Protein AF-A0AAV8URM4-F1 (afdb_monomer_lite)

Secondary structure (DSSP, 8-state):
-PBP-PBPTTSSBP-SBTT-SSPPPB-STT-TTB-SS--TTSBPTTT-SBTTTS-EEE-TTS-EEEHHHHHHHHHHTSPPTTS----GGGB-TTT-PBP--GGGHHHHHHHHHHHHHHHHHHHHHHHHTTGGGSHHHHSTTSTTTT-HHHHHHHHEEEEE-TTT--EEEEEEGGGS-SS-PPPPTTTS--TTTTTTT-PPP--GGGSS---EE-SSEEEEEEEEGGGTBS-GGGSEEEEEEEEE-BTTB-EEEEEEEEEE-TT--EEEEEE---EEEPSSS-EEEEEEEPP-TT--EEEEEEEEEESS--SSS-S-EEEEEEEEEE--TT---GGGTB-GGGGT--S----HHHHHHHHHHHHHHHHHHTS--------PPP-----------------

InterPro domains:
  IPR001841 Zinc finger, RING-type [PS50089] (44-95)
  IPR001841 Zinc finger, RING-type [SM00184] (44-95)
  IPR007397 F-box associated (FBA) domain [PF04300] (235-325)
  IPR007397 F-box associated (FBA) domain [SM01198] (167-327)
  IPR008979 Galactose-binding-like domain superfamily [SSF49785] (222-326)
  IPR013083 Zinc finger, RING/FYVE/PHD-type [G3DSA:3.30.40.10] (34-137)

Organism: NCBI:txid101924

pLDDT: mean 76.04, std 20.49, range [21.89, 95.56]

Radius of gyration: 29.23 Å; chains: 1; bounding box: 64×57×86 Å

Structure (mmCIF, N/CA/C/O backbone):
data_AF-A0AAV8URM4-F1
#
_entry.id   AF-A0AAV8URM4-F1
#
loop_
_atom_site.group_PDB
_atom_site.id
_atom_site.type_symbol
_atom_site.label_atom_id
_atom_site.label_alt_id
_atom_site.label_comp_id
_atom_site.label_asym_id
_atom_site.label_entity_id
_atom_site.label_seq_id
_atom_site.pdbx_PDB_ins_code
_atom_site.Cartn_x
_atom_site.Cartn_y
_atom_site.Cartn_z
_atom_site.occupancy
_atom_site.B_iso_or_equiv
_atom_site.auth_seq_id
_atom_site.auth_comp_id
_atom_site.auth_asym_id
_atom_site.auth_atom_id
_atom_site.pdbx_PDB_model_num
ATOM 1 N N . MET A 1 1 ? -25.051 -14.368 21.918 1.00 68.50 1 MET A N 1
ATOM 2 C CA . MET A 1 1 ? -24.141 -15.143 22.814 1.00 68.50 1 MET A CA 1
ATOM 3 C C . MET A 1 1 ? -24.711 -15.204 24.238 1.00 68.50 1 MET A C 1
ATOM 5 O O . MET A 1 1 ? -25.582 -14.401 24.540 1.00 68.50 1 MET A O 1
ATOM 9 N N . GLU A 1 2 ? -24.266 -16.118 25.113 1.00 85.44 2 GLU A N 1
ATOM 10 C CA . GLU A 1 2 ? -24.672 -16.116 26.538 1.00 85.44 2 GLU A CA 1
ATOM 11 C C . GLU A 1 2 ? -23.882 -15.067 27.349 1.00 85.44 2 GLU A C 1
ATOM 13 O O . GLU A 1 2 ? -22.707 -14.818 27.060 1.00 85.44 2 GLU A O 1
ATOM 18 N N . LYS A 1 3 ? -24.521 -14.447 28.355 1.00 89.12 3 LYS A N 1
ATOM 19 C CA . LYS A 1 3 ? -23.882 -13.483 29.271 1.00 89.12 3 LYS A CA 1
ATOM 20 C C . LYS A 1 3 ? -22.912 -14.173 30.228 1.00 89.12 3 LYS A C 1
ATOM 22 O O . LYS A 1 3 ? -23.073 -15.345 30.567 1.00 89.12 3 LYS A O 1
ATOM 27 N N . CYS A 1 4 ? -21.922 -13.422 30.693 1.00 89.12 4 CYS A N 1
ATOM 28 C CA . CYS A 1 4 ? -21.014 -13.869 31.735 1.00 89.12 4 CYS A CA 1
ATOM 29 C C . CYS A 1 4 ? -21.781 -14.154 33.040 1.00 89.12 4 CYS A C 1
ATOM 31 O O . CYS A 1 4 ? -22.559 -13.333 33.515 1.00 89.12 4 CYS A O 1
ATOM 33 N N . GLY A 1 5 ? -21.571 -15.338 33.624 1.00 87.50 5 GLY A N 1
ATOM 34 C CA . GLY A 1 5 ? -22.211 -15.757 34.880 1.00 87.50 5 GLY A CA 1
ATOM 35 C C . GLY A 1 5 ? -21.415 -15.409 36.144 1.00 87.50 5 GLY A C 1
ATOM 36 O O . GLY A 1 5 ? -21.732 -15.910 37.221 1.00 87.50 5 GLY A O 1
ATOM 37 N N . VAL A 1 6 ? -20.343 -14.622 36.019 1.00 91.94 6 VAL A N 1
ATOM 38 C CA . VAL A 1 6 ? -19.402 -14.313 37.107 1.00 91.94 6 VAL A CA 1
ATOM 39 C C . VAL A 1 6 ? -19.753 -12.972 37.756 1.00 91.94 6 VAL A C 1
ATOM 41 O O . VAL A 1 6 ? -20.154 -12.024 37.082 1.00 91.94 6 VAL A O 1
ATOM 44 N N . LYS A 1 7 ? -19.570 -12.877 39.078 1.00 91.56 7 LYS A N 1
ATOM 45 C CA . LYS A 1 7 ? -19.619 -11.604 39.809 1.00 91.56 7 LYS A CA 1
ATOM 46 C C . LYS A 1 7 ? -18.245 -10.945 39.809 1.00 91.56 7 LYS A C 1
ATOM 48 O O . LYS A 1 7 ? -17.253 -11.591 40.130 1.00 91.56 7 LYS A O 1
ATOM 53 N N . LEU A 1 8 ? -18.208 -9.659 39.481 1.00 89.50 8 LEU A N 1
ATOM 54 C CA . LEU A 1 8 ? -17.007 -8.830 39.542 1.00 89.50 8 LEU A CA 1
ATOM 55 C C . LEU A 1 8 ? -16.573 -8.601 41.000 1.00 89.50 8 LEU A C 1
ATOM 57 O O . LEU A 1 8 ? -17.387 -8.708 41.919 1.00 89.50 8 LEU A O 1
ATOM 61 N N . ASP A 1 9 ? -15.328 -8.166 41.212 1.00 88.88 9 ASP A N 1
ATOM 62 C CA . ASP A 1 9 ? -14.782 -7.845 42.547 1.00 88.88 9 ASP A CA 1
ATOM 63 C C . ASP A 1 9 ? -15.594 -6.779 43.303 1.00 88.88 9 ASP A C 1
ATOM 65 O O . ASP A 1 9 ? -15.590 -6.723 44.532 1.00 88.88 9 ASP A O 1
ATOM 69 N N . CYS A 1 10 ? -16.329 -5.931 42.579 1.00 89.75 10 CYS A N 1
ATOM 70 C CA . CYS A 1 10 ? -17.236 -4.945 43.162 1.00 89.75 10 CYS A CA 1
ATOM 71 C C . CYS A 1 10 ? -18.591 -5.517 43.618 1.00 89.75 10 CYS A C 1
ATOM 73 O O . CYS A 1 10 ? -19.420 -4.760 44.119 1.00 89.75 10 CYS A O 1
ATOM 75 N N . GLY A 1 11 ? -18.837 -6.817 43.426 1.00 89.19 11 GLY A N 1
ATOM 76 C CA . GLY A 1 11 ? -20.061 -7.529 43.809 1.00 89.19 11 GLY A CA 1
ATOM 77 C C . GLY A 1 11 ? -21.190 -7.514 42.769 1.00 89.19 11 GLY A C 1
ATOM 78 O O . GLY A 1 11 ? -22.188 -8.218 42.951 1.00 89.19 11 GLY A O 1
ATOM 79 N N . HIS A 1 12 ? -21.043 -6.753 41.681 1.00 90.56 12 HIS A N 1
ATOM 80 C CA . HIS A 1 12 ? -22.021 -6.680 40.592 1.00 90.56 12 HIS A CA 1
ATOM 81 C C . HIS A 1 12 ? -21.837 -7.810 39.576 1.00 90.56 12 HIS A C 1
ATOM 83 O O . HIS A 1 12 ? -20.739 -8.345 39.416 1.00 90.56 12 HIS A O 1
ATOM 89 N N . ASP A 1 13 ? -22.918 -8.158 38.881 1.00 91.38 13 ASP A N 1
ATOM 90 C CA . ASP A 1 13 ? -22.880 -9.164 37.823 1.00 91.38 13 ASP A CA 1
ATOM 91 C C . ASP A 1 13 ? -22.106 -8.635 36.610 1.00 91.38 13 ASP A C 1
ATOM 93 O O . ASP A 1 13 ? -22.251 -7.476 36.209 1.00 91.38 13 ASP A O 1
ATOM 97 N N . CYS A 1 14 ? -21.243 -9.477 36.046 1.00 92.12 14 CYS A N 1
ATOM 98 C CA . CYS A 1 14 ? -20.485 -9.125 34.860 1.00 92.12 14 CYS A CA 1
ATOM 99 C C . CYS A 1 14 ? -21.406 -9.102 33.636 1.00 92.12 14 CYS A C 1
ATOM 101 O O . CYS A 1 14 ? -22.088 -10.081 33.345 1.00 92.12 14 CYS A O 1
ATOM 103 N N . ASN A 1 15 ? -21.379 -8.007 32.875 1.00 92.06 15 ASN A N 1
ATOM 104 C CA . ASN A 1 15 ? -22.135 -7.902 31.625 1.00 92.06 15 ASN A CA 1
ATOM 105 C C . ASN A 1 15 ? -21.321 -8.352 30.397 1.00 92.06 15 ASN A C 1
ATOM 107 O O . ASN A 1 15 ? -21.615 -7.953 29.276 1.00 92.06 15 ASN A O 1
ATOM 111 N N . GLY A 1 16 ? -20.260 -9.132 30.606 1.00 93.00 16 GLY A N 1
ATOM 112 C CA . GLY A 1 16 ? -19.436 -9.687 29.540 1.00 93.00 16 GLY A CA 1
ATOM 113 C C . GLY A 1 16 ? -20.080 -10.893 28.858 1.00 93.00 16 GLY A C 1
ATOM 114 O O . GLY A 1 16 ? -21.267 -11.181 29.048 1.00 93.00 16 GLY A O 1
ATOM 115 N N . TYR A 1 17 ? -19.292 -11.642 28.091 1.00 93.25 17 TYR A N 1
ATOM 116 C CA . TYR A 1 17 ? -19.738 -12.882 27.442 1.00 93.25 17 TYR A CA 1
ATOM 117 C C . TYR A 1 17 ? -19.256 -14.126 28.198 1.00 93.25 17 TYR A C 1
ATOM 119 O O . TYR A 1 17 ? -18.234 -14.117 28.885 1.00 93.25 17 TYR A O 1
ATOM 127 N N . ALA A 1 18 ? -20.000 -15.226 28.073 1.00 92.00 18 ALA A N 1
ATOM 128 C CA . ALA A 1 18 ? -19.630 -16.495 28.687 1.00 92.00 18 ALA A CA 1
ATOM 129 C C . ALA A 1 18 ? -18.282 -17.014 28.145 1.00 92.00 18 ALA A C 1
ATOM 131 O O . ALA A 1 18 ? -18.098 -17.151 26.934 1.00 92.00 18 ALA A O 1
ATOM 132 N N . GLY A 1 19 ? -17.353 -17.335 29.053 1.00 85.88 19 GLY A N 1
ATOM 133 C CA . GLY A 1 19 ? -16.024 -17.858 28.714 1.00 85.88 19 GLY A CA 1
ATOM 134 C C . GLY A 1 19 ? -14.957 -16.796 28.429 1.00 85.88 19 GLY A C 1
ATOM 135 O O . GLY A 1 19 ? -13.886 -17.145 27.939 1.00 85.88 19 GLY A O 1
ATOM 136 N N . GLU A 1 20 ? -15.223 -15.522 28.721 1.00 89.94 20 GLU A N 1
ATOM 137 C CA . GLU A 1 20 ? -14.221 -14.464 28.593 1.00 89.94 20 GLU A CA 1
ATOM 138 C C . GLU A 1 20 ? -13.053 -14.623 29.581 1.00 89.94 20 GLU A C 1
ATOM 140 O O . GLU A 1 20 ? -13.228 -15.051 30.721 1.00 89.94 20 GLU A O 1
ATOM 145 N N . THR A 1 21 ? -11.847 -14.260 29.142 1.00 86.75 21 THR A N 1
ATOM 146 C CA . THR A 1 21 ? -10.626 -14.293 29.965 1.00 86.75 21 THR A CA 1
ATOM 147 C C . THR A 1 21 ? -10.447 -13.021 30.791 1.00 86.75 21 THR A C 1
ATOM 149 O O . THR A 1 21 ? -9.912 -13.060 31.897 1.00 86.75 21 THR A O 1
ATOM 152 N N . THR A 1 22 ? -10.885 -11.887 30.243 1.00 87.81 22 THR A N 1
ATOM 153 C CA . THR A 1 22 ? -10.805 -10.562 30.858 1.00 87.81 22 THR A CA 1
ATOM 154 C C . THR A 1 22 ? -12.208 -9.988 30.924 1.00 87.81 22 THR A C 1
ATOM 156 O O . THR A 1 22 ? -12.816 -9.737 29.887 1.00 87.81 22 THR A O 1
ATOM 159 N N . HIS A 1 23 ? -12.715 -9.800 32.139 1.00 90.31 23 HIS A N 1
ATOM 160 C CA . HIS A 1 23 ? -14.054 -9.272 32.360 1.00 90.31 23 HIS A CA 1
ATOM 161 C C . HIS A 1 23 ? -14.149 -7.785 32.012 1.00 90.31 23 HIS A C 1
ATOM 163 O O . HIS A 1 23 ? -13.243 -7.005 32.316 1.00 90.31 23 HIS A O 1
ATOM 169 N N . VAL A 1 24 ? -15.280 -7.393 31.423 1.00 90.31 24 VAL A N 1
ATOM 170 C CA . VAL A 1 24 ? -15.633 -5.986 31.186 1.00 90.31 24 VAL A CA 1
ATOM 171 C C . VAL A 1 24 ? -15.733 -5.207 32.500 1.00 90.31 24 VAL A C 1
ATOM 173 O O . VAL A 1 24 ? -16.192 -5.731 33.522 1.00 90.31 24 VAL A O 1
ATOM 176 N N . SER A 1 25 ? -15.335 -3.933 32.469 1.00 90.81 25 SER A N 1
ATOM 177 C CA . SER A 1 25 ? -15.540 -3.015 33.590 1.00 90.81 25 SER A CA 1
ATOM 178 C C . SER A 1 25 ? -17.014 -2.943 34.001 1.00 90.81 25 SER A C 1
ATOM 180 O O . SER A 1 25 ? -17.926 -3.095 33.187 1.00 90.81 25 SER A O 1
ATOM 182 N N . CYS A 1 26 ? -17.267 -2.662 35.280 1.00 90.88 26 CYS A N 1
ATOM 183 C CA . CYS A 1 26 ? -18.634 -2.608 35.791 1.00 90.88 26 CYS A CA 1
ATOM 184 C C . CYS A 1 26 ? -19.448 -1.520 35.068 1.00 90.88 26 CYS A C 1
ATOM 186 O O . CYS A 1 26 ? -18.966 -0.411 34.834 1.00 90.88 26 CYS A O 1
ATOM 188 N N . LEU A 1 27 ? -20.698 -1.831 34.736 1.00 88.38 27 LEU A N 1
ATOM 189 C CA . LEU A 1 27 ? -21.609 -0.912 34.053 1.00 88.38 27 LEU A CA 1
ATOM 190 C C . LEU A 1 27 ? -22.530 -0.147 35.018 1.00 88.38 27 LEU A C 1
ATOM 192 O O . LEU A 1 27 ? -23.176 0.825 34.621 1.00 88.38 27 LEU A O 1
ATOM 196 N N . VAL A 1 28 ? -22.571 -0.547 36.293 1.00 86.75 28 VAL A N 1
ATOM 197 C CA . VAL A 1 28 ? -23.448 0.053 37.306 1.00 86.75 28 VAL A CA 1
ATOM 198 C C . VAL A 1 28 ? -22.988 1.469 37.656 1.00 86.75 28 VAL A C 1
ATOM 200 O O . VAL A 1 28 ? -21.821 1.716 37.980 1.00 86.75 28 VAL A O 1
ATOM 203 N N . GLU A 1 29 ? -23.924 2.419 37.612 1.00 82.88 29 GLU A N 1
ATOM 204 C CA . GLU A 1 29 ? -23.659 3.815 37.950 1.00 82.88 29 GLU A CA 1
ATOM 205 C C . GLU A 1 29 ? -23.183 3.972 39.403 1.00 82.88 29 GLU A C 1
ATOM 207 O O . GLU A 1 29 ? -23.731 3.371 40.323 1.00 82.88 29 GLU A O 1
ATOM 212 N N . GLY A 1 30 ? -22.149 4.792 39.622 1.00 80.25 30 GLY A N 1
ATOM 213 C CA . GLY A 1 30 ? -21.587 5.036 40.956 1.00 80.25 30 GLY A CA 1
ATOM 214 C C . GLY A 1 30 ? -20.647 3.944 41.483 1.00 80.25 30 GLY A C 1
ATOM 215 O O . GLY A 1 30 ? -20.102 4.096 42.575 1.00 80.25 30 GLY A O 1
ATOM 216 N N . CYS A 1 31 ? -20.406 2.866 40.728 1.00 85.44 31 CYS A N 1
ATOM 217 C CA . CYS A 1 31 ? -19.450 1.836 41.122 1.00 85.44 31 CYS A CA 1
ATOM 218 C C . CYS A 1 31 ? -17.991 2.312 40.961 1.00 85.44 31 CYS A C 1
ATOM 220 O O . CYS A 1 31 ? -17.637 2.949 39.971 1.00 85.44 31 CYS A O 1
ATOM 222 N N . VAL A 1 32 ? -17.116 1.963 41.911 1.00 78.69 32 VAL A N 1
ATOM 223 C CA . VAL A 1 32 ? -15.685 2.332 41.870 1.00 78.69 32 VAL A CA 1
ATOM 224 C C . VAL A 1 32 ? -14.952 1.634 40.721 1.00 78.69 32 VAL A C 1
ATOM 226 O O . VAL A 1 32 ? -14.041 2.208 40.133 1.00 78.69 32 VAL A O 1
ATOM 229 N N . SER A 1 33 ? -15.370 0.417 40.364 1.00 78.88 33 SER A N 1
ATOM 230 C CA . SER A 1 33 ? -14.817 -0.342 39.236 1.00 78.88 33 SER A CA 1
ATOM 231 C C . SER A 1 33 ? -15.562 -0.080 37.921 1.00 78.88 33 SER A C 1
ATOM 233 O O . SER A 1 33 ? -15.571 -0.945 37.041 1.00 78.88 33 SER A O 1
ATOM 235 N N . ARG A 1 34 ? -16.277 1.049 37.812 1.00 79.44 34 ARG A N 1
ATOM 236 C CA . ARG A 1 34 ? -17.040 1.397 36.611 1.00 79.44 34 ARG A CA 1
ATOM 237 C C . ARG A 1 34 ? -16.103 1.771 35.463 1.00 79.44 34 ARG A C 1
ATOM 239 O O . ARG A 1 34 ? -15.054 2.379 35.693 1.00 79.44 34 ARG A O 1
ATOM 246 N N . SER A 1 35 ? -16.512 1.472 34.229 1.00 77.06 35 SER A N 1
ATOM 247 C CA . SER A 1 35 ? -15.857 2.055 33.053 1.00 77.06 35 SER A CA 1
ATOM 248 C C . SER A 1 35 ? -15.842 3.582 33.145 1.00 77.06 35 SER A C 1
ATOM 250 O O . SER A 1 35 ? -16.832 4.226 33.497 1.00 77.06 35 SER A O 1
ATOM 252 N N . ARG A 1 36 ? -14.695 4.177 32.809 1.00 75.44 36 ARG A N 1
ATOM 253 C CA . ARG A 1 36 ? -14.543 5.640 32.755 1.00 75.44 36 ARG A CA 1
ATOM 254 C C . ARG A 1 36 ? -15.235 6.263 31.546 1.00 75.44 36 ARG A C 1
ATOM 256 O O . ARG A 1 36 ? -15.368 7.481 31.510 1.00 75.44 36 ARG A O 1
ATOM 263 N N . PHE A 1 37 ? -15.616 5.445 30.568 1.00 73.88 37 PHE A N 1
ATOM 264 C CA . PHE A 1 37 ? -16.154 5.904 29.295 1.00 73.88 37 PHE A CA 1
ATOM 265 C C . PHE A 1 37 ? -17.677 5.782 29.241 1.00 73.88 37 PHE A C 1
ATOM 267 O O . PHE A 1 37 ? -18.319 6.716 28.773 1.00 73.88 37 PHE A O 1
ATOM 274 N N . GLN A 1 38 ? -18.252 4.674 29.730 1.00 77.75 38 GLN A N 1
ATOM 275 C CA . GLN A 1 38 ? -19.680 4.354 29.566 1.00 77.75 38 GLN A CA 1
ATOM 276 C C . GLN A 1 38 ? -20.303 3.707 30.831 1.00 77.75 38 GLN A C 1
ATOM 278 O O . GLN A 1 38 ? -19.608 3.195 31.711 1.00 77.75 38 GLN A O 1
ATOM 283 N N . SER A 1 39 ? -21.629 3.784 30.952 1.00 76.62 39 SER A N 1
ATOM 284 C CA . SER A 1 39 ? -22.529 3.087 31.892 1.00 76.62 39 SER A CA 1
ATOM 285 C C . SER A 1 39 ? -23.386 2.053 31.169 1.00 76.62 39 SER A C 1
ATOM 287 O O . SER A 1 39 ? -23.530 2.102 29.957 1.00 76.62 39 SER A O 1
ATOM 289 N N . GLY A 1 40 ? -24.041 1.174 31.930 1.00 69.50 40 GLY A N 1
ATOM 290 C CA . GLY A 1 40 ? -25.019 0.216 31.397 1.00 69.50 40 GLY A CA 1
ATOM 291 C C . GLY A 1 40 ? -26.237 0.862 30.746 1.00 69.50 40 GLY A C 1
ATOM 292 O O . GLY A 1 40 ? -26.749 0.321 29.779 1.00 69.50 40 GLY A O 1
ATOM 293 N N . LYS A 1 41 ? -26.632 2.049 31.220 1.00 77.88 41 LYS A N 1
ATOM 294 C CA . LYS A 1 41 ? -27.716 2.847 30.632 1.00 77.88 41 LYS A CA 1
ATOM 295 C C . LYS A 1 41 ? -27.305 3.654 29.401 1.00 77.88 41 LYS A C 1
ATOM 297 O O . LYS A 1 41 ? -28.162 4.318 28.833 1.00 77.88 41 LYS A O 1
ATOM 302 N N . ASP A 1 42 ? -26.018 3.683 29.053 1.00 84.56 42 ASP A N 1
ATOM 303 C CA . ASP A 1 42 ? -25.621 4.309 27.796 1.00 84.56 42 ASP A CA 1
ATOM 304 C C . ASP A 1 42 ? -25.974 3.368 26.648 1.00 84.56 42 ASP A C 1
ATOM 306 O O . ASP A 1 42 ? -25.872 2.145 26.778 1.00 84.56 42 ASP A O 1
ATOM 310 N N . ASP A 1 43 ? -26.355 3.953 25.520 1.00 88.75 43 ASP A N 1
ATOM 311 C CA . ASP A 1 43 ? -26.761 3.190 24.350 1.00 88.75 43 ASP A CA 1
ATOM 312 C C . ASP A 1 43 ? -25.533 2.689 23.579 1.00 88.75 43 ASP A C 1
ATOM 314 O O . ASP A 1 43 ? -24.522 3.386 23.399 1.00 88.75 43 ASP A O 1
ATOM 318 N N . CYS A 1 44 ? -25.625 1.471 23.057 1.00 86.88 44 CYS A N 1
ATOM 319 C CA . CYS A 1 44 ? -24.688 0.976 22.065 1.00 86.88 44 CYS A CA 1
ATOM 320 C C . CYS A 1 44 ? -24.834 1.801 20.783 1.00 86.88 44 CYS A C 1
ATOM 322 O O . CYS A 1 44 ? -25.881 1.792 20.143 1.00 86.88 44 CYS A O 1
ATOM 324 N N . ALA A 1 45 ? -23.768 2.462 20.327 1.00 85.81 45 ALA A N 1
ATOM 325 C CA . ALA A 1 45 ? -23.841 3.327 19.142 1.00 85.81 45 ALA A CA 1
ATOM 326 C C . ALA A 1 45 ? -24.019 2.574 17.798 1.00 85.81 45 ALA A C 1
ATOM 328 O O . ALA A 1 45 ? -23.921 3.194 16.741 1.00 85.81 45 ALA A O 1
ATOM 329 N N . ILE A 1 46 ? -24.246 1.252 17.825 1.00 87.81 46 ILE A N 1
ATOM 330 C CA . ILE A 1 46 ? -24.574 0.431 16.646 1.00 87.81 46 ILE A CA 1
ATOM 331 C C . ILE A 1 46 ? -26.078 0.127 16.595 1.00 87.81 46 ILE A C 1
ATOM 333 O O . ILE A 1 46 ? -26.710 0.464 15.597 1.00 87.81 46 ILE A O 1
ATOM 337 N N . CYS A 1 47 ? -26.648 -0.499 17.633 1.00 90.50 47 CYS A N 1
ATOM 338 C CA . CYS A 1 47 ? -28.073 -0.865 17.662 1.00 90.50 47 CYS A CA 1
ATO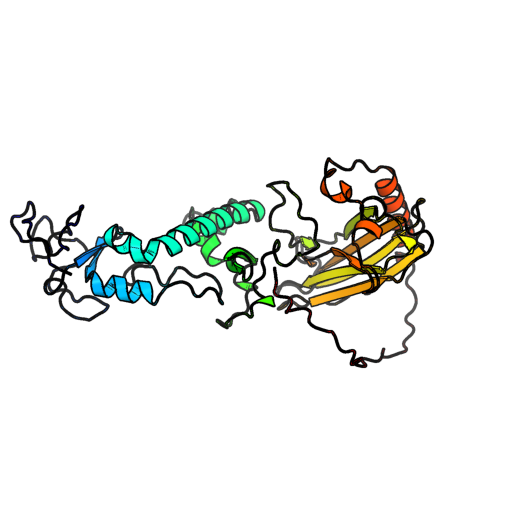M 339 C C . CYS A 1 47 ? -28.978 0.164 18.352 1.00 90.50 47 CYS A C 1
ATOM 341 O O . CYS A 1 47 ? -30.178 0.146 18.108 1.00 90.50 47 CYS A O 1
ATOM 343 N N . LEU A 1 48 ? -28.405 1.091 19.128 1.00 88.19 48 LEU A N 1
ATOM 344 C CA . LEU A 1 48 ? -29.097 2.096 19.948 1.00 88.19 48 LEU A CA 1
ATOM 345 C C . LEU A 1 48 ? -29.844 1.540 21.173 1.00 88.19 48 LEU A C 1
ATOM 347 O O . LEU A 1 48 ? -30.564 2.294 21.820 1.00 88.19 48 LEU A O 1
ATOM 351 N N . ASP A 1 49 ? -29.640 0.268 21.516 1.00 91.50 49 ASP A N 1
ATOM 352 C CA . ASP A 1 49 ? -30.160 -0.335 22.747 1.00 91.50 49 ASP A CA 1
ATOM 353 C C . ASP A 1 49 ? -29.171 -0.163 23.912 1.00 91.50 49 ASP A C 1
ATOM 355 O O . ASP A 1 49 ? -27.962 0.016 23.701 1.00 91.50 49 ASP A O 1
ATOM 359 N N . ALA A 1 50 ? -29.666 -0.259 25.148 1.00 92.19 50 ALA A N 1
ATOM 360 C CA . ALA A 1 50 ? -28.853 -0.091 26.349 1.00 92.19 50 ALA A CA 1
ATOM 361 C C . ALA A 1 50 ? -27.763 -1.172 26.462 1.00 92.19 50 ALA A C 1
ATOM 363 O O . ALA A 1 50 ? -27.968 -2.358 26.176 1.00 92.19 50 ALA A O 1
ATOM 364 N N . LEU A 1 51 ? -26.567 -0.772 26.901 1.00 89.75 51 LEU A N 1
ATOM 365 C CA . LEU A 1 51 ? -25.421 -1.677 27.002 1.00 89.75 51 LEU A CA 1
ATOM 366 C C . LEU A 1 51 ? -25.659 -2.842 27.973 1.00 89.75 51 LEU A C 1
ATOM 368 O O . LEU A 1 51 ? -25.133 -3.927 27.751 1.00 89.75 51 LEU A O 1
ATOM 372 N N . ASP A 1 52 ? -26.459 -2.664 29.023 1.00 90.06 52 ASP A N 1
ATOM 373 C CA . ASP A 1 52 ? -26.751 -3.724 29.994 1.00 90.06 52 ASP A CA 1
ATOM 374 C C . ASP A 1 52 ? -27.754 -4.795 29.517 1.00 90.06 52 ASP A C 1
ATOM 376 O O . ASP A 1 52 ? -27.903 -5.824 30.183 1.00 90.06 52 ASP A O 1
ATOM 380 N N . GLU A 1 53 ? -28.380 -4.638 28.347 1.00 90.12 53 GLU A N 1
ATOM 381 C CA . GLU A 1 53 ? -29.341 -5.613 27.814 1.00 90.12 53 GLU A CA 1
ATOM 382 C C . GLU A 1 53 ? -28.666 -6.850 27.202 1.00 90.12 53 GLU A C 1
ATOM 384 O O . GLU A 1 53 ? -29.097 -7.976 27.467 1.00 90.12 53 GLU A O 1
ATOM 389 N N . GLU A 1 54 ? -27.532 -6.690 26.517 1.00 92.06 54 GLU A N 1
ATOM 390 C CA . GLU A 1 54 ? -26.808 -7.771 25.827 1.00 92.06 54 GLU A CA 1
ATOM 391 C C . GLU A 1 54 ? -25.351 -7.935 26.315 1.00 92.06 54 GLU A C 1
ATOM 393 O O . GLU A 1 54 ? -24.793 -7.021 26.929 1.00 92.06 54 GLU A O 1
ATOM 398 N N . PRO A 1 55 ? -24.700 -9.094 26.059 1.00 94.19 55 PRO A N 1
ATOM 399 C CA . PRO A 1 55 ? -23.284 -9.288 26.365 1.00 94.19 55 PRO A CA 1
ATOM 400 C C . PRO A 1 55 ? -22.389 -8.236 25.698 1.00 94.19 55 PRO A C 1
ATOM 402 O O . PRO A 1 55 ? -22.423 -8.033 24.480 1.00 94.19 55 PRO A O 1
ATOM 405 N N . CYS A 1 56 ? -21.531 -7.615 26.497 1.00 93.94 56 CYS A N 1
ATOM 406 C CA . CYS A 1 56 ? -20.629 -6.552 26.086 1.00 93.94 56 CYS A CA 1
ATOM 407 C C . CYS A 1 56 ? -19.168 -6.995 26.054 1.00 93.94 56 CYS A C 1
ATOM 409 O O . CYS A 1 56 ? -18.763 -7.947 26.715 1.00 93.94 56 CYS A O 1
ATOM 411 N N . ILE A 1 57 ? -18.356 -6.244 25.317 1.00 94.31 57 ILE A N 1
ATOM 412 C CA . ILE A 1 57 ? -16.897 -6.296 25.398 1.00 94.31 57 ILE A CA 1
ATOM 413 C C . ILE A 1 57 ? -16.325 -4.891 25.544 1.00 94.31 57 ILE A C 1
ATOM 415 O O . ILE A 1 57 ? -16.875 -3.924 25.015 1.00 94.31 57 ILE A O 1
ATOM 419 N N . GLU A 1 58 ? -15.194 -4.790 26.236 1.00 93.25 58 GLU A N 1
ATOM 420 C CA . GLU A 1 58 ? -14.425 -3.556 26.372 1.00 93.25 58 GLU A CA 1
ATOM 421 C C . GLU A 1 58 ? -13.195 -3.615 25.467 1.00 93.25 58 GLU A C 1
ATOM 423 O O . GLU A 1 58 ? -12.346 -4.498 25.587 1.00 93.25 58 GLU A O 1
ATOM 428 N N . LEU A 1 59 ? -13.096 -2.682 24.523 1.00 93.12 59 LEU A N 1
ATOM 429 C CA . LEU A 1 59 ? -11.951 -2.605 23.617 1.00 93.12 59 LEU A CA 1
ATOM 430 C C . LEU A 1 59 ? -10.697 -2.104 24.341 1.00 93.12 59 LEU A C 1
ATOM 432 O O . LEU A 1 59 ? -10.777 -1.420 25.356 1.00 93.12 59 LEU A O 1
ATOM 436 N N . SER A 1 60 ? -9.517 -2.282 23.735 1.00 91.69 60 SER A N 1
ATOM 437 C CA . SER A 1 60 ? -8.255 -1.719 24.260 1.00 91.69 60 SER A CA 1
ATOM 438 C C . SER A 1 60 ? -8.217 -0.179 24.347 1.00 91.69 60 SER A C 1
ATOM 440 O O . SER A 1 60 ? -7.253 0.400 24.856 1.00 91.69 60 SER A O 1
ATOM 442 N N . CYS A 1 61 ? -9.217 0.520 23.795 1.00 89.88 61 CYS A N 1
ATOM 443 C CA . CYS A 1 61 ? -9.426 1.959 23.983 1.00 89.88 61 CYS A CA 1
ATOM 444 C C . CYS A 1 61 ? -10.327 2.314 25.177 1.00 89.88 61 CYS A C 1
ATOM 446 O O . CYS A 1 61 ? -10.471 3.501 25.447 1.00 89.88 61 CYS A O 1
ATOM 448 N N . GLY A 1 62 ? -10.918 1.325 25.854 1.00 90.06 62 GLY A N 1
ATOM 449 C CA . GLY A 1 62 ? -11.833 1.478 26.990 1.00 90.06 62 GLY A CA 1
ATOM 450 C C . GLY A 1 62 ? -13.308 1.683 26.622 1.00 90.06 62 GLY A C 1
ATOM 451 O O . GLY A 1 62 ? -14.155 1.725 27.510 1.00 90.06 62 GLY A O 1
ATOM 452 N N . HIS A 1 63 ? -13.638 1.801 25.331 1.00 90.12 63 HIS A N 1
ATOM 453 C CA . HIS A 1 63 ? -15.032 1.883 24.885 1.00 90.12 63 HIS A CA 1
ATOM 454 C C . HIS A 1 63 ? -15.683 0.498 24.867 1.00 90.12 63 HIS A C 1
ATOM 456 O O . HIS A 1 63 ? -15.066 -0.486 24.443 1.00 90.12 63 HIS A O 1
ATOM 462 N N . ILE A 1 64 ? -16.941 0.459 25.289 1.00 92.69 64 ILE A N 1
ATOM 463 C CA . ILE A 1 64 ? -17.769 -0.725 25.471 1.00 92.69 64 ILE A CA 1
ATOM 464 C C . ILE A 1 64 ? -18.814 -0.802 24.358 1.00 92.69 64 ILE A C 1
ATOM 466 O O . ILE A 1 64 ? -19.426 0.202 23.982 1.00 92.69 64 ILE A O 1
ATOM 470 N N . TRP A 1 65 ? -19.001 -2.015 23.845 1.00 93.25 65 TRP A N 1
ATOM 471 C CA . TRP A 1 65 ? -19.931 -2.341 22.767 1.00 93.25 65 TRP A CA 1
ATOM 472 C C . TRP A 1 65 ? -20.599 -3.681 23.043 1.00 93.25 65 TRP A C 1
ATOM 474 O O . TRP A 1 65 ? -19.957 -4.569 23.611 1.00 93.25 65 TRP A O 1
ATOM 484 N N . HIS A 1 66 ? -21.828 -3.878 22.559 1.00 94.56 66 HIS A N 1
ATOM 485 C CA . HIS A 1 66 ? -22.375 -5.232 22.455 1.00 94.56 66 HIS A CA 1
ATOM 486 C C . HIS A 1 66 ? -21.510 -6.069 21.512 1.00 94.56 66 HIS A C 1
ATOM 488 O O . HIS A 1 66 ? -21.111 -5.615 20.431 1.00 94.56 66 HIS A O 1
ATOM 494 N N . LEU A 1 67 ? -21.222 -7.303 21.920 1.00 94.75 67 LEU A N 1
ATOM 495 C CA . LEU A 1 67 ? -20.311 -8.188 21.200 1.00 94.75 67 LEU A CA 1
ATOM 496 C C . LEU A 1 67 ? -20.821 -8.514 19.791 1.00 94.75 67 LEU A C 1
ATOM 498 O O . LEU A 1 67 ? -20.078 -8.370 18.818 1.00 94.75 67 LEU A O 1
ATOM 502 N N . ASP A 1 68 ? -22.088 -8.913 19.679 1.00 94.19 68 ASP A N 1
ATOM 503 C CA . ASP A 1 68 ? -22.688 -9.341 18.412 1.00 94.19 68 ASP A CA 1
ATOM 504 C C . ASP A 1 68 ? -22.850 -8.154 17.438 1.00 94.19 68 ASP A C 1
ATOM 506 O O . ASP A 1 68 ? -22.568 -8.289 16.240 1.00 94.19 68 ASP A O 1
ATOM 510 N N . CYS A 1 69 ? -23.171 -6.959 17.951 1.00 93.38 69 CYS A N 1
ATOM 511 C CA . CYS A 1 69 ? -23.195 -5.720 17.168 1.00 93.38 69 CYS A CA 1
ATOM 512 C C . CYS A 1 69 ? -21.824 -5.396 16.567 1.00 93.38 69 CYS A C 1
ATOM 514 O O . CYS A 1 69 ? -21.698 -5.189 15.355 1.00 93.38 69 CYS A O 1
ATOM 516 N N . LEU A 1 70 ? -20.776 -5.372 17.400 1.00 94.19 70 LEU A N 1
ATOM 517 C CA . LEU A 1 70 ? -19.439 -5.023 16.932 1.00 94.19 70 LEU A CA 1
ATOM 518 C C . LEU A 1 70 ? -18.885 -6.084 15.972 1.00 94.19 70 LEU A C 1
ATOM 520 O O . LEU A 1 70 ? -18.299 -5.726 14.950 1.00 94.19 70 LEU A O 1
ATOM 524 N N . LYS A 1 71 ? -19.110 -7.378 16.237 1.00 94.69 71 LYS A N 1
ATOM 525 C CA . LYS A 1 71 ? -18.723 -8.458 15.313 1.00 94.69 71 LYS A CA 1
ATOM 526 C C . LYS A 1 71 ? -19.370 -8.300 13.942 1.00 94.69 71 LYS A C 1
ATOM 528 O O . LYS A 1 71 ? -18.660 -8.340 12.938 1.00 94.69 71 LYS A O 1
ATOM 533 N N . SER A 1 72 ? -20.684 -8.090 13.900 1.00 92.81 72 SER A N 1
ATOM 534 C CA . SER A 1 72 ? -21.434 -7.937 12.648 1.00 92.81 72 SER A CA 1
ATOM 535 C C . SER A 1 72 ? -20.934 -6.736 11.845 1.00 92.81 72 SER A C 1
ATOM 537 O O . SER A 1 72 ? -20.672 -6.844 10.646 1.00 92.81 72 SER A O 1
ATOM 539 N N . GLN A 1 73 ? -20.696 -5.607 12.518 1.00 91.88 73 GLN A N 1
ATOM 540 C CA . GLN A 1 73 ? -20.162 -4.412 11.872 1.00 91.88 73 GLN A CA 1
ATOM 541 C C . GLN A 1 73 ? -18.752 -4.636 11.309 1.00 91.88 73 GLN A C 1
ATOM 543 O O . GLN A 1 73 ? -18.464 -4.249 10.178 1.00 91.88 73 GLN A O 1
ATOM 548 N N . LEU A 1 74 ? -17.871 -5.305 12.059 1.00 92.94 74 LEU A N 1
ATOM 549 C CA . LEU A 1 74 ? -16.503 -5.598 11.619 1.00 92.94 74 LEU A CA 1
ATOM 550 C C . LEU A 1 74 ? -16.441 -6.617 10.473 1.00 92.94 74 LEU A C 1
ATOM 552 O O . LEU A 1 74 ? -15.507 -6.570 9.673 1.00 92.94 74 LEU A O 1
ATOM 556 N N . GLN A 1 75 ? -17.413 -7.527 10.365 1.00 91.56 75 GLN A N 1
ATOM 557 C CA . GLN A 1 75 ? -17.528 -8.440 9.221 1.00 91.56 75 GLN A CA 1
ATOM 558 C C . GLN A 1 75 ? -17.888 -7.694 7.931 1.00 91.56 75 GLN A C 1
ATOM 560 O O . GLN A 1 75 ? -17.373 -8.028 6.866 1.00 91.56 75 GLN A O 1
ATOM 565 N N . LEU A 1 76 ? -18.730 -6.661 8.022 1.00 89.25 76 LEU A N 1
ATOM 566 C CA . LEU A 1 76 ? -19.098 -5.820 6.879 1.00 89.25 76 LEU A CA 1
ATOM 567 C C . LEU A 1 76 ? -18.001 -4.814 6.516 1.00 89.25 76 LEU A C 1
ATOM 569 O O . LEU A 1 76 ? -17.796 -4.511 5.344 1.00 89.25 76 LEU A O 1
ATOM 573 N N . ALA A 1 77 ? -17.273 -4.313 7.514 1.00 88.31 77 ALA A N 1
ATOM 574 C CA . ALA A 1 77 ? -16.265 -3.268 7.355 1.00 88.31 77 ALA A CA 1
ATOM 575 C C . ALA A 1 77 ? -14.873 -3.782 6.931 1.00 88.31 77 ALA A C 1
ATOM 577 O O . ALA A 1 77 ? -13.882 -3.049 7.020 1.00 88.31 77 ALA A O 1
ATOM 578 N N . GLN A 1 78 ? -14.783 -5.039 6.486 1.00 87.56 78 GLN A N 1
ATOM 579 C CA . GLN A 1 78 ? -13.544 -5.639 5.995 1.00 87.56 78 GLN A CA 1
ATOM 580 C C . GLN A 1 78 ? -12.997 -4.847 4.791 1.00 87.56 78 GLN A C 1
ATOM 582 O O . GLN A 1 78 ? -13.775 -4.410 3.938 1.00 87.56 78 GLN A O 1
ATOM 587 N N . PRO A 1 79 ? -11.667 -4.668 4.671 1.00 89.25 79 PRO A N 1
ATOM 588 C CA . PRO A 1 79 ? -11.084 -3.946 3.545 1.00 89.25 79 PRO A CA 1
ATOM 589 C C . PRO A 1 79 ? -11.489 -4.568 2.202 1.00 89.25 79 PRO A C 1
ATOM 591 O O . PRO A 1 79 ? -11.269 -5.756 1.967 1.00 89.25 79 PRO A O 1
ATOM 594 N N . ASN A 1 80 ? -12.041 -3.760 1.292 1.00 89.31 80 ASN A N 1
ATOM 595 C CA . ASN A 1 80 ? -12.373 -4.232 -0.050 1.00 89.31 80 ASN A CA 1
ATOM 596 C C . ASN A 1 80 ? -11.073 -4.453 -0.849 1.00 89.31 80 ASN A C 1
ATOM 598 O O . ASN A 1 80 ? -10.360 -3.479 -1.117 1.00 89.31 80 ASN A O 1
ATOM 602 N N . PRO A 1 81 ? -10.770 -5.687 -1.298 1.00 89.38 81 PRO A N 1
ATOM 603 C CA . PRO A 1 81 ? -9.522 -5.971 -1.996 1.00 89.38 81 PRO A CA 1
ATOM 604 C C . PRO A 1 81 ? -9.395 -5.200 -3.312 1.00 89.38 81 PRO A C 1
ATOM 606 O O . PRO A 1 81 ? -8.281 -4.897 -3.734 1.00 89.38 81 PRO A O 1
ATOM 609 N N . ARG A 1 82 ? -10.517 -4.845 -3.952 1.00 89.31 82 ARG A N 1
ATOM 610 C CA . ARG A 1 82 ? -10.562 -4.126 -5.235 1.00 89.31 82 ARG A CA 1
ATOM 611 C C . ARG A 1 82 ? -10.260 -2.636 -5.128 1.00 89.31 82 ARG A C 1
ATOM 613 O O . ARG A 1 82 ? -10.181 -1.969 -6.155 1.00 89.31 82 ARG A O 1
ATOM 620 N N . ARG A 1 83 ? -10.092 -2.113 -3.916 1.00 88.62 83 ARG A N 1
ATOM 621 C CA . ARG A 1 83 ? -9.836 -0.695 -3.658 1.00 88.62 83 ARG A CA 1
ATOM 622 C C . ARG A 1 83 ? -8.508 -0.513 -2.937 1.00 88.62 83 ARG A C 1
ATOM 624 O O . ARG A 1 83 ? -7.808 -1.474 -2.613 1.00 88.62 83 ARG A O 1
ATOM 631 N N . ARG A 1 84 ? -8.160 0.749 -2.689 1.00 89.62 84 ARG A N 1
ATOM 632 C CA . ARG A 1 84 ? -7.081 1.095 -1.764 1.00 89.62 84 ARG A CA 1
ATOM 633 C C . ARG A 1 84 ? -7.371 0.461 -0.405 1.00 89.62 84 ARG A C 1
ATOM 635 O O . ARG A 1 84 ? -8.471 0.610 0.125 1.00 89.62 84 ARG A O 1
ATOM 642 N N . LEU A 1 85 ? -6.370 -0.197 0.166 1.00 91.31 85 LEU A N 1
ATOM 643 C CA . LEU A 1 85 ? -6.449 -0.766 1.501 1.00 91.31 85 LEU A CA 1
ATOM 644 C C . LEU A 1 85 ? -6.621 0.348 2.531 1.00 91.31 85 LEU A C 1
ATOM 646 O O . LEU A 1 85 ? -5.730 1.169 2.744 1.00 91.31 85 LEU A O 1
ATOM 650 N N . LEU A 1 86 ? -7.787 0.351 3.166 1.00 88.56 86 LEU A N 1
ATOM 651 C CA . LEU A 1 86 ? -8.130 1.216 4.282 1.00 88.56 86 LEU A CA 1
ATOM 652 C C . LEU A 1 86 ? -8.575 0.337 5.444 1.00 88.56 86 LEU A C 1
ATOM 654 O O . LEU A 1 86 ? -9.379 -0.573 5.274 1.00 88.56 86 LEU A O 1
ATOM 658 N N . PHE A 1 87 ? -8.049 0.634 6.629 1.00 91.06 87 PHE A N 1
ATOM 659 C CA . PHE A 1 87 ? -8.349 -0.106 7.858 1.00 91.06 87 PHE A CA 1
ATOM 660 C C . PHE A 1 87 ? -9.268 0.673 8.803 1.00 91.06 87 PHE A C 1
ATOM 662 O O . PHE A 1 87 ? -9.569 0.202 9.895 1.00 91.06 87 PHE A O 1
ATOM 669 N N . THR A 1 88 ? -9.719 1.861 8.390 1.00 88.50 88 THR A N 1
ATOM 670 C CA . THR A 1 88 ? -10.575 2.754 9.185 1.00 88.50 88 THR A CA 1
ATOM 671 C C . THR A 1 88 ? -11.925 2.128 9.524 1.00 88.50 88 THR A C 1
ATOM 673 O O . THR A 1 88 ? -12.465 2.418 10.584 1.00 88.50 88 THR A O 1
ATOM 676 N N . GLY A 1 89 ? -12.441 1.226 8.682 1.00 87.50 89 GLY A N 1
ATOM 677 C CA . GLY A 1 89 ? -13.661 0.463 8.970 1.00 87.50 89 GLY A CA 1
ATOM 678 C C . GLY A 1 89 ? -13.535 -0.483 10.171 1.00 87.50 89 GLY A C 1
ATOM 679 O O . GLY A 1 89 ? -14.536 -0.836 10.782 1.00 87.50 89 GLY A O 1
ATOM 680 N N . CYS A 1 90 ? -12.309 -0.854 10.552 1.00 92.00 90 CYS A N 1
ATOM 681 C CA . CYS A 1 90 ? -12.020 -1.705 11.710 1.00 92.00 90 CYS A CA 1
ATOM 682 C C . CYS A 1 90 ? -11.579 -0.902 12.950 1.00 92.00 90 CYS A C 1
ATOM 684 O O . CYS A 1 90 ? -10.995 -1.460 13.882 1.00 92.00 90 CYS A O 1
ATOM 686 N N . SER A 1 91 ? -11.818 0.411 12.959 1.00 91.69 91 SER A N 1
ATOM 687 C CA . SER A 1 91 ? -11.557 1.286 14.101 1.00 91.69 91 SER A CA 1
ATOM 688 C C . SER A 1 91 ? -12.814 1.529 14.932 1.00 91.69 91 SER A C 1
ATOM 690 O O . SER A 1 91 ? -13.928 1.562 14.417 1.00 91.69 91 SER A O 1
ATOM 692 N N . CYS A 1 92 ? -12.623 1.770 16.228 1.00 89.81 92 CYS A N 1
ATOM 693 C CA . CYS A 1 92 ? -13.677 2.173 17.146 1.00 89.81 92 CYS A CA 1
ATOM 694 C C . CYS A 1 92 ? -14.335 3.467 16.651 1.00 89.81 92 CYS A C 1
ATOM 696 O O . CYS A 1 92 ? -13.652 4.478 16.480 1.00 89.81 92 CYS A O 1
ATOM 698 N N . ALA A 1 93 ? -15.657 3.459 16.475 1.00 87.06 93 ALA A N 1
ATOM 699 C CA . ALA A 1 93 ? -16.390 4.612 15.954 1.00 87.06 93 ALA A CA 1
ATOM 700 C C . ALA A 1 93 ? -16.365 5.830 16.898 1.00 87.06 93 ALA A C 1
ATOM 702 O O . ALA A 1 93 ? -16.518 6.957 16.439 1.00 87.06 93 ALA A O 1
ATOM 703 N N . GLN A 1 94 ? -16.124 5.625 18.199 1.00 84.69 94 GLN A N 1
ATOM 704 C CA . GLN A 1 94 ? -16.069 6.717 19.178 1.00 84.69 94 GLN A CA 1
ATOM 705 C C . GLN A 1 94 ? -14.720 7.454 19.193 1.00 84.69 94 GLN A C 1
ATOM 707 O O . GLN A 1 94 ? -14.685 8.658 19.428 1.00 84.69 94 GLN A O 1
ATOM 712 N N . CYS A 1 95 ? -13.597 6.766 18.939 1.00 86.12 95 CYS A N 1
ATOM 713 C CA . CYS A 1 95 ? -12.262 7.371 19.089 1.00 86.12 95 CYS A CA 1
ATOM 714 C C . CYS A 1 95 ? -11.272 7.118 17.945 1.00 86.12 95 CYS A C 1
ATOM 716 O O . CYS A 1 95 ? -10.158 7.638 17.975 1.00 86.12 95 CYS A O 1
ATOM 718 N N . GLY A 1 96 ? -11.623 6.295 16.959 1.00 86.81 96 GLY A N 1
ATOM 719 C CA . GLY A 1 96 ? -10.779 5.978 15.806 1.00 86.81 96 GLY A CA 1
ATOM 720 C C . GLY A 1 96 ? -9.624 5.003 16.076 1.00 86.81 96 GLY A C 1
ATOM 721 O O . GLY A 1 96 ? -8.934 4.616 15.128 1.00 86.81 96 GLY A O 1
ATOM 722 N N . LYS A 1 97 ? -9.404 4.558 17.325 1.00 90.81 97 LYS A N 1
ATOM 723 C CA . LYS A 1 97 ? -8.395 3.526 17.636 1.00 90.81 97 LYS A CA 1
ATOM 724 C C . LYS A 1 97 ? -8.817 2.189 17.022 1.00 90.81 97 LYS A C 1
ATOM 726 O O . LYS A 1 97 ? -9.987 1.831 17.100 1.00 90.81 97 LYS A O 1
ATOM 731 N N . PHE A 1 98 ? -7.873 1.454 16.439 1.00 92.38 98 PHE A N 1
ATOM 732 C CA . PHE A 1 98 ? -8.124 0.122 15.880 1.00 92.38 98 PHE A CA 1
ATOM 733 C C . PHE A 1 98 ? -8.737 -0.813 16.936 1.00 92.38 98 PHE A C 1
ATOM 735 O O . PHE A 1 98 ? -8.287 -0.815 18.084 1.00 92.38 98 PHE A O 1
ATOM 742 N N . CYS A 1 99 ? -9.775 -1.562 16.561 1.00 93.50 99 CYS A N 1
ATOM 743 C CA . CYS A 1 99 ? -10.463 -2.476 17.469 1.00 93.50 99 CYS A CA 1
ATOM 744 C C . CYS A 1 99 ? -9.568 -3.673 17.805 1.00 93.50 99 CYS A C 1
ATOM 746 O O . CYS A 1 99 ? -9.074 -4.361 16.915 1.00 93.50 99 CYS A O 1
ATOM 748 N N . GLU A 1 100 ? -9.381 -3.939 19.095 1.00 92.31 100 GLU A N 1
ATOM 749 C CA . GLU A 1 100 ? -8.568 -5.049 19.593 1.00 92.31 100 GLU A CA 1
ATOM 750 C C . GLU A 1 100 ? -9.262 -5.664 20.803 1.00 92.31 100 GLU A C 1
ATOM 752 O O . GLU A 1 100 ? -9.498 -4.974 21.798 1.00 92.31 100 GLU A O 1
ATOM 757 N N . HIS A 1 101 ? -9.597 -6.949 20.688 1.00 93.94 101 HIS A N 1
ATOM 758 C CA . HIS A 1 101 ? -10.156 -7.770 21.755 1.00 93.94 101 HIS A CA 1
ATOM 759 C C . HIS A 1 101 ? -10.082 -9.254 21.350 1.00 93.94 101 HIS A C 1
ATOM 761 O O . HIS A 1 101 ? -10.269 -9.576 20.176 1.00 93.94 101 HIS A O 1
ATOM 767 N N . GLU A 1 102 ? -9.851 -10.165 22.301 1.00 92.94 102 GLU A N 1
ATOM 768 C CA . GLU A 1 102 ? -9.692 -11.607 22.030 1.00 92.94 102 GLU A CA 1
ATOM 769 C C . GLU A 1 102 ? -10.913 -12.207 21.314 1.00 92.94 102 GLU A C 1
ATOM 771 O O . GLU A 1 102 ? -10.776 -12.918 20.319 1.00 92.94 102 GLU A O 1
ATOM 776 N N . ALA A 1 103 ? -12.117 -11.836 21.759 1.00 92.81 103 ALA A N 1
ATOM 777 C CA . ALA A 1 103 ? -13.376 -12.295 21.172 1.00 92.81 103 ALA A CA 1
ATOM 778 C C . ALA A 1 103 ? -13.580 -11.892 19.701 1.00 92.81 103 ALA A C 1
ATOM 780 O O . ALA A 1 103 ? -14.469 -12.446 19.063 1.00 92.81 103 ALA A O 1
ATOM 781 N N . LEU A 1 104 ? -12.805 -10.934 19.176 1.00 93.75 104 LEU A N 1
ATOM 782 C CA . LEU A 1 104 ? -12.893 -10.449 17.793 1.00 93.75 104 LEU A CA 1
ATOM 783 C C . LEU A 1 104 ? -11.860 -11.108 16.866 1.00 93.75 104 LEU A C 1
ATOM 785 O O . LEU A 1 104 ? -11.809 -10.783 15.679 1.00 93.75 104 LEU A O 1
ATOM 789 N N . ASN A 1 105 ? -11.011 -12.001 17.386 1.00 91.94 105 ASN A N 1
ATOM 790 C CA . ASN A 1 105 ? -9.935 -12.628 16.617 1.00 91.94 105 ASN A CA 1
ATOM 791 C C . ASN A 1 105 ? -10.452 -13.408 15.401 1.00 91.94 105 ASN A C 1
ATOM 793 O O . ASN A 1 105 ? -9.807 -13.408 14.357 1.00 91.94 105 ASN A O 1
ATOM 797 N N . ASP A 1 106 ? -11.619 -14.038 15.503 1.00 90.75 106 ASP A N 1
ATOM 798 C CA . ASP A 1 106 ? -12.282 -14.742 14.401 1.00 90.75 106 ASP A CA 1
ATOM 799 C C . ASP A 1 106 ? -12.557 -13.831 13.193 1.00 90.75 106 ASP A C 1
ATOM 801 O O . ASP A 1 106 ? -12.361 -14.248 12.051 1.00 90.75 106 ASP A O 1
ATOM 805 N N . VAL A 1 107 ? -12.941 -12.577 13.441 1.00 93.00 107 VAL A N 1
ATOM 806 C CA . VAL A 1 107 ? -13.271 -11.589 12.401 1.00 93.00 107 VAL A CA 1
ATOM 807 C C . VAL A 1 107 ? -12.055 -10.757 11.983 1.00 93.00 107 VAL A C 1
ATOM 809 O O . VAL A 1 107 ? -11.894 -10.417 10.810 1.00 93.00 107 VAL A O 1
ATOM 812 N N . LEU A 1 108 ? -11.177 -10.415 12.928 1.00 93.94 108 LEU A N 1
ATOM 813 C CA . LEU A 1 108 ? -10.083 -9.472 12.699 1.00 93.94 108 LEU A CA 1
ATOM 814 C C . LEU A 1 108 ? -8.750 -10.126 12.338 1.00 93.94 108 LEU A C 1
ATOM 816 O O . LEU A 1 108 ? -7.887 -9.419 11.826 1.00 93.94 108 LEU A O 1
ATOM 820 N N . ARG A 1 109 ? -8.544 -11.437 12.539 1.00 93.00 109 ARG A N 1
ATOM 821 C CA . ARG A 1 109 ? -7.232 -12.093 12.330 1.00 93.00 109 ARG A CA 1
ATOM 822 C C . ARG A 1 109 ? -6.587 -11.733 10.992 1.00 93.00 109 ARG A C 1
ATOM 824 O O . ARG A 1 109 ? -5.415 -11.359 10.956 1.00 93.00 109 ARG A O 1
ATOM 831 N N . ASN A 1 110 ? -7.348 -11.824 9.902 1.00 91.81 110 ASN A N 1
ATOM 832 C CA . ASN A 1 110 ? -6.830 -11.556 8.560 1.00 91.81 110 ASN A CA 1
ATOM 833 C C . ASN A 1 110 ? -6.528 -10.062 8.360 1.00 91.81 110 ASN A C 1
ATOM 835 O O . ASN A 1 110 ? -5.482 -9.715 7.812 1.00 91.81 110 ASN A O 1
ATOM 839 N N . VAL A 1 111 ? -7.399 -9.177 8.856 1.00 93.31 111 VAL A N 1
ATOM 840 C CA . VAL A 1 111 ? -7.213 -7.719 8.780 1.00 93.31 111 VAL A CA 1
ATOM 841 C C . VAL A 1 111 ? -6.006 -7.278 9.592 1.00 93.31 111 VAL A C 1
ATOM 843 O O . VAL A 1 111 ? -5.193 -6.505 9.099 1.00 93.31 111 VAL A O 1
ATOM 846 N N . THR A 1 112 ? -5.855 -7.788 10.814 1.00 93.62 112 THR A N 1
ATOM 847 C CA . THR A 1 112 ? -4.729 -7.486 11.701 1.00 93.62 112 THR A CA 1
ATOM 848 C C . THR A 1 112 ? -3.412 -7.936 11.076 1.00 93.62 112 THR A C 1
ATOM 850 O O . THR A 1 112 ? -2.455 -7.162 11.055 1.00 93.62 112 THR A O 1
ATOM 853 N N . ALA A 1 113 ? -3.366 -9.139 10.490 1.00 94.06 113 ALA A N 1
ATOM 854 C CA . ALA A 1 113 ? -2.185 -9.624 9.779 1.00 94.06 113 ALA A CA 1
ATOM 855 C C . ALA A 1 113 ? -1.849 -8.757 8.551 1.00 94.06 113 ALA A C 1
ATOM 857 O O . ALA A 1 113 ? -0.691 -8.388 8.346 1.00 94.06 113 ALA A O 1
ATOM 858 N N . LEU A 1 114 ? -2.857 -8.384 7.756 1.00 94.88 114 LEU A N 1
ATOM 859 C CA . LEU A 1 114 ? -2.675 -7.523 6.587 1.00 94.88 114 LEU A CA 1
ATOM 860 C C . LEU A 1 114 ? -2.219 -6.109 6.979 1.00 94.88 114 LEU A C 1
ATOM 862 O O . LEU A 1 114 ? -1.298 -5.568 6.369 1.00 94.88 114 LEU A O 1
ATOM 866 N N . ARG A 1 115 ? -2.817 -5.529 8.023 1.00 94.62 115 ARG A N 1
ATOM 867 C CA . ARG A 1 115 ? -2.443 -4.222 8.573 1.00 94.62 115 ARG A CA 1
ATOM 868 C C . ARG A 1 115 ? -0.999 -4.222 9.062 1.00 94.62 115 ARG A C 1
ATOM 870 O O . ARG A 1 115 ? -0.261 -3.307 8.718 1.00 94.62 115 ARG A O 1
ATOM 877 N N . ALA A 1 116 ? -0.574 -5.260 9.783 1.00 95.06 116 ALA A N 1
ATOM 878 C CA . ALA A 1 116 ? 0.804 -5.388 10.251 1.00 95.06 116 ALA A CA 1
ATOM 879 C C . ALA A 1 116 ? 1.814 -5.451 9.090 1.00 95.06 116 ALA A C 1
ATOM 881 O O . ALA A 1 116 ? 2.855 -4.796 9.147 1.00 95.06 116 ALA A O 1
ATOM 882 N N . LYS A 1 117 ? 1.490 -6.177 8.006 1.00 94.88 117 LYS A N 1
ATOM 883 C CA . LYS A 1 117 ? 2.306 -6.182 6.779 1.00 94.88 117 LYS A CA 1
ATOM 884 C C . LYS A 1 117 ? 2.411 -4.778 6.174 1.00 94.88 117 LYS A C 1
ATOM 886 O O . LYS A 1 117 ? 3.513 -4.322 5.886 1.00 94.88 117 LYS A O 1
ATOM 891 N N . VAL A 1 118 ? 1.284 -4.082 6.010 1.00 95.56 118 VAL A N 1
ATOM 892 C CA . VAL A 1 118 ? 1.260 -2.720 5.448 1.00 95.56 118 VAL A CA 1
ATOM 893 C C . VAL A 1 118 ? 2.032 -1.736 6.331 1.00 95.56 118 VAL A C 1
ATOM 895 O O . VAL A 1 118 ? 2.814 -0.947 5.812 1.00 95.56 118 VAL A O 1
ATOM 898 N N . ASP A 1 119 ? 1.883 -1.807 7.654 1.00 95.50 119 ASP A N 1
ATOM 899 C CA . ASP A 1 119 ? 2.607 -0.947 8.596 1.00 95.50 119 ASP A CA 1
ATOM 900 C C . ASP A 1 119 ? 4.130 -1.130 8.495 1.00 95.50 119 ASP A C 1
ATOM 902 O O . ASP A 1 119 ? 4.872 -0.146 8.504 1.00 95.50 119 ASP A O 1
ATOM 906 N N . ALA A 1 120 ? 4.605 -2.370 8.338 1.00 94.94 120 ALA A N 1
ATOM 907 C CA . ALA A 1 120 ? 6.022 -2.647 8.106 1.00 94.94 120 ALA A CA 1
ATOM 908 C C . ALA A 1 120 ? 6.512 -2.020 6.789 1.00 94.94 120 ALA A C 1
ATOM 910 O O . ALA A 1 120 ? 7.517 -1.308 6.781 1.00 94.94 120 ALA A O 1
ATOM 911 N N . MET A 1 121 ? 5.754 -2.194 5.699 1.00 92.88 121 MET A N 1
ATOM 912 C CA . MET A 1 121 ? 6.079 -1.603 4.394 1.00 92.88 121 MET A CA 1
ATOM 913 C C . MET A 1 121 ? 6.069 -0.069 4.426 1.00 92.88 121 MET A C 1
ATOM 915 O O . MET A 1 121 ? 6.888 0.565 3.766 1.00 92.88 121 MET A O 1
ATOM 919 N N . ILE A 1 122 ? 5.168 0.544 5.203 1.00 93.75 122 ILE A N 1
ATOM 920 C CA . ILE A 1 122 ? 5.135 1.997 5.409 1.00 93.75 122 ILE A CA 1
ATOM 921 C C . ILE A 1 122 ? 6.437 2.475 6.044 1.00 93.75 122 ILE A C 1
ATOM 923 O O . ILE A 1 122 ? 7.009 3.459 5.583 1.00 93.75 122 ILE A O 1
ATOM 927 N N . LEU A 1 123 ? 6.909 1.805 7.097 1.00 92.75 123 LEU A N 1
ATOM 928 C CA . LEU A 1 123 ? 8.138 2.196 7.787 1.00 92.75 123 LEU A CA 1
ATOM 929 C C . LEU A 1 123 ? 9.377 2.014 6.905 1.00 92.75 123 LEU A C 1
ATOM 931 O O . LEU A 1 123 ? 10.293 2.833 6.966 1.00 92.75 123 LEU A O 1
ATOM 935 N N . GLU A 1 124 ? 9.409 0.967 6.081 1.00 88.50 124 GLU A N 1
ATOM 936 C CA . GLU A 1 124 ? 10.458 0.768 5.079 1.00 88.50 124 GLU A CA 1
ATOM 937 C C . GLU A 1 124 ? 10.450 1.897 4.044 1.00 88.50 124 GLU A C 1
ATOM 939 O O . GLU A 1 124 ? 11.472 2.554 3.840 1.00 88.50 124 GLU A O 1
ATOM 944 N N . GLN A 1 125 ? 9.284 2.193 3.465 1.00 83.69 125 GLN A N 1
ATOM 945 C CA . GLN A 1 125 ? 9.148 3.238 2.455 1.00 83.69 125 GLN A CA 1
ATOM 946 C C . GLN A 1 125 ? 9.435 4.636 3.017 1.00 83.69 125 GLN A C 1
ATOM 948 O O . GLN A 1 125 ? 10.084 5.451 2.363 1.00 83.69 125 GLN A O 1
ATOM 953 N N . ALA A 1 126 ? 9.029 4.901 4.258 1.00 87.56 126 ALA A N 1
ATOM 954 C CA . ALA A 1 126 ? 9.289 6.162 4.939 1.00 87.56 126 ALA A CA 1
ATOM 955 C C . ALA A 1 126 ? 10.789 6.441 5.110 1.00 87.56 126 ALA A C 1
ATOM 957 O O . ALA A 1 126 ? 11.195 7.597 5.009 1.00 87.56 126 ALA A O 1
ATOM 958 N N . LYS A 1 127 ? 11.615 5.406 5.327 1.00 86.50 127 LYS A N 1
ATOM 959 C CA . LYS A 1 127 ? 13.082 5.545 5.378 1.00 86.50 127 LYS A CA 1
ATOM 960 C C . LYS A 1 127 ? 13.663 5.878 4.007 1.00 86.50 127 LYS A C 1
ATOM 962 O O . LYS A 1 127 ? 14.563 6.707 3.916 1.00 86.50 127 LYS A O 1
ATOM 967 N N . VAL A 1 128 ? 13.149 5.245 2.951 1.00 79.62 128 VAL A N 1
ATOM 968 C CA . VAL A 1 128 ? 13.575 5.506 1.564 1.00 79.62 128 VAL A CA 1
ATOM 969 C C . VAL A 1 128 ? 13.242 6.942 1.153 1.00 79.62 128 VAL A C 1
ATOM 971 O O . VAL A 1 128 ? 14.068 7.619 0.546 1.00 79.62 128 VAL A O 1
ATOM 974 N N . ASP A 1 129 ? 12.056 7.424 1.524 1.00 78.62 129 ASP A N 1
ATOM 975 C CA . ASP A 1 129 ? 11.604 8.792 1.251 1.00 78.62 129 ASP A CA 1
ATOM 976 C C . ASP A 1 129 ? 12.160 9.838 2.240 1.00 78.62 129 ASP A C 1
ATOM 978 O O . ASP A 1 129 ? 11.842 11.023 2.114 1.00 78.62 129 ASP A O 1
ATOM 982 N N . GLU A 1 130 ? 12.975 9.416 3.214 1.00 84.75 130 GLU A N 1
ATOM 983 C CA . GLU A 1 130 ? 13.524 10.240 4.302 1.00 84.75 130 GLU A CA 1
ATOM 984 C C . GLU A 1 130 ? 12.454 11.029 5.086 1.00 84.75 130 GLU A C 1
ATOM 986 O O . GLU A 1 130 ? 12.676 12.154 5.548 1.00 84.75 130 GLU A O 1
ATOM 991 N N . LEU A 1 131 ? 11.258 10.451 5.242 1.00 82.38 131 LEU A N 1
ATOM 992 C CA . LEU A 1 131 ? 10.148 11.080 5.962 1.00 82.38 131 LEU A CA 1
ATOM 993 C C . LEU A 1 131 ? 10.411 11.225 7.459 1.00 82.38 131 LEU A C 1
ATOM 995 O O . LEU A 1 131 ? 9.868 12.130 8.091 1.00 82.38 131 LEU A O 1
ATOM 999 N N . ASP A 1 132 ? 11.255 10.365 8.018 1.00 81.31 132 ASP A N 1
ATOM 1000 C CA . ASP A 1 132 ? 11.748 10.456 9.391 1.00 81.31 132 ASP A CA 1
ATOM 1001 C C . ASP A 1 132 ? 12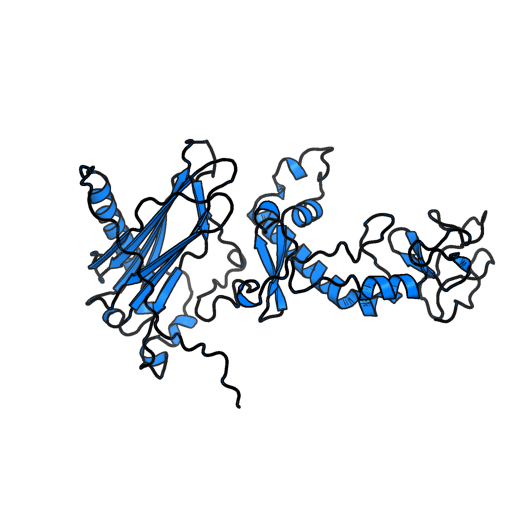.509 11.767 9.649 1.00 81.31 132 ASP A C 1
ATOM 1003 O O . ASP A 1 132 ? 12.510 12.272 10.771 1.00 81.31 132 ASP A O 1
ATOM 1007 N N . LYS A 1 133 ? 13.087 12.362 8.597 1.00 81.50 133 LYS A N 1
ATOM 1008 C CA . LYS A 1 133 ? 13.791 13.654 8.638 1.00 81.50 133 LYS A CA 1
ATOM 1009 C C . LYS A 1 133 ? 12.904 14.834 8.230 1.00 81.50 133 LYS A C 1
ATOM 1011 O O . LYS A 1 133 ? 13.341 15.983 8.300 1.00 81.50 133 LYS A O 1
ATOM 1016 N N . SER A 1 134 ? 11.672 14.581 7.788 1.00 81.12 134 SER A N 1
ATOM 1017 C CA . SER A 1 134 ? 10.748 15.626 7.344 1.00 81.12 134 SER A CA 1
ATOM 1018 C C . SER A 1 134 ? 10.343 16.544 8.499 1.00 81.12 134 SER A C 1
ATOM 1020 O O . SER A 1 134 ? 10.117 16.098 9.629 1.00 81.12 134 SER A O 1
ATOM 1022 N N . SER A 1 135 ? 10.164 17.837 8.208 1.00 80.56 135 SER A N 1
ATOM 1023 C CA . SER A 1 135 ? 9.653 18.812 9.178 1.00 80.56 135 SER A CA 1
ATOM 1024 C C . SER A 1 135 ? 8.275 18.422 9.721 1.00 80.56 135 SER A C 1
ATOM 1026 O O . SER A 1 135 ? 7.972 18.719 10.872 1.00 80.56 135 SER A O 1
ATOM 1028 N N . THR A 1 136 ? 7.455 17.694 8.959 1.00 84.25 136 THR A N 1
ATOM 1029 C CA . THR A 1 136 ? 6.119 17.258 9.396 1.00 84.25 136 THR A CA 1
ATOM 1030 C C . THR A 1 136 ? 6.152 16.301 10.594 1.00 84.25 136 THR A C 1
ATOM 1032 O O . THR A 1 136 ? 5.235 16.330 11.412 1.00 84.25 136 THR A O 1
ATOM 1035 N N . VAL A 1 137 ? 7.205 15.484 10.721 1.00 83.38 137 VAL A N 1
ATOM 1036 C CA . VAL A 1 137 ? 7.351 14.488 11.801 1.00 83.38 137 VAL A CA 1
ATOM 1037 C C . VAL A 1 137 ? 8.311 14.968 12.898 1.00 83.38 137 VAL A C 1
ATOM 1039 O O . VAL A 1 137 ? 8.187 14.552 14.049 1.00 83.38 137 VAL A O 1
ATOM 1042 N N . THR A 1 138 ? 9.232 15.881 12.574 1.00 83.06 138 THR A N 1
ATOM 1043 C CA . THR A 1 138 ? 10.251 16.400 13.508 1.00 83.06 138 THR A CA 1
ATOM 1044 C C . THR A 1 138 ? 9.854 17.698 14.215 1.00 83.06 138 THR A C 1
ATOM 1046 O O . THR A 1 138 ? 10.411 18.007 15.266 1.00 83.06 138 THR A O 1
ATOM 1049 N N . THR A 1 139 ? 8.884 18.458 13.695 1.00 85.19 139 THR A N 1
ATOM 1050 C CA . THR A 1 139 ? 8.459 19.719 14.325 1.00 85.19 139 THR A CA 1
ATOM 1051 C C . THR A 1 139 ? 7.637 19.448 15.580 1.00 85.19 139 THR A C 1
ATOM 1053 O O . THR A 1 139 ? 6.519 18.937 15.497 1.00 85.19 139 THR A O 1
ATOM 1056 N N . VAL A 1 140 ? 8.173 19.843 16.736 1.00 86.50 140 VAL A N 1
ATOM 1057 C CA . VAL A 1 140 ? 7.500 19.743 18.038 1.00 86.50 140 VAL A CA 1
ATOM 1058 C C . VAL A 1 140 ? 6.145 20.453 17.985 1.00 86.50 140 VAL A C 1
ATOM 1060 O O . VAL A 1 140 ? 6.059 21.611 17.585 1.00 86.50 140 VAL A O 1
ATOM 1063 N N . GLY A 1 141 ? 5.081 19.753 18.383 1.00 83.69 141 GLY A N 1
ATOM 1064 C CA . GLY A 1 141 ? 3.712 20.285 18.390 1.00 83.69 141 GLY A CA 1
ATOM 1065 C C . GLY A 1 141 ? 2.954 20.164 17.062 1.00 83.69 141 GLY A C 1
ATOM 1066 O O . GLY A 1 141 ? 1.777 20.514 17.009 1.00 83.69 141 GLY A O 1
ATOM 1067 N N . GLY A 1 142 ? 3.579 19.645 15.999 1.00 84.56 142 GLY A N 1
ATOM 1068 C CA . GLY A 1 142 ? 2.883 19.299 14.757 1.00 84.56 142 GLY A CA 1
ATOM 1069 C C . GLY A 1 142 ? 1.948 18.090 14.919 1.00 84.56 142 GLY A C 1
ATOM 1070 O O . GLY A 1 142 ? 2.171 17.228 15.768 1.00 84.56 142 GLY A O 1
ATOM 1071 N N . ALA A 1 143 ? 0.925 17.983 14.062 1.00 83.88 143 ALA A N 1
ATOM 1072 C CA . ALA A 1 143 ? -0.082 16.909 14.123 1.00 83.88 143 ALA A CA 1
ATOM 1073 C C . ALA A 1 143 ? 0.517 15.486 14.067 1.00 83.88 143 ALA A C 1
ATOM 1075 O O . ALA A 1 143 ? -0.012 14.561 14.689 1.00 83.88 143 ALA A O 1
ATOM 1076 N N . TYR A 1 144 ? 1.643 15.333 13.363 1.00 88.19 144 TYR A N 1
ATOM 1077 C CA . TYR A 1 144 ? 2.370 14.073 13.193 1.00 88.19 144 TYR A CA 1
ATOM 1078 C C . TYR A 1 144 ? 3.722 14.040 13.925 1.00 88.19 144 TYR A C 1
ATOM 1080 O O . TYR A 1 144 ? 4.556 13.183 13.632 1.00 88.19 144 TYR A O 1
ATOM 1088 N N . TYR A 1 145 ? 3.956 14.943 14.883 1.00 89.88 145 TYR A N 1
ATOM 1089 C CA . TYR A 1 145 ? 5.197 14.961 15.658 1.00 89.88 145 TYR A CA 1
ATOM 1090 C C . TYR A 1 145 ? 5.427 13.619 16.366 1.00 89.88 145 TYR A C 1
ATOM 1092 O O . TYR A 1 145 ? 4.589 13.179 17.155 1.00 89.88 145 TYR A O 1
ATOM 1100 N N . GLY A 1 146 ? 6.540 12.950 16.054 1.00 88.56 146 GLY A N 1
ATOM 1101 C CA . GLY A 1 146 ? 6.857 11.617 16.582 1.00 88.56 146 GLY A CA 1
ATOM 1102 C C . GLY A 1 146 ? 5.941 10.483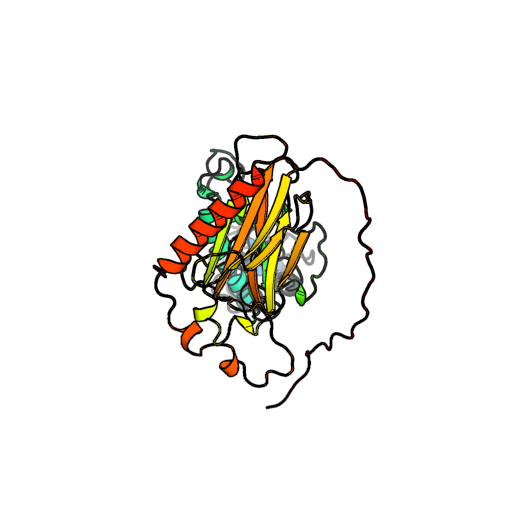 16.093 1.00 88.56 146 GLY A C 1
ATOM 1103 O O . GLY A 1 146 ? 6.055 9.362 16.581 1.00 88.56 146 GLY A O 1
ATOM 1104 N N . LYS A 1 147 ? 5.047 10.735 15.125 1.00 90.75 147 LYS A N 1
ATOM 1105 C CA . LYS A 1 147 ? 4.056 9.772 14.608 1.00 90.75 147 LYS A CA 1
ATOM 1106 C C . LYS A 1 147 ? 4.311 9.426 13.140 1.00 90.75 147 LYS A C 1
ATOM 1108 O O . LYS A 1 147 ? 3.453 9.618 12.279 1.00 90.75 147 LYS A O 1
ATOM 1113 N N . LEU A 1 148 ? 5.506 8.905 12.849 1.00 91.50 148 LEU A N 1
ATOM 1114 C CA . LEU A 1 148 ? 5.926 8.565 11.482 1.00 91.50 148 LEU A CA 1
ATOM 1115 C C . LEU A 1 148 ? 4.971 7.576 10.800 1.00 91.50 148 LEU A C 1
ATOM 1117 O O . LEU A 1 148 ? 4.603 7.773 9.645 1.00 91.50 148 LEU A O 1
ATOM 1121 N N . LEU A 1 149 ? 4.552 6.532 11.520 1.00 92.81 149 LEU A N 1
ATOM 1122 C CA . LEU A 1 149 ? 3.656 5.507 10.985 1.00 92.81 149 LEU A CA 1
ATOM 1123 C C . LEU A 1 149 ? 2.292 6.091 10.599 1.00 92.81 149 LEU A C 1
ATOM 1125 O O . LEU A 1 149 ? 1.795 5.815 9.511 1.00 92.81 149 LEU A O 1
ATOM 1129 N N . ASP A 1 150 ? 1.708 6.928 11.457 1.00 90.56 150 ASP A N 1
ATOM 1130 C CA . ASP A 1 150 ? 0.410 7.551 11.182 1.00 90.56 150 ASP A CA 1
ATOM 1131 C C . ASP A 1 150 ? 0.500 8.533 10.013 1.00 90.56 150 ASP A C 1
ATOM 1133 O O . ASP A 1 150 ? -0.405 8.585 9.181 1.00 90.56 150 ASP A O 1
ATOM 1137 N N . TYR A 1 151 ? 1.619 9.255 9.895 1.00 91.38 151 TYR A N 1
ATOM 1138 C CA . TYR A 1 151 ? 1.869 10.095 8.730 1.00 91.38 151 TYR A CA 1
ATOM 1139 C C . TYR A 1 151 ? 1.983 9.262 7.451 1.00 91.38 151 TYR A C 1
ATOM 1141 O O . TYR A 1 151 ? 1.343 9.578 6.453 1.00 91.38 151 TYR A O 1
ATOM 1149 N N . GLY A 1 152 ? 2.728 8.155 7.492 1.00 91.00 152 GLY A N 1
ATOM 1150 C CA . GLY A 1 152 ? 2.848 7.228 6.370 1.00 91.00 152 GLY A CA 1
ATOM 1151 C C . GLY A 1 152 ? 1.501 6.637 5.943 1.00 91.00 152 GLY A C 1
ATOM 1152 O O . GLY A 1 152 ? 1.181 6.659 4.757 1.00 91.00 152 GLY A O 1
ATOM 1153 N N . ARG A 1 153 ? 0.660 6.206 6.894 1.00 91.06 153 ARG A N 1
ATOM 1154 C CA . ARG A 1 153 ? -0.719 5.749 6.626 1.00 91.06 153 ARG A CA 1
ATOM 1155 C C . ARG A 1 153 ? -1.576 6.821 5.953 1.00 91.06 153 ARG A C 1
ATOM 1157 O O . ARG A 1 153 ? -2.462 6.489 5.172 1.00 91.06 153 ARG A O 1
ATOM 1164 N N . HIS A 1 154 ? -1.329 8.092 6.262 1.00 87.69 154 HIS A N 1
ATOM 1165 C CA . HIS A 1 154 ? -2.063 9.208 5.680 1.00 87.69 154 HIS A CA 1
ATOM 1166 C C . HIS A 1 154 ? -1.656 9.497 4.227 1.00 87.69 154 HIS A C 1
ATOM 1168 O O . HIS A 1 154 ? -2.509 9.845 3.412 1.00 87.69 154 HIS A O 1
ATOM 1174 N N . ILE A 1 155 ? -0.369 9.362 3.889 1.00 86.62 155 ILE A N 1
ATOM 1175 C CA . ILE A 1 155 ? 0.151 9.799 2.584 1.00 86.62 155 ILE A CA 1
ATOM 1176 C C . ILE A 1 155 ? 0.415 8.671 1.594 1.00 86.62 155 ILE A C 1
ATOM 1178 O O . ILE A 1 155 ? 0.526 8.959 0.406 1.00 86.62 155 ILE A O 1
ATOM 1182 N N . TYR A 1 156 ? 0.524 7.418 2.031 1.00 89.50 156 TYR A N 1
ATOM 1183 C CA . TYR A 1 156 ? 0.814 6.278 1.164 1.00 89.50 156 TYR A CA 1
ATOM 1184 C C . TYR A 1 156 ? -0.444 5.491 0.799 1.00 89.50 156 TYR A C 1
ATOM 1186 O O . TYR A 1 156 ? -1.330 5.280 1.622 1.00 89.50 156 TYR A O 1
ATOM 1194 N N . ALA A 1 157 ? -0.514 5.040 -0.452 1.00 89.56 157 ALA A N 1
ATOM 1195 C CA . ALA A 1 157 ? -1.589 4.208 -0.966 1.00 89.56 157 ALA A CA 1
ATOM 1196 C C . ALA A 1 157 ? -1.094 2.768 -1.153 1.00 89.56 157 ALA A C 1
ATOM 1198 O O . ALA A 1 157 ? -0.102 2.525 -1.842 1.00 89.56 157 ALA A O 1
ATOM 1199 N N . PHE A 1 158 ? -1.807 1.814 -0.555 1.00 92.38 158 PHE A N 1
ATOM 1200 C CA . PHE A 1 158 ? -1.541 0.381 -0.684 1.00 92.38 158 PHE A CA 1
ATOM 1201 C C . PHE A 1 158 ? -2.734 -0.338 -1.304 1.00 92.38 158 PHE A C 1
ATOM 1203 O O . PHE A 1 158 ? -3.880 0.061 -1.100 1.00 92.38 158 PHE A O 1
ATOM 1210 N N . TYR A 1 159 ? -2.461 -1.416 -2.032 1.00 92.00 159 TYR A N 1
ATOM 1211 C CA . TYR A 1 159 ? -3.458 -2.223 -2.737 1.00 92.00 159 TYR A CA 1
ATOM 1212 C C . TYR A 1 159 ? -3.133 -3.709 -2.587 1.00 92.00 159 TYR A C 1
ATOM 1214 O O . TYR A 1 159 ? -1.975 -4.066 -2.370 1.00 92.00 159 TYR A O 1
ATOM 1222 N N . LEU A 1 160 ? -4.136 -4.579 -2.728 1.00 93.50 160 LEU A N 1
ATOM 1223 C CA . LEU A 1 160 ? -3.925 -6.027 -2.822 1.00 93.50 160 LEU A CA 1
ATOM 1224 C C . LEU A 1 160 ? -3.682 -6.441 -4.269 1.00 93.50 160 LEU A C 1
ATOM 1226 O O . LEU A 1 160 ? -4.465 -6.089 -5.153 1.00 93.50 160 LEU A O 1
ATOM 1230 N N . CYS A 1 161 ? -2.623 -7.219 -4.491 1.00 91.19 161 CYS A N 1
ATOM 1231 C CA . CYS A 1 161 ? -2.334 -7.791 -5.797 1.00 91.19 161 CYS A CA 1
ATOM 1232 C C . CYS A 1 161 ? -3.452 -8.750 -6.239 1.00 91.19 161 CYS A C 1
ATOM 1234 O O . CYS A 1 161 ? -3.853 -9.623 -5.477 1.00 91.19 161 CYS A O 1
ATOM 1236 N N . SER A 1 162 ? -3.917 -8.645 -7.481 1.00 90.88 162 SER A N 1
ATOM 1237 C CA . SER A 1 162 ? -4.930 -9.532 -8.066 1.00 90.88 162 SER A CA 1
ATOM 1238 C C . SER A 1 162 ? -4.442 -10.962 -8.323 1.00 90.88 162 SER A C 1
ATOM 1240 O O . SER A 1 162 ? -5.268 -11.844 -8.529 1.00 90.88 162 SER A O 1
ATOM 1242 N N . VAL A 1 163 ? -3.122 -11.187 -8.321 1.00 87.44 163 VAL A N 1
ATOM 1243 C CA . VAL A 1 163 ? -2.504 -12.485 -8.641 1.00 87.44 163 VAL A CA 1
ATOM 1244 C C . VAL A 1 163 ? -1.989 -13.199 -7.395 1.00 87.44 163 VAL A C 1
ATOM 1246 O O . VAL A 1 163 ? -2.274 -14.374 -7.209 1.00 87.44 163 VAL A O 1
ATOM 1249 N N . CYS A 1 164 ? -1.201 -12.517 -6.559 1.00 89.00 164 CYS A N 1
ATOM 1250 C CA . CYS A 1 164 ? -0.585 -13.133 -5.378 1.00 89.00 164 CYS A CA 1
ATOM 1251 C C . CYS A 1 164 ? -1.244 -12.740 -4.054 1.00 89.00 164 CYS A C 1
ATOM 1253 O O . CYS A 1 164 ? -0.774 -13.187 -3.017 1.00 89.00 164 CYS A O 1
ATOM 1255 N N . GLU A 1 165 ? -2.250 -11.858 -4.079 1.00 90.69 165 GLU A N 1
ATOM 1256 C CA . GLU A 1 165 ? -2.975 -11.382 -2.888 1.00 90.69 165 GLU A CA 1
ATOM 1257 C C . GLU A 1 165 ? -2.084 -10.766 -1.791 1.00 90.69 165 GLU A C 1
ATOM 1259 O O . GLU A 1 165 ? -2.503 -10.582 -0.653 1.00 90.69 165 GLU A O 1
ATOM 1264 N N . GLU A 1 166 ? -0.852 -10.379 -2.132 1.00 92.38 166 GLU A N 1
ATOM 1265 C CA . GLU A 1 166 ? 0.033 -9.646 -1.227 1.00 92.38 166 GLU A CA 1
ATOM 1266 C C . GLU A 1 166 ? -0.161 -8.129 -1.389 1.00 92.38 166 GLU A C 1
ATOM 1268 O O . GLU A 1 166 ? -0.391 -7.649 -2.513 1.00 92.38 166 GLU A O 1
ATOM 1273 N N . PRO A 1 167 ? -0.060 -7.352 -0.292 1.00 94.25 167 PRO A N 1
ATOM 1274 C CA . PRO A 1 167 ? -0.123 -5.904 -0.360 1.00 94.25 167 PRO A CA 1
ATOM 1275 C C . PRO A 1 167 ? 1.088 -5.343 -1.110 1.00 94.25 167 PRO A C 1
ATOM 1277 O O . PRO A 1 167 ? 2.211 -5.838 -0.994 1.00 94.25 167 PRO A O 1
ATOM 1280 N N . TYR A 1 168 ? 0.871 -4.273 -1.867 1.00 89.19 168 TYR A N 1
ATOM 1281 C CA . TYR A 1 168 ? 1.941 -3.531 -2.522 1.00 89.19 168 TYR A CA 1
ATOM 1282 C C . TYR A 1 168 ? 1.685 -2.028 -2.483 1.00 89.19 168 TYR A C 1
ATOM 1284 O O . TYR A 1 168 ? 0.548 -1.568 -2.360 1.00 89.19 168 TYR A O 1
ATOM 1292 N N . PHE A 1 169 ? 2.768 -1.264 -2.582 1.00 87.38 169 PHE A N 1
ATOM 1293 C CA . PHE A 1 169 ? 2.727 0.188 -2.612 1.00 87.38 169 PHE A CA 1
ATOM 1294 C C . PHE A 1 169 ? 2.351 0.700 -4.003 1.00 87.38 169 PHE A C 1
ATOM 1296 O O . PHE A 1 169 ? 3.035 0.411 -4.984 1.00 87.38 169 PHE A O 1
ATOM 1303 N N . GLY A 1 170 ? 1.280 1.485 -4.079 1.00 81.69 170 GLY A N 1
ATOM 1304 C CA . GLY A 1 170 ? 0.771 2.087 -5.312 1.00 81.69 170 GLY A CA 1
ATOM 1305 C C . GLY A 1 170 ? 1.087 3.576 -5.461 1.00 81.69 170 GLY A C 1
ATOM 1306 O O . GLY A 1 170 ? 0.475 4.239 -6.290 1.00 81.69 170 GLY A O 1
ATOM 1307 N N . GLY A 1 171 ? 2.013 4.123 -4.668 1.00 79.31 171 GLY A N 1
ATOM 1308 C CA . GLY A 1 171 ? 2.344 5.549 -4.671 1.00 79.31 171 GLY A CA 1
ATOM 1309 C C . GLY A 1 171 ? 1.723 6.310 -3.501 1.00 79.31 171 GLY A C 1
ATOM 1310 O O . GLY A 1 171 ? 1.310 5.728 -2.499 1.00 79.31 171 GLY A O 1
ATOM 1311 N N . THR A 1 172 ? 1.689 7.639 -3.594 1.00 83.25 172 THR A N 1
ATOM 1312 C CA . THR A 1 172 ? 1.046 8.462 -2.564 1.00 83.25 172 THR A CA 1
ATOM 1313 C C . THR A 1 172 ? -0.452 8.581 -2.809 1.00 83.25 172 THR A C 1
ATOM 1315 O O . THR A 1 172 ? -0.904 8.520 -3.948 1.00 83.25 172 THR A O 1
ATOM 1318 N N . VAL A 1 173 ? -1.224 8.835 -1.753 1.00 79.00 173 VAL A N 1
ATOM 1319 C CA . VAL A 1 173 ? -2.665 9.118 -1.833 1.00 79.00 173 VAL A CA 1
ATOM 1320 C C . VAL A 1 173 ? -2.963 10.266 -2.798 1.00 79.00 173 VAL A C 1
ATOM 1322 O O . VAL A 1 173 ? -3.947 10.203 -3.515 1.00 79.00 173 VAL A O 1
ATOM 1325 N N . ALA A 1 174 ? -2.088 11.271 -2.882 1.00 71.75 174 ALA A N 1
ATOM 1326 C CA . ALA A 1 174 ? -2.234 12.373 -3.834 1.00 71.75 174 ALA A CA 1
ATOM 1327 C C . ALA A 1 174 ? -2.109 11.949 -5.312 1.00 71.75 174 ALA A C 1
ATOM 1329 O O . ALA A 1 174 ? -2.517 12.705 -6.184 1.00 71.75 174 ALA A O 1
ATOM 1330 N N . CYS A 1 175 ? -1.499 10.791 -5.590 1.00 62.22 175 CYS A N 1
ATOM 1331 C CA . CYS A 1 175 ? -1.384 10.220 -6.936 1.00 62.22 175 CYS A CA 1
ATOM 1332 C C . CYS A 1 175 ? -2.398 9.095 -7.190 1.00 62.22 175 CYS A C 1
ATOM 1334 O O . CYS A 1 175 ? -2.510 8.640 -8.322 1.00 62.22 175 CYS A O 1
ATOM 1336 N N . ALA A 1 176 ? -3.066 8.595 -6.149 1.00 63.47 176 ALA A N 1
ATOM 1337 C CA . ALA A 1 176 ? -4.162 7.655 -6.301 1.00 63.47 176 ALA A CA 1
ATOM 1338 C C . ALA A 1 176 ? -5.388 8.451 -6.756 1.00 63.47 176 ALA A C 1
ATOM 1340 O O . ALA A 1 176 ? -5.728 9.435 -6.097 1.00 63.47 176 ALA A O 1
ATOM 1341 N N . ASP A 1 177 ? -6.015 8.053 -7.869 1.00 54.16 177 ASP A N 1
ATOM 1342 C CA . ASP A 1 177 ? -7.237 8.691 -8.368 1.00 54.16 177 ASP A CA 1
ATOM 1343 C C . ASP A 1 177 ? -8.206 8.933 -7.205 1.00 54.16 177 ASP A C 1
ATOM 1345 O O . ASP A 1 177 ? -8.477 8.037 -6.403 1.00 54.16 177 ASP A O 1
ATOM 1349 N N . ALA A 1 178 ? -8.694 10.169 -7.088 1.00 51.41 178 ALA A N 1
ATOM 1350 C CA . ALA A 1 178 ? -9.517 10.619 -5.963 1.00 51.41 178 ALA A CA 1
ATOM 1351 C C . ALA A 1 178 ? -10.893 9.924 -5.889 1.00 51.41 178 ALA A C 1
ATOM 1353 O O . ALA A 1 178 ? -11.670 10.186 -4.973 1.00 51.41 178 ALA A O 1
ATOM 1354 N N . GLU A 1 179 ? -11.201 9.045 -6.841 1.00 53.25 179 GLU A N 1
ATOM 1355 C CA . GLU A 1 179 ? -12.426 8.264 -6.873 1.00 53.25 179 GLU A CA 1
ATOM 1356 C C . GLU A 1 179 ? -12.228 6.926 -6.152 1.00 53.25 179 GLU A C 1
ATOM 1358 O O . GLU A 1 179 ? -11.366 6.124 -6.513 1.00 53.25 179 GLU A O 1
ATOM 1363 N N . GLU A 1 180 ? -13.083 6.633 -5.166 1.00 61.56 180 GLU A N 1
ATOM 1364 C CA . GLU A 1 180 ? -13.203 5.305 -4.544 1.00 61.56 180 GLU A CA 1
ATOM 1365 C C . GLU A 1 180 ? -13.863 4.291 -5.496 1.00 61.56 180 GLU A C 1
ATOM 1367 O O . GLU A 1 180 ? -14.877 3.661 -5.185 1.00 61.56 180 GLU A O 1
ATOM 1372 N N . ARG A 1 181 ? -13.300 4.143 -6.693 1.00 71.94 181 ARG A N 1
ATOM 1373 C CA . ARG A 1 181 ? -13.747 3.177 -7.689 1.00 71.94 181 ARG A CA 1
ATOM 1374 C C . ARG A 1 181 ? -13.069 1.831 -7.481 1.00 71.94 181 ARG A C 1
ATOM 1376 O O . ARG A 1 181 ? -11.925 1.740 -7.035 1.00 71.94 181 ARG A O 1
ATOM 1383 N N . ASP A 1 182 ? -13.784 0.774 -7.841 1.00 82.38 182 ASP A N 1
ATOM 1384 C CA . ASP A 1 182 ? -13.193 -0.553 -7.940 1.00 82.38 182 ASP A CA 1
ATOM 1385 C C . ASP A 1 182 ? -12.163 -0.553 -9.075 1.00 82.38 182 ASP A C 1
ATOM 1387 O O . ASP A 1 182 ? -12.462 -0.164 -10.208 1.00 82.38 182 ASP A O 1
ATOM 1391 N N . LEU A 1 183 ? -10.946 -0.993 -8.765 1.00 80.81 183 LEU A N 1
ATOM 1392 C CA . LEU A 1 183 ? -9.878 -1.124 -9.744 1.00 80.81 183 LEU A CA 1
ATOM 1393 C C . LEU A 1 183 ? -9.942 -2.511 -10.402 1.00 80.81 183 LEU A C 1
ATOM 1395 O O . LEU A 1 183 ? -10.062 -3.528 -9.695 1.00 80.81 183 LEU A O 1
ATOM 1399 N N . PRO A 1 184 ? -9.831 -2.586 -11.741 1.00 81.12 184 PRO A N 1
ATOM 1400 C CA . PRO A 1 184 ? -9.819 -3.858 -12.449 1.00 81.12 184 PRO A CA 1
ATOM 1401 C C . PRO A 1 184 ? -8.589 -4.689 -12.056 1.00 81.12 184 PRO A C 1
ATOM 1403 O O . PRO A 1 184 ? -7.592 -4.182 -11.540 1.00 81.12 184 PRO A O 1
ATOM 1406 N N . ALA A 1 185 ? -8.657 -6.002 -12.282 1.00 81.94 185 ALA A N 1
ATOM 1407 C CA . ALA A 1 185 ? -7.592 -6.924 -11.883 1.00 81.94 185 ALA A CA 1
ATOM 1408 C C . ALA A 1 185 ? -6.236 -6.602 -12.542 1.00 81.94 185 ALA A C 1
ATOM 1410 O O . ALA A 1 185 ? -5.206 -6.771 -11.890 1.00 81.94 185 ALA A O 1
ATOM 1411 N N . SER A 1 186 ? -6.240 -6.096 -13.780 1.00 75.88 186 SER A N 1
ATOM 1412 C CA . SER A 1 186 ? -5.044 -5.652 -14.513 1.00 75.88 186 SER A CA 1
ATOM 1413 C C . SER A 1 186 ? -4.311 -4.497 -13.829 1.00 75.88 186 SER A C 1
ATOM 1415 O O . SER A 1 186 ? -3.086 -4.426 -13.867 1.00 75.88 186 SER A O 1
ATOM 1417 N N . ASP A 1 187 ? -5.050 -3.611 -13.165 1.00 74.69 187 ASP A N 1
ATOM 1418 C CA . ASP A 1 187 ? -4.502 -2.373 -12.602 1.00 74.69 187 ASP A CA 1
ATOM 1419 C C . ASP A 1 187 ? -4.035 -2.576 -11.155 1.00 74.69 187 ASP A C 1
ATOM 1421 O O . ASP A 1 187 ? -3.302 -1.758 -10.599 1.00 74.69 187 ASP A O 1
ATOM 1425 N N . ARG A 1 188 ? -4.416 -3.710 -10.553 1.00 84.00 188 ARG A N 1
ATOM 1426 C CA . ARG A 1 188 ? -4.024 -4.124 -9.205 1.00 84.00 188 ARG A CA 1
ATOM 1427 C C . ARG A 1 188 ? -2.949 -5.203 -9.216 1.00 84.00 188 ARG A C 1
ATOM 1429 O O . ARG A 1 188 ? -3.060 -6.193 -8.502 1.00 84.00 188 ARG A O 1
ATOM 1436 N N . MET A 1 189 ? -1.916 -5.057 -10.034 1.00 79.81 189 MET A N 1
ATOM 1437 C CA . MET A 1 189 ? -0.802 -6.006 -10.058 1.00 79.81 189 MET A CA 1
ATOM 1438 C C . MET A 1 189 ? 0.414 -5.420 -9.350 1.00 79.81 189 MET A C 1
ATOM 1440 O O . MET A 1 189 ? 0.902 -4.348 -9.707 1.00 79.81 189 MET A O 1
ATOM 1444 N N . CYS A 1 190 ? 0.943 -6.145 -8.363 1.00 79.25 190 CYS A N 1
ATOM 1445 C CA . CYS A 1 190 ? 2.198 -5.753 -7.734 1.00 79.25 190 CYS A CA 1
ATOM 1446 C C . CYS A 1 190 ? 3.349 -5.844 -8.741 1.00 79.25 190 CYS A C 1
ATOM 1448 O O . CYS A 1 190 ? 3.278 -6.584 -9.725 1.00 79.25 190 CYS A O 1
ATOM 1450 N N . THR A 1 191 ? 4.457 -5.157 -8.458 1.00 70.25 191 THR A N 1
ATOM 1451 C CA . THR A 1 191 ? 5.635 -5.154 -9.335 1.00 70.25 191 THR A CA 1
ATOM 1452 C C . THR A 1 191 ? 6.112 -6.561 -9.676 1.00 70.25 191 THR A C 1
ATOM 1454 O O . THR A 1 191 ? 6.548 -6.761 -10.800 1.00 70.25 191 THR A O 1
ATOM 1457 N N . LYS A 1 192 ? 5.979 -7.536 -8.761 1.00 73.94 192 LYS A N 1
ATOM 1458 C CA . LYS A 1 192 ? 6.372 -8.938 -8.986 1.00 73.94 192 LYS A CA 1
ATOM 1459 C C . LYS A 1 192 ? 5.443 -9.689 -9.948 1.00 73.94 192 LYS A C 1
ATOM 1461 O O . LYS A 1 192 ? 5.902 -10.502 -10.734 1.00 73.94 192 LYS A O 1
ATOM 1466 N N . CYS A 1 193 ? 4.138 -9.437 -9.879 1.00 72.25 193 CYS A N 1
ATOM 1467 C CA . CYS A 1 193 ? 3.145 -10.143 -10.695 1.00 72.25 193 CYS A CA 1
ATOM 1468 C C . CYS A 1 193 ? 2.914 -9.471 -12.050 1.00 72.25 193 CYS A C 1
ATOM 1470 O O . CYS A 1 193 ? 2.666 -10.159 -13.033 1.00 72.25 193 CYS A O 1
ATOM 1472 N N . ASN A 1 194 ? 3.067 -8.145 -12.117 1.00 64.56 194 ASN A N 1
ATOM 1473 C CA . ASN A 1 194 ? 3.041 -7.379 -13.365 1.00 64.56 194 ASN A CA 1
ATOM 1474 C C . ASN A 1 194 ? 4.251 -7.696 -14.273 1.00 64.56 194 ASN A C 1
ATOM 1476 O O . ASN A 1 194 ? 4.307 -7.299 -15.433 1.00 64.56 194 ASN A O 1
ATOM 1480 N N . SER A 1 195 ? 5.248 -8.397 -13.731 1.00 53.06 195 SER A N 1
ATOM 1481 C CA . SER A 1 195 ? 6.499 -8.757 -14.388 1.00 53.06 195 SER A CA 1
ATOM 1482 C C . SER A 1 195 ? 6.642 -10.263 -14.610 1.00 53.06 195 SER A C 1
ATOM 1484 O O . SER A 1 195 ? 7.719 -10.816 -14.397 1.00 53.06 195 SER A O 1
ATOM 1486 N N . ARG A 1 196 ? 5.603 -10.944 -15.118 1.00 43.50 196 ARG A N 1
ATOM 1487 C CA . ARG A 1 196 ? 5.820 -12.226 -15.817 1.00 43.50 196 ARG A CA 1
ATOM 1488 C C . ARG A 1 196 ? 6.758 -11.959 -17.011 1.00 43.50 196 ARG A C 1
ATOM 1490 O O . ARG A 1 196 ? 6.299 -11.584 -18.081 1.00 43.50 196 ARG A O 1
ATOM 1497 N N . GLY A 1 197 ? 8.070 -12.026 -16.759 1.00 40.88 197 GLY A N 1
ATOM 1498 C CA . GLY A 1 197 ? 9.156 -11.678 -17.680 1.00 40.88 197 GLY A CA 1
ATOM 1499 C C . GLY A 1 197 ? 10.099 -10.525 -17.277 1.00 40.88 197 GLY A C 1
ATOM 1500 O O . GLY A 1 197 ? 10.974 -10.212 -18.076 1.00 40.88 197 GLY A O 1
ATOM 1501 N N . ALA A 1 198 ? 9.986 -9.876 -16.102 1.00 38.12 198 ALA A N 1
ATOM 1502 C CA . ALA A 1 198 ? 10.983 -8.866 -15.683 1.00 38.12 198 ALA A CA 1
ATOM 1503 C C . ALA A 1 198 ? 11.871 -9.354 -14.530 1.00 38.12 198 ALA A C 1
ATOM 1505 O O . ALA A 1 198 ? 11.391 -9.888 -13.532 1.00 38.12 198 ALA A O 1
ATOM 1506 N N . ILE A 1 199 ? 13.179 -9.133 -14.674 1.00 41.75 199 ILE A N 1
ATOM 1507 C CA . ILE A 1 199 ? 14.202 -9.478 -13.684 1.00 41.75 199 ILE A CA 1
ATOM 1508 C C . ILE A 1 199 ? 14.072 -8.526 -12.488 1.00 41.75 199 ILE A C 1
ATOM 1510 O O . ILE A 1 199 ? 14.198 -7.308 -12.624 1.00 41.75 199 ILE A O 1
ATOM 1514 N N . ILE A 1 200 ? 13.808 -9.086 -11.307 1.00 42.12 200 ILE A N 1
ATOM 1515 C CA . ILE A 1 200 ? 13.661 -8.354 -10.044 1.00 42.12 200 ILE A CA 1
ATOM 1516 C C . ILE A 1 200 ? 14.980 -8.469 -9.279 1.00 42.12 200 ILE A C 1
ATOM 1518 O O . ILE A 1 200 ? 15.446 -9.573 -9.010 1.00 42.12 200 ILE A O 1
ATOM 1522 N N . CYS A 1 201 ? 15.578 -7.335 -8.908 1.00 37.75 201 CYS A N 1
ATOM 1523 C CA . CYS A 1 201 ? 16.795 -7.308 -8.098 1.00 37.75 201 CYS A CA 1
ATOM 1524 C C . CYS A 1 201 ? 16.559 -7.997 -6.737 1.00 37.75 201 CYS A C 1
ATOM 1526 O O . CYS A 1 201 ? 15.603 -7.672 -6.029 1.00 37.75 201 CYS A O 1
ATOM 1528 N N . GLY A 1 202 ? 17.423 -8.955 -6.380 1.00 39.59 202 GLY A N 1
ATOM 1529 C CA . GLY A 1 202 ? 17.320 -9.749 -5.147 1.00 39.59 202 GLY A CA 1
ATOM 1530 C C . GLY A 1 202 ? 17.744 -9.018 -3.868 1.00 39.59 202 GLY A C 1
ATOM 1531 O O . GLY A 1 202 ? 17.464 -9.508 -2.775 1.00 39.59 202 GLY A O 1
ATOM 1532 N N . GLU A 1 203 ? 18.372 -7.849 -4.000 1.00 42.41 203 GLU A N 1
ATOM 1533 C CA . GLU A 1 203 ? 18.866 -7.037 -2.889 1.00 42.41 203 GLU A CA 1
ATOM 1534 C C . GLU A 1 203 ? 17.709 -6.395 -2.104 1.00 42.41 203 GLU A C 1
ATOM 1536 O O . GLU A 1 203 ? 16.782 -5.816 -2.682 1.00 42.41 203 GLU A O 1
ATOM 1541 N N . ALA A 1 204 ? 17.756 -6.480 -0.772 1.00 40.44 204 ALA A N 1
ATOM 1542 C CA . ALA 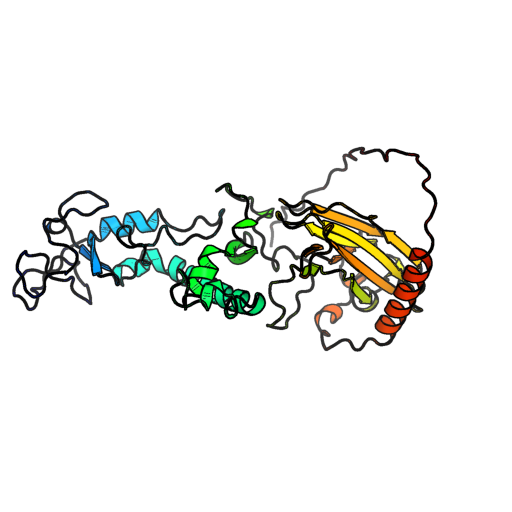A 1 204 ? 16.666 -6.023 0.090 1.00 40.44 204 ALA A CA 1
ATOM 1543 C C . ALA A 1 204 ? 16.447 -4.505 -0.009 1.00 40.44 204 ALA A C 1
ATOM 1545 O O . ALA A 1 204 ? 15.309 -4.045 0.049 1.00 40.44 204 ALA A O 1
ATOM 1546 N N . SER A 1 205 ? 17.516 -3.739 -0.248 1.00 39.34 205 SER A N 1
ATOM 1547 C CA . SER A 1 205 ? 17.462 -2.286 -0.457 1.00 39.34 205 SER A CA 1
ATOM 1548 C C . SER A 1 205 ? 16.865 -1.868 -1.809 1.00 39.34 205 SER A C 1
ATOM 1550 O O . SER A 1 205 ? 16.572 -0.690 -2.006 1.00 39.34 205 SER A O 1
ATOM 1552 N N . HIS A 1 206 ? 16.663 -2.812 -2.736 1.00 44.56 206 HIS A N 1
ATOM 1553 C CA . HIS A 1 206 ? 16.156 -2.566 -4.091 1.00 44.56 206 HIS A CA 1
ATOM 1554 C C . HIS A 1 206 ? 14.756 -3.158 -4.329 1.00 44.56 206 HIS A C 1
ATOM 1556 O O . HIS A 1 206 ? 14.207 -3.052 -5.432 1.00 44.56 206 HIS A O 1
ATOM 1562 N N . ARG A 1 207 ? 14.134 -3.765 -3.307 1.00 41.47 207 ARG A N 1
ATOM 1563 C CA . ARG A 1 207 ? 12.753 -4.251 -3.399 1.00 41.47 207 ARG A CA 1
ATOM 1564 C C . ARG A 1 207 ? 11.773 -3.077 -3.370 1.00 41.47 207 ARG A C 1
ATOM 1566 O O . ARG A 1 207 ? 11.601 -2.438 -2.346 1.00 41.47 207 ARG A O 1
ATOM 1573 N N . GLY A 1 208 ? 11.072 -2.864 -4.485 1.00 41.41 208 GLY A N 1
ATOM 1574 C CA . GLY A 1 208 ? 9.747 -2.231 -4.510 1.00 41.41 208 GLY A CA 1
ATOM 1575 C C . GLY A 1 208 ? 9.627 -0.826 -5.101 1.00 41.41 208 GLY A C 1
ATOM 1576 O O . GLY A 1 208 ? 8.515 -0.452 -5.463 1.00 41.41 208 GLY A O 1
ATOM 1577 N N . PHE A 1 209 ? 10.698 -0.043 -5.255 1.00 46.53 209 PHE A N 1
ATOM 1578 C CA . PHE A 1 209 ? 10.506 1.412 -5.352 1.00 46.53 209 PHE A CA 1
ATOM 1579 C C . PHE A 1 209 ? 11.527 2.119 -6.246 1.00 46.53 209 PHE A C 1
ATOM 1581 O O . PHE A 1 209 ? 12.514 2.667 -5.770 1.00 46.53 209 PHE A O 1
ATOM 1588 N N . TYR A 1 210 ? 11.259 2.205 -7.550 1.00 42.38 210 TYR A N 1
ATOM 1589 C CA . TYR A 1 210 ? 11.927 3.202 -8.393 1.00 42.38 210 TYR A CA 1
ATOM 1590 C C . TYR A 1 210 ? 10.897 4.065 -9.123 1.00 42.38 210 TYR A C 1
ATOM 1592 O O . TYR A 1 210 ? 10.536 3.833 -10.277 1.00 42.38 210 TYR A O 1
ATOM 1600 N N . VAL A 1 211 ? 10.430 5.097 -8.416 1.00 37.69 211 VAL A N 1
ATOM 1601 C CA . VAL A 1 211 ? 9.928 6.335 -9.018 1.00 37.69 211 VAL A CA 1
ATOM 1602 C C . VAL A 1 211 ? 11.053 7.362 -8.901 1.00 37.69 211 VAL A C 1
ATOM 1604 O O . VAL A 1 211 ? 11.272 7.952 -7.844 1.00 37.69 211 VAL A O 1
ATOM 1607 N N . TRP A 1 212 ? 11.803 7.563 -9.980 1.00 39.53 212 TRP A N 1
ATOM 1608 C CA . TRP A 1 212 ? 12.910 8.516 -10.012 1.00 39.53 212 TRP A CA 1
ATOM 1609 C C . TRP A 1 212 ? 12.386 9.926 -10.246 1.00 39.53 212 TRP A C 1
ATOM 1611 O O . TRP A 1 212 ? 11.712 10.169 -11.239 1.00 39.53 212 TRP A O 1
ATOM 1621 N N . LYS A 1 213 ? 12.714 10.875 -9.363 1.00 33.94 213 LYS A N 1
ATOM 1622 C CA . LYS A 1 213 ? 12.413 12.306 -9.544 1.00 33.94 213 LYS A CA 1
ATOM 1623 C C . LYS A 1 213 ? 13.618 12.982 -10.192 1.00 33.94 213 LYS A C 1
ATOM 1625 O O . LYS A 1 213 ? 14.690 13.033 -9.587 1.00 33.94 213 LYS A O 1
ATOM 1630 N N . CYS A 1 214 ? 13.470 13.482 -11.416 1.00 30.88 214 CYS A N 1
ATOM 1631 C CA . CYS A 1 214 ? 14.600 14.056 -12.130 1.00 30.88 214 CYS A CA 1
ATOM 1632 C C . CYS A 1 214 ? 14.928 15.490 -11.665 1.00 30.88 214 CYS A C 1
ATOM 1634 O O . CYS A 1 214 ? 14.048 16.336 -11.526 1.00 30.88 214 CYS A O 1
ATOM 1636 N N . ARG A 1 215 ? 16.216 15.789 -11.466 1.00 35.53 215 ARG A N 1
ATOM 1637 C CA . ARG A 1 215 ? 16.762 17.149 -11.306 1.00 35.53 215 ARG A CA 1
ATOM 1638 C C . ARG A 1 215 ? 17.844 17.330 -12.355 1.00 35.53 215 ARG A C 1
ATOM 1640 O O . ARG A 1 215 ? 18.958 16.912 -12.081 1.00 35.53 215 ARG A O 1
ATOM 1647 N N . ILE A 1 216 ? 17.519 17.873 -13.535 1.00 41.69 216 ILE A N 1
ATOM 1648 C CA . ILE A 1 216 ? 18.450 18.056 -14.679 1.00 41.69 216 ILE A CA 1
ATOM 1649 C C . ILE A 1 216 ? 19.458 16.889 -14.764 1.00 41.69 216 ILE A C 1
ATOM 1651 O O . ILE A 1 216 ? 20.674 17.072 -14.744 1.00 41.69 216 ILE A O 1
ATOM 1655 N N . LYS A 1 217 ? 18.953 15.656 -14.707 1.00 51.78 217 LYS A N 1
ATOM 1656 C CA . LYS A 1 217 ? 19.762 14.438 -14.668 1.00 51.78 217 LYS A CA 1
ATOM 1657 C C . LYS A 1 217 ? 19.300 13.514 -15.780 1.00 51.78 217 LYS A C 1
ATOM 1659 O O . LYS A 1 217 ? 18.171 13.580 -16.259 1.00 51.78 217 LYS A O 1
ATOM 1664 N N . GLN A 1 218 ? 20.223 12.687 -16.230 1.00 61.50 218 GLN A N 1
ATOM 1665 C CA . GLN A 1 218 ? 19.954 11.644 -17.199 1.00 61.50 218 GLN A CA 1
ATOM 1666 C C . GLN A 1 218 ? 20.136 10.330 -16.454 1.00 61.50 218 GLN A C 1
ATOM 1668 O O . GLN A 1 218 ? 21.159 10.135 -15.796 1.00 61.50 218 GLN A O 1
ATOM 1673 N N . TYR A 1 219 ? 19.134 9.466 -16.505 1.00 70.56 219 TYR A N 1
ATOM 1674 C CA . TYR A 1 219 ? 19.283 8.079 -16.108 1.00 70.56 219 TYR A CA 1
ATOM 1675 C C . TYR A 1 219 ? 19.749 7.299 -17.329 1.00 70.56 219 TYR A C 1
ATOM 1677 O O . TYR A 1 219 ? 19.179 7.460 -18.405 1.00 70.56 219 TYR A O 1
ATOM 1685 N N . ILE A 1 220 ? 20.792 6.494 -17.167 1.00 70.94 220 ILE A N 1
ATOM 1686 C CA . ILE A 1 220 ? 21.412 5.737 -18.251 1.00 70.94 220 ILE A CA 1
ATOM 1687 C C . ILE A 1 220 ? 21.486 4.283 -17.808 1.00 70.94 220 ILE A C 1
ATOM 1689 O O . ILE A 1 220 ? 22.048 3.992 -16.753 1.00 70.94 220 ILE A O 1
ATOM 1693 N N . GLN A 1 221 ? 20.962 3.382 -18.629 1.00 77.06 221 GLN A N 1
ATOM 1694 C CA . GLN A 1 221 ? 21.059 1.945 -18.429 1.00 77.06 221 GLN A CA 1
ATOM 1695 C C . GLN A 1 221 ? 21.592 1.294 -19.698 1.00 77.06 221 GLN A C 1
ATOM 1697 O O . GLN A 1 221 ? 21.026 1.454 -20.775 1.00 77.06 221 GLN A O 1
ATOM 1702 N N . GLY A 1 222 ? 22.700 0.572 -19.557 1.00 77.62 222 GLY A N 1
ATOM 1703 C CA . GLY A 1 222 ? 23.205 -0.327 -20.584 1.00 77.62 222 GLY A CA 1
ATOM 1704 C C . GLY A 1 222 ? 22.839 -1.764 -20.235 1.00 77.62 222 GLY A C 1
ATOM 1705 O O . GLY A 1 222 ? 22.936 -2.155 -19.073 1.00 77.62 222 GLY A O 1
ATOM 1706 N N . VAL A 1 223 ? 22.440 -2.540 -21.232 1.00 83.38 223 VAL A N 1
ATOM 1707 C CA . VAL A 1 223 ? 22.103 -3.958 -21.117 1.00 83.38 223 VAL A CA 1
ATOM 1708 C C . VAL A 1 223 ? 22.978 -4.728 -22.096 1.00 83.38 223 VAL A C 1
ATOM 1710 O O . VAL A 1 223 ? 22.993 -4.420 -23.287 1.00 83.38 223 VAL A O 1
ATOM 1713 N N . ASN A 1 224 ? 23.712 -5.722 -21.599 1.00 84.44 224 ASN A N 1
ATOM 1714 C CA . ASN A 1 224 ? 24.433 -6.671 -22.442 1.00 84.44 224 ASN A CA 1
ATOM 1715 C C . ASN A 1 224 ? 23.471 -7.770 -22.890 1.00 84.44 224 ASN A C 1
ATOM 1717 O O . ASN A 1 224 ? 23.134 -8.650 -22.104 1.00 84.44 224 ASN A O 1
ATOM 1721 N N . LEU A 1 225 ? 23.017 -7.696 -24.144 1.00 83.25 225 LEU A N 1
ATOM 1722 C CA . LEU A 1 225 ? 22.003 -8.606 -24.674 1.00 83.25 225 LEU A CA 1
ATOM 1723 C C . LEU A 1 225 ? 22.514 -10.047 -24.687 1.00 83.25 225 LEU A C 1
ATOM 1725 O O . LEU A 1 225 ? 21.753 -10.950 -24.369 1.00 83.25 225 LEU A O 1
ATOM 1729 N N . ARG A 1 226 ? 23.812 -10.271 -24.934 1.00 79.50 226 ARG A N 1
ATOM 1730 C CA . ARG A 1 226 ? 24.405 -11.620 -24.964 1.00 79.50 226 ARG A CA 1
ATOM 1731 C C . ARG A 1 226 ? 24.389 -12.359 -23.631 1.00 79.50 226 ARG A C 1
ATOM 1733 O O . ARG A 1 226 ? 24.622 -13.558 -23.618 1.00 79.50 226 ARG A O 1
ATOM 1740 N N . LYS A 1 227 ? 24.127 -11.678 -22.513 1.00 75.56 227 LYS A N 1
ATOM 1741 C CA . LYS A 1 227 ? 23.908 -12.358 -21.224 1.00 75.56 227 LYS A CA 1
ATOM 1742 C C . LYS A 1 227 ? 22.532 -12.996 -21.126 1.00 75.56 227 LYS A C 1
ATOM 1744 O O . LYS A 1 227 ? 22.342 -13.915 -20.3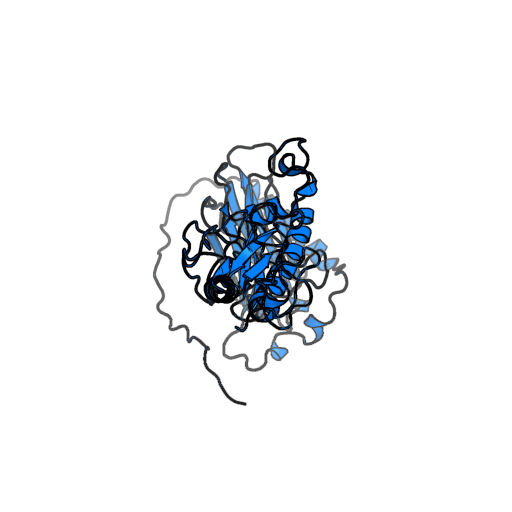43 1.00 75.56 227 LYS A O 1
ATOM 1749 N N . PHE A 1 228 ? 21.587 -12.483 -21.903 1.00 75.44 228 PHE A N 1
ATOM 1750 C CA . PHE A 1 228 ? 20.191 -12.875 -21.833 1.00 75.44 228 PHE A CA 1
ATOM 1751 C C . PHE A 1 228 ? 19.769 -13.659 -23.060 1.00 75.44 228 PHE A C 1
ATOM 1753 O O . PHE A 1 228 ? 18.918 -14.521 -22.919 1.00 75.44 228 PHE A O 1
ATOM 1760 N N . VAL A 1 229 ? 20.355 -13.393 -24.232 1.00 77.62 229 VAL A N 1
ATOM 1761 C CA . VAL A 1 229 ? 19.955 -14.034 -25.484 1.00 77.62 229 VAL A CA 1
ATOM 1762 C C . VAL A 1 229 ? 21.113 -14.616 -26.285 1.00 77.62 229 VAL A C 1
ATOM 1764 O O . VAL A 1 229 ? 22.186 -14.016 -26.371 1.00 77.62 229 VAL A O 1
ATOM 1767 N N . VAL A 1 230 ? 20.862 -15.773 -26.903 1.00 78.94 230 VAL A N 1
ATOM 1768 C CA . VAL A 1 230 ? 21.831 -16.537 -27.705 1.00 78.94 230 VAL A CA 1
ATOM 1769 C C . VAL A 1 230 ? 22.197 -15.776 -28.982 1.00 78.94 230 VAL A C 1
ATOM 1771 O O . VAL A 1 230 ? 23.379 -15.588 -29.287 1.00 78.94 230 VAL A O 1
ATOM 1774 N N . HIS A 1 231 ? 21.185 -15.259 -29.686 1.00 82.44 231 HIS A N 1
ATOM 1775 C CA . HIS A 1 231 ? 21.338 -14.518 -30.938 1.00 82.44 231 HIS A CA 1
ATOM 1776 C C . HIS A 1 231 ? 20.666 -13.136 -30.850 1.00 82.44 231 HIS A C 1
ATOM 1778 O O . HIS A 1 231 ? 19.529 -12.966 -31.283 1.00 82.44 231 HIS A O 1
ATOM 1784 N N . PRO A 1 232 ? 21.353 -12.107 -30.310 1.00 84.31 232 PRO A N 1
ATOM 1785 C CA . PRO A 1 232 ? 20.768 -10.771 -30.183 1.00 84.31 232 PRO A CA 1
ATOM 1786 C C . PRO A 1 232 ? 20.384 -10.103 -31.509 1.00 84.31 232 PRO A C 1
ATOM 1788 O O . PRO A 1 232 ? 19.633 -9.134 -31.501 1.00 84.31 232 PRO A O 1
ATOM 1791 N N . SER A 1 233 ? 20.941 -10.565 -32.630 1.00 87.94 233 SER A N 1
ATOM 1792 C CA . SER A 1 233 ? 20.651 -10.011 -33.955 1.00 87.94 233 SER A CA 1
ATOM 1793 C C . SER A 1 233 ? 19.290 -10.424 -34.499 1.00 87.94 233 SER A C 1
ATOM 1795 O O . SER A 1 233 ? 18.756 -9.699 -35.327 1.00 87.94 233 SER A O 1
ATOM 1797 N N . ASP A 1 234 ? 18.713 -11.507 -33.980 1.00 84.81 234 ASP A N 1
ATOM 1798 C CA . ASP A 1 234 ? 17.490 -12.113 -34.516 1.00 84.81 234 ASP A CA 1
ATOM 1799 C C . ASP A 1 234 ? 16.242 -11.741 -33.700 1.00 84.81 234 ASP A C 1
ATOM 1801 O O . ASP A 1 234 ? 15.149 -12.241 -33.954 1.00 84.81 234 ASP A O 1
ATOM 1805 N N . ILE A 1 235 ? 16.396 -10.870 -32.699 1.00 82.81 235 ILE A N 1
ATOM 1806 C CA . ILE A 1 235 ? 15.331 -10.522 -31.759 1.00 82.81 235 ILE A CA 1
ATOM 1807 C C . ILE A 1 235 ? 14.847 -9.086 -31.925 1.00 82.81 235 ILE A C 1
ATOM 1809 O O . ILE A 1 235 ? 15.616 -8.169 -32.218 1.00 82.81 235 ILE A O 1
ATOM 1813 N N . CYS A 1 236 ? 13.573 -8.877 -31.608 1.00 88.19 236 CYS A N 1
ATOM 1814 C CA . CYS A 1 236 ? 13.038 -7.543 -31.404 1.00 88.19 236 CYS A CA 1
ATOM 1815 C C . CYS A 1 236 ? 13.341 -7.068 -29.977 1.00 88.19 236 CYS A C 1
ATOM 1817 O O . CYS A 1 236 ? 13.247 -7.831 -29.011 1.00 88.19 236 CYS A O 1
ATOM 1819 N N . VAL A 1 237 ? 13.666 -5.784 -29.819 1.00 88.19 237 VAL A N 1
ATOM 1820 C CA . VAL A 1 237 ? 13.944 -5.179 -28.507 1.00 88.19 237 VAL A CA 1
ATOM 1821 C C . VAL A 1 237 ? 12.948 -4.061 -28.232 1.00 88.19 237 VAL A C 1
ATOM 1823 O O . VAL A 1 237 ? 13.009 -2.997 -28.844 1.00 88.19 237 VAL A O 1
ATOM 1826 N N . GLU A 1 238 ? 12.045 -4.270 -27.275 1.00 91.12 238 GLU A N 1
ATOM 1827 C CA . GLU A 1 238 ? 11.183 -3.210 -26.754 1.00 91.12 238 GLU A CA 1
ATOM 1828 C C . GLU A 1 238 ? 11.935 -2.380 -25.715 1.00 91.12 238 GLU A C 1
ATOM 1830 O O . GLU A 1 238 ? 12.525 -2.904 -24.771 1.00 91.12 238 GLU A O 1
ATOM 1835 N N . VAL A 1 239 ? 11.826 -1.064 -25.835 1.00 89.25 239 VAL A N 1
ATOM 1836 C CA . VAL A 1 239 ? 12.186 -0.104 -24.798 1.00 89.25 239 VAL A CA 1
ATOM 1837 C C . VAL A 1 239 ? 10.956 0.702 -24.409 1.00 89.25 239 VAL A C 1
ATOM 1839 O O . VAL A 1 239 ? 10.209 1.185 -25.262 1.00 89.25 239 VAL A O 1
ATOM 1842 N N . SER A 1 240 ? 10.721 0.864 -23.113 1.00 88.19 240 SER A N 1
ATOM 1843 C CA . SER A 1 240 ? 9.569 1.626 -22.631 1.00 88.19 240 SER A CA 1
ATOM 1844 C C . SER A 1 240 ? 9.840 2.319 -21.306 1.00 88.19 240 SER A C 1
ATOM 1846 O O . SER A 1 240 ? 10.715 1.911 -20.545 1.00 88.19 240 SER A O 1
ATOM 1848 N N . ALA A 1 241 ? 9.110 3.404 -21.055 1.00 88.19 241 ALA A N 1
ATOM 1849 C CA . ALA A 1 241 ? 9.169 4.175 -19.820 1.00 88.19 241 ALA A CA 1
ATOM 1850 C C . ALA A 1 241 ? 7.814 4.826 -19.534 1.00 88.19 241 ALA A C 1
ATOM 1852 O O . ALA A 1 241 ? 7.101 5.211 -20.462 1.00 88.19 241 ALA A O 1
ATOM 1853 N N . LYS A 1 242 ? 7.496 5.019 -18.252 1.00 85.62 242 LYS A N 1
ATOM 1854 C CA . LYS A 1 242 ? 6.388 5.873 -17.812 1.00 85.62 242 LYS A CA 1
ATOM 1855 C C . LYS A 1 242 ? 6.913 7.150 -17.179 1.00 85.62 242 LYS A C 1
ATOM 1857 O O . LYS A 1 242 ? 7.900 7.110 -16.441 1.00 85.62 242 LYS A O 1
ATOM 1862 N N . TYR A 1 243 ? 6.244 8.269 -17.433 1.00 86.62 243 TYR A N 1
ATOM 1863 C CA . TYR A 1 243 ? 6.641 9.579 -16.929 1.00 86.62 243 TYR A CA 1
ATOM 1864 C C . TYR A 1 243 ? 5.450 10.426 -16.469 1.00 86.62 243 TYR A C 1
ATOM 1866 O O . TYR A 1 243 ? 4.332 10.266 -16.945 1.00 86.62 243 TYR A O 1
ATOM 1874 N N . MET A 1 244 ? 5.698 11.340 -15.529 1.00 87.31 244 MET A N 1
ATOM 1875 C CA . MET A 1 244 ? 4.733 12.363 -15.104 1.00 87.31 244 MET A CA 1
ATOM 1876 C C . MET A 1 244 ? 5.451 13.598 -14.542 1.00 87.31 244 MET A C 1
ATOM 1878 O O . MET A 1 244 ? 6.615 13.526 -14.152 1.00 87.31 244 MET A O 1
ATOM 1882 N N . ALA A 1 245 ? 4.769 14.730 -14.447 1.00 83.56 245 ALA A N 1
ATOM 1883 C CA . ALA A 1 245 ? 5.222 15.935 -13.767 1.00 83.56 245 ALA A CA 1
ATOM 1884 C C . ALA A 1 245 ? 4.734 15.988 -12.311 1.00 83.56 245 ALA A C 1
ATOM 1886 O O . ALA A 1 245 ? 4.112 15.066 -11.776 1.00 83.56 245 ALA A O 1
ATOM 1887 N N . ARG A 1 246 ? 5.058 17.088 -11.631 1.00 75.31 246 ARG A N 1
ATOM 1888 C CA . ARG A 1 246 ? 4.390 17.472 -10.388 1.00 75.31 246 ARG A CA 1
ATOM 1889 C C . ARG A 1 246 ? 3.269 18.459 -10.705 1.00 75.31 246 ARG A C 1
ATOM 1891 O O . ARG A 1 246 ? 3.358 19.217 -11.665 1.00 75.31 246 ARG A O 1
ATOM 1898 N N . THR A 1 247 ? 2.267 18.511 -9.840 1.00 75.69 247 THR A N 1
ATOM 1899 C CA . THR A 1 247 ? 1.155 19.469 -9.931 1.00 75.69 247 THR A CA 1
ATOM 1900 C C . THR A 1 247 ? 1.583 20.918 -9.709 1.00 75.69 247 THR A C 1
ATOM 1902 O O . THR A 1 247 ? 1.010 21.828 -10.297 1.00 75.69 247 THR A O 1
ATOM 1905 N N . ASP A 1 248 ? 2.627 21.149 -8.914 1.00 74.50 248 ASP A N 1
ATOM 1906 C CA . ASP A 1 248 ? 3.154 22.480 -8.597 1.00 74.50 248 ASP A CA 1
ATOM 1907 C C . ASP A 1 248 ? 4.240 22.975 -9.572 1.00 74.50 248 ASP A C 1
ATOM 1909 O O . ASP A 1 248 ? 4.619 24.151 -9.526 1.00 74.50 248 ASP A O 1
ATOM 1913 N N . CYS A 1 249 ? 4.745 22.112 -10.463 1.00 76.31 249 CYS A N 1
ATOM 1914 C CA . CYS A 1 249 ? 5.796 22.462 -11.414 1.00 76.31 249 CYS A CA 1
ATOM 1915 C C . CYS A 1 249 ? 5.722 21.624 -12.707 1.00 76.31 249 CYS A C 1
ATOM 1917 O O . CYS A 1 249 ? 6.000 20.420 -12.672 1.00 76.31 249 CYS A O 1
ATOM 1919 N N . PRO A 1 250 ? 5.412 22.252 -13.861 1.00 84.31 250 PRO A N 1
ATOM 1920 C CA . PRO A 1 250 ? 5.490 21.596 -15.161 1.00 84.31 250 PRO A CA 1
ATOM 1921 C C . PRO A 1 250 ? 6.908 21.108 -15.460 1.00 84.31 250 PRO A C 1
ATOM 1923 O O . PRO A 1 250 ? 7.900 21.774 -15.141 1.00 84.31 250 PRO A O 1
ATOM 1926 N N . SER A 1 251 ? 7.004 19.960 -16.119 1.00 87.69 251 SER A N 1
ATOM 1927 C CA . SER A 1 251 ? 8.280 19.350 -16.485 1.00 87.69 251 SER A CA 1
ATOM 1928 C C . SER A 1 251 ? 8.200 18.693 -17.856 1.00 87.69 251 SER A C 1
ATOM 1930 O O . SER A 1 251 ? 7.112 18.450 -18.377 1.00 87.69 251 SER A O 1
ATOM 1932 N N . VAL A 1 252 ? 9.363 18.411 -18.432 1.00 90.00 252 VAL A N 1
ATOM 1933 C CA . VAL A 1 252 ? 9.495 17.650 -19.674 1.00 90.00 252 VAL A CA 1
ATOM 1934 C C . VAL A 1 252 ? 10.234 16.349 -19.435 1.00 90.00 252 VAL A C 1
ATOM 1936 O O . VAL A 1 252 ? 11.066 16.266 -18.526 1.00 90.00 252 VAL A O 1
ATOM 1939 N N . PHE A 1 253 ? 9.964 15.381 -20.302 1.00 92.31 253 PHE A N 1
ATOM 1940 C CA . PHE A 1 253 ? 10.584 14.068 -20.344 1.00 92.31 253 PHE A CA 1
ATOM 1941 C C . PHE A 1 253 ? 11.102 13.763 -21.757 1.00 92.31 253 PHE A C 1
ATOM 1943 O O . PHE A 1 253 ? 10.513 14.189 -22.744 1.00 92.31 253 PHE A O 1
ATOM 1950 N N . GLU A 1 254 ? 12.200 13.024 -21.864 1.00 91.81 254 GLU A N 1
ATOM 1951 C CA . GLU A 1 254 ? 12.703 12.482 -23.129 1.00 91.81 254 GLU A CA 1
ATOM 1952 C C . GLU A 1 254 ? 13.253 11.070 -22.889 1.00 91.81 254 GLU A C 1
ATOM 1954 O O . GLU A 1 254 ? 14.048 10.856 -21.968 1.00 91.81 254 GLU A O 1
ATOM 1959 N N . LEU A 1 255 ? 12.856 10.120 -23.738 1.00 92.38 255 LEU A N 1
ATOM 1960 C CA . LEU A 1 255 ? 13.444 8.788 -23.818 1.00 92.38 255 LEU A CA 1
ATOM 1961 C C . LEU A 1 255 ? 14.289 8.682 -25.086 1.00 92.38 255 LEU A C 1
ATOM 1963 O O . LEU A 1 255 ? 13.790 8.874 -26.193 1.00 92.38 255 LEU A O 1
ATOM 1967 N N . VAL A 1 256 ? 15.553 8.312 -24.919 1.00 90.69 256 VAL A N 1
ATOM 1968 C CA . VAL A 1 256 ? 16.461 7.956 -26.009 1.00 90.69 256 VAL A CA 1
ATOM 1969 C C . VAL A 1 256 ? 16.885 6.510 -25.816 1.00 90.69 256 VAL A C 1
ATOM 1971 O O . VAL A 1 256 ? 17.224 6.109 -24.706 1.00 90.69 256 VAL A O 1
ATOM 1974 N N . ALA A 1 257 ? 16.889 5.722 -26.881 1.00 92.69 257 ALA A N 1
ATOM 1975 C CA . ALA A 1 257 ? 17.359 4.347 -26.839 1.00 92.69 257 ALA A CA 1
ATOM 1976 C C . ALA A 1 257 ? 18.203 4.018 -28.065 1.00 92.69 257 ALA A C 1
ATOM 1978 O O . ALA A 1 257 ? 17.992 4.591 -29.131 1.00 92.69 257 ALA A O 1
ATOM 1979 N N . CYS A 1 258 ? 19.172 3.120 -27.924 1.00 92.62 258 CYS A N 1
ATOM 1980 C CA . CYS A 1 258 ? 20.052 2.694 -29.005 1.00 92.62 258 CYS A CA 1
ATOM 1981 C C . CYS A 1 258 ? 20.392 1.211 -28.906 1.00 92.62 258 CYS A C 1
ATOM 1983 O O . CYS A 1 258 ? 20.639 0.701 -27.814 1.00 92.62 258 CYS A O 1
ATOM 1985 N N . ILE A 1 259 ? 20.500 0.568 -30.065 1.00 94.50 259 ILE A N 1
ATOM 1986 C CA . ILE A 1 259 ? 21.121 -0.745 -30.226 1.00 94.50 259 ILE A CA 1
ATOM 1987 C C . ILE A 1 259 ? 22.569 -0.527 -30.655 1.00 94.50 259 ILE A C 1
ATOM 1989 O O . ILE A 1 259 ? 22.841 0.256 -31.570 1.00 94.50 259 ILE A O 1
ATOM 1993 N N . LEU A 1 260 ? 23.497 -1.180 -29.960 1.00 90.94 260 LEU A N 1
ATOM 1994 C CA . LEU A 1 260 ? 24.934 -1.045 -30.164 1.00 90.94 260 LEU A CA 1
ATOM 1995 C C . LEU A 1 260 ? 25.560 -2.383 -30.559 1.00 90.94 260 LEU A C 1
ATOM 1997 O O . LEU A 1 260 ? 25.110 -3.436 -30.101 1.00 90.94 260 LEU A O 1
ATOM 2001 N N . ASP A 1 261 ? 26.640 -2.326 -31.334 1.00 91.00 261 ASP A N 1
ATOM 2002 C CA . ASP A 1 261 ? 27.503 -3.483 -31.588 1.00 91.00 261 ASP A CA 1
ATOM 2003 C C . ASP A 1 261 ? 28.484 -3.755 -30.433 1.00 91.00 261 ASP A C 1
ATOM 2005 O O . ASP A 1 261 ? 28.530 -3.026 -29.439 1.00 91.00 261 ASP A O 1
ATOM 2009 N N . SER A 1 262 ? 29.311 -4.797 -30.566 1.00 86.88 262 SER A N 1
ATOM 2010 C CA . SER A 1 262 ? 30.317 -5.177 -29.560 1.00 86.88 262 SER A CA 1
ATOM 2011 C C . SER A 1 262 ? 31.392 -4.111 -29.305 1.00 86.88 262 SER A C 1
ATOM 2013 O O . SER A 1 262 ? 32.080 -4.168 -28.290 1.00 86.88 262 SER A O 1
ATOM 2015 N N . GLU A 1 263 ? 31.550 -3.136 -30.204 1.00 85.75 263 GLU A N 1
ATOM 2016 C CA . GLU A 1 263 ? 32.481 -2.011 -30.064 1.00 85.75 263 GLU A CA 1
ATOM 2017 C C . GLU A 1 263 ? 31.794 -0.742 -29.519 1.00 85.75 263 GLU A C 1
ATOM 2019 O O . GLU A 1 263 ? 32.438 0.303 -29.370 1.00 85.75 263 GLU A O 1
ATOM 2024 N N . GLY A 1 264 ? 30.491 -0.794 -29.226 1.00 81.31 264 GLY A N 1
ATOM 2025 C CA . GLY A 1 264 ? 29.706 0.348 -28.763 1.00 81.31 264 GLY A CA 1
ATOM 2026 C C . GLY A 1 264 ? 29.354 1.361 -29.855 1.00 81.31 264 GLY A C 1
ATOM 2027 O O . GLY A 1 264 ? 29.060 2.517 -29.536 1.00 81.31 264 GLY A O 1
ATOM 2028 N N . ARG A 1 265 ? 29.401 0.972 -31.135 1.00 89.44 265 ARG A N 1
ATOM 2029 C CA . ARG A 1 265 ? 28.906 1.798 -32.245 1.00 89.44 265 ARG A CA 1
ATOM 2030 C C . ARG A 1 265 ? 27.386 1.683 -32.314 1.00 89.44 265 ARG A C 1
ATOM 2032 O O . ARG A 1 265 ? 26.838 0.598 -32.163 1.00 89.44 265 ARG A O 1
ATOM 2039 N N . ILE A 1 266 ? 26.712 2.811 -32.531 1.00 92.06 266 ILE A N 1
ATOM 2040 C CA . ILE A 1 266 ? 25.249 2.866 -32.638 1.00 92.06 266 ILE A CA 1
ATOM 2041 C C . ILE A 1 266 ? 24.835 2.270 -33.985 1.00 92.06 266 ILE A C 1
ATOM 2043 O O . ILE A 1 266 ? 25.161 2.840 -35.026 1.00 92.06 266 ILE A O 1
ATOM 2047 N N . LEU A 1 267 ? 24.116 1.151 -33.942 1.00 93.94 267 LEU A N 1
ATOM 2048 C CA . LEU A 1 267 ? 23.540 0.478 -35.107 1.00 93.94 267 LEU A CA 1
ATOM 2049 C C . LEU A 1 267 ? 22.147 1.025 -35.423 1.00 93.94 267 LEU A C 1
ATOM 2051 O O . LEU A 1 267 ? 21.835 1.314 -36.574 1.00 93.94 267 LEU A O 1
ATOM 2055 N N . ASN A 1 268 ? 21.331 1.217 -34.385 1.00 94.44 268 ASN A N 1
ATOM 2056 C CA . ASN A 1 268 ? 19.982 1.763 -34.495 1.00 94.44 268 ASN A CA 1
ATOM 2057 C C . ASN A 1 268 ? 19.679 2.672 -33.295 1.00 94.44 268 ASN A C 1
ATOM 2059 O O . ASN A 1 268 ? 20.227 2.471 -32.208 1.00 94.44 268 ASN A O 1
ATOM 2063 N N . SER A 1 269 ? 18.837 3.688 -33.479 1.00 94.19 269 SER A N 1
ATOM 2064 C CA . SER A 1 269 ? 18.532 4.681 -32.449 1.00 94.19 269 SER A CA 1
ATOM 2065 C C . SER A 1 269 ? 17.100 5.187 -32.523 1.00 94.19 269 SER A C 1
ATOM 2067 O O . SER A 1 269 ? 16.589 5.462 -33.605 1.00 94.19 269 SER A O 1
ATOM 2069 N N . PHE A 1 270 ? 16.523 5.434 -31.357 1.00 95.19 270 PHE A N 1
ATOM 2070 C CA . PHE A 1 270 ? 15.217 6.037 -31.161 1.00 95.19 270 PHE A CA 1
ATOM 2071 C C . PHE A 1 270 ? 15.331 7.236 -30.218 1.00 95.19 270 PHE A C 1
ATOM 2073 O O . PHE A 1 270 ? 16.074 7.198 -29.235 1.00 95.19 270 PHE A O 1
ATOM 2080 N N . SER A 1 271 ? 14.559 8.284 -30.494 1.00 93.94 271 SER A N 1
ATOM 2081 C CA . SER A 1 271 ? 14.267 9.352 -29.541 1.00 93.94 271 SER A CA 1
ATOM 2082 C C . SER A 1 271 ? 12.777 9.652 -29.591 1.00 93.94 271 SER A C 1
ATOM 2084 O O . SER A 1 271 ? 12.203 9.795 -30.671 1.00 93.94 271 SER A O 1
ATOM 2086 N N . SER A 1 272 ? 12.167 9.798 -28.419 1.00 92.88 272 SER A N 1
ATOM 2087 C CA . SER A 1 272 ? 10.793 10.281 -28.293 1.00 92.88 272 SER A CA 1
ATOM 2088 C C . SER A 1 272 ? 10.642 11.764 -28.646 1.00 92.88 272 SER A C 1
ATOM 2090 O O . SER A 1 272 ? 9.525 12.270 -28.710 1.00 92.88 272 SER A O 1
ATOM 2092 N N . GLY A 1 273 ? 11.757 12.488 -28.790 1.00 91.56 273 GLY A N 1
ATOM 2093 C CA . GLY A 1 273 ? 11.778 13.937 -28.654 1.00 91.56 273 GLY A CA 1
ATOM 2094 C C . GLY A 1 273 ? 11.427 14.378 -27.229 1.00 91.56 273 GLY A C 1
ATOM 2095 O O . GLY A 1 273 ? 11.198 13.565 -26.328 1.00 91.56 273 GLY A O 1
ATOM 2096 N N . VAL A 1 274 ? 11.392 15.692 -27.019 1.00 92.19 274 VAL A N 1
ATOM 2097 C CA . VAL A 1 274 ? 11.018 16.276 -25.727 1.00 92.19 274 VAL A CA 1
ATOM 2098 C C . VAL A 1 274 ? 9.496 16.282 -25.597 1.00 92.19 274 VAL A C 1
ATOM 2100 O O . VAL A 1 274 ? 8.810 17.009 -26.314 1.00 92.19 274 VAL A O 1
ATOM 2103 N N . LEU A 1 275 ? 8.982 15.494 -24.659 1.00 93.50 275 LEU A N 1
ATOM 2104 C CA . LEU A 1 275 ? 7.566 15.357 -24.339 1.00 93.50 275 LEU A CA 1
ATOM 2105 C C . LEU A 1 275 ? 7.209 16.207 -23.117 1.00 93.50 275 LEU A C 1
ATOM 2107 O O . LEU A 1 275 ? 7.974 16.295 -22.153 1.00 93.50 275 LEU A O 1
ATOM 2111 N N . ALA A 1 276 ? 6.032 16.831 -23.140 1.00 92.81 276 ALA A N 1
ATOM 2112 C CA . ALA A 1 276 ? 5.478 17.483 -21.958 1.00 92.81 276 ALA A CA 1
ATOM 2113 C C . ALA A 1 276 ? 4.985 16.410 -20.981 1.00 92.81 276 ALA A C 1
ATOM 2115 O O . ALA A 1 276 ? 4.216 15.534 -21.366 1.00 92.81 276 ALA A O 1
ATOM 2116 N N . ALA A 1 277 ? 5.422 16.468 -19.724 1.00 89.81 277 ALA A N 1
ATOM 2117 C CA . ALA A 1 277 ? 5.000 15.499 -18.726 1.00 89.81 277 ALA A CA 1
ATOM 2118 C C . ALA A 1 277 ? 3.677 15.954 -18.070 1.00 89.81 277 ALA A C 1
ATOM 2120 O O . ALA A 1 277 ? 3.628 17.072 -17.542 1.00 89.81 277 ALA A O 1
ATOM 2121 N N . PRO A 1 278 ? 2.617 15.125 -18.079 1.00 83.75 278 PRO A N 1
ATOM 2122 C CA . PRO A 1 278 ? 1.341 15.472 -17.455 1.00 83.75 278 PRO A CA 1
ATOM 2123 C C . PRO A 1 278 ? 1.448 15.449 -15.933 1.00 83.75 278 PRO A C 1
ATOM 2125 O O . PRO A 1 278 ? 2.217 14.679 -15.367 1.00 83.75 278 PRO A O 1
ATOM 2128 N N . ALA A 1 279 ? 0.719 16.328 -15.254 1.00 78.00 279 ALA A N 1
ATOM 2129 C CA . ALA A 1 279 ? 0.867 16.533 -13.812 1.00 78.00 279 ALA A CA 1
ATOM 2130 C C . ALA A 1 279 ? -0.029 15.625 -12.955 1.00 78.00 279 ALA A C 1
ATOM 2132 O O . ALA A 1 279 ? 0.220 15.464 -11.760 1.00 78.00 279 ALA A O 1
ATOM 2133 N N . ASP A 1 280 ? -1.061 15.070 -13.573 1.00 77.19 280 ASP A N 1
ATOM 2134 C CA . ASP A 1 280 ? -2.220 14.415 -12.978 1.00 77.19 280 ASP A CA 1
ATOM 2135 C C . ASP A 1 280 ? -2.268 12.906 -13.249 1.00 77.19 280 ASP A C 1
ATOM 2137 O O . ASP A 1 280 ? -2.864 12.176 -12.468 1.00 77.19 280 ASP A O 1
ATOM 2141 N N . TYR A 1 281 ? -1.578 12.414 -14.280 1.00 71.94 281 TYR A N 1
ATOM 2142 C CA . TYR A 1 281 ? -1.494 10.984 -14.585 1.00 71.94 281 TYR A CA 1
ATOM 2143 C C . TYR A 1 281 ? -0.099 10.573 -15.063 1.00 71.94 281 TYR A C 1
ATOM 2145 O O . TYR A 1 281 ? 0.754 11.404 -15.377 1.00 71.94 281 TYR A O 1
ATOM 2153 N N . TRP A 1 282 ? 0.141 9.261 -15.095 1.00 82.00 282 TRP A N 1
ATOM 2154 C CA . TRP A 1 282 ? 1.335 8.674 -15.696 1.00 82.00 282 TRP A CA 1
ATOM 2155 C C . TRP A 1 282 ? 1.104 8.423 -17.178 1.00 82.00 282 TRP A C 1
ATOM 2157 O O . TRP A 1 282 ? 0.261 7.606 -17.542 1.00 82.00 282 TRP A O 1
ATOM 2167 N N . ASP A 1 283 ? 1.900 9.075 -18.012 1.00 87.31 283 ASP A N 1
ATOM 2168 C CA . ASP A 1 283 ? 1.935 8.826 -19.447 1.00 87.31 283 ASP A CA 1
ATOM 2169 C C . ASP A 1 283 ? 3.072 7.857 -19.794 1.00 87.31 283 ASP A C 1
ATOM 2171 O O . ASP A 1 283 ? 3.935 7.560 -18.958 1.00 87.31 283 ASP A O 1
ATOM 2175 N N . GLY A 1 284 ? 3.052 7.305 -21.003 1.00 88.81 284 GLY A N 1
ATOM 2176 C CA . GLY A 1 284 ? 3.955 6.241 -21.417 1.00 88.81 284 GLY A CA 1
ATOM 2177 C C . GLY A 1 284 ? 4.538 6.459 -22.801 1.00 88.81 284 GLY A C 1
ATOM 2178 O O . GLY A 1 284 ? 3.850 6.858 -23.733 1.00 88.81 284 GLY A O 1
ATOM 2179 N N . VAL A 1 285 ? 5.813 6.106 -22.951 1.00 91.75 285 VAL A N 1
ATOM 2180 C CA . VAL A 1 285 ? 6.447 5.947 -24.259 1.00 91.75 285 VAL A CA 1
ATOM 2181 C C . VAL A 1 285 ? 6.946 4.516 -24.408 1.00 91.75 285 VAL A C 1
ATOM 2183 O O . VAL A 1 285 ? 7.485 3.923 -23.470 1.00 91.75 285 VAL A O 1
ATOM 2186 N N . ARG A 1 286 ? 6.756 3.962 -25.603 1.00 92.25 286 ARG A N 1
ATOM 2187 C CA . ARG A 1 286 ? 7.233 2.642 -26.000 1.00 92.25 286 ARG A CA 1
ATOM 2188 C C . ARG A 1 286 ? 7.795 2.721 -27.411 1.00 92.25 286 ARG A C 1
ATOM 2190 O O . ARG A 1 286 ? 7.223 3.392 -28.267 1.00 92.25 286 ARG A O 1
ATOM 2197 N N . HIS A 1 287 ? 8.880 2.002 -27.646 1.00 95.00 287 HIS A N 1
ATOM 2198 C CA . HIS A 1 287 ? 9.431 1.771 -28.969 1.00 95.00 287 HIS A CA 1
ATOM 2199 C C . HIS A 1 287 ? 9.928 0.331 -29.078 1.00 95.00 287 HIS A C 1
ATOM 2201 O O . HIS A 1 287 ? 10.414 -0.222 -28.096 1.00 95.00 287 HIS A O 1
ATOM 2207 N N . VAL A 1 288 ? 9.806 -0.263 -30.261 1.00 93.50 288 VAL A N 1
ATOM 2208 C CA . VAL A 1 288 ? 10.318 -1.602 -30.561 1.00 93.50 288 VAL A CA 1
ATOM 2209 C C . VAL A 1 288 ? 11.339 -1.464 -31.678 1.00 93.50 288 VAL A C 1
ATOM 2211 O O . VAL A 1 288 ? 11.030 -0.915 -32.733 1.00 93.50 288 VAL A O 1
ATOM 2214 N N . PHE A 1 289 ? 12.554 -1.935 -31.420 1.00 92.81 289 PHE A N 1
ATOM 2215 C CA . PHE A 1 289 ? 13.563 -2.133 -32.446 1.00 92.81 289 PHE A CA 1
ATOM 2216 C C . PHE A 1 289 ? 13.335 -3.484 -33.110 1.00 92.81 289 PHE A C 1
ATOM 2218 O O . PHE A 1 289 ? 13.257 -4.499 -32.417 1.00 92.81 289 PHE A O 1
ATOM 2225 N N . GLU A 1 290 ? 13.273 -3.476 -34.435 1.00 92.31 290 GLU A N 1
ATOM 2226 C CA . GLU A 1 290 ? 13.333 -4.685 -35.258 1.00 92.31 290 GLU A CA 1
ATOM 2227 C C . GLU A 1 290 ? 14.710 -5.371 -35.137 1.00 92.31 290 GLU A C 1
ATOM 2229 O O . GLU A 1 290 ? 15.688 -4.713 -34.732 1.00 92.31 290 GLU A O 1
ATOM 2234 N N . PRO A 1 291 ? 14.816 -6.662 -35.512 1.00 91.25 291 PRO A N 1
ATOM 2235 C CA . PRO A 1 291 ? 16.073 -7.400 -35.498 1.00 91.25 291 PRO A CA 1
ATOM 2236 C C . PRO A 1 291 ? 17.173 -6.617 -36.214 1.00 91.25 291 PRO A C 1
ATOM 2238 O O . PRO A 1 291 ? 16.977 -6.063 -37.298 1.00 91.25 291 PRO A O 1
ATOM 2241 N N . THR A 1 292 ? 18.317 -6.480 -35.547 1.00 91.56 292 THR A N 1
ATOM 2242 C CA . THR A 1 292 ? 19.410 -5.611 -35.990 1.00 91.56 292 THR A CA 1
ATOM 2243 C C . THR A 1 292 ? 20.705 -6.412 -36.063 1.00 91.56 292 THR A C 1
ATOM 2245 O O . THR A 1 292 ? 21.257 -6.831 -35.039 1.00 91.56 292 THR A O 1
ATOM 2248 N N . ASP A 1 293 ? 21.229 -6.568 -37.278 1.00 93.00 293 ASP A N 1
ATOM 2249 C CA . ASP A 1 293 ? 22.490 -7.262 -37.532 1.00 93.00 293 ASP A CA 1
ATOM 2250 C C . ASP A 1 293 ? 23.631 -6.691 -36.684 1.00 93.00 293 ASP A C 1
ATOM 2252 O O . ASP A 1 293 ? 23.894 -5.487 -36.667 1.00 93.00 293 ASP A O 1
ATOM 2256 N N . GLY A 1 294 ? 24.331 -7.571 -35.967 1.00 91.25 294 GLY A N 1
ATOM 2257 C CA . GLY A 1 294 ? 25.454 -7.194 -35.110 1.00 91.25 294 GLY A CA 1
ATOM 2258 C C . GLY A 1 294 ? 25.069 -6.629 -33.739 1.00 91.25 294 GLY A C 1
ATOM 2259 O O . GLY A 1 294 ? 25.965 -6.218 -32.998 1.00 91.25 294 GLY A O 1
ATOM 2260 N N . ALA A 1 295 ? 23.781 -6.624 -33.370 1.00 91.50 295 ALA A N 1
ATOM 2261 C CA . ALA A 1 295 ? 23.329 -6.223 -32.040 1.00 91.50 295 ALA A CA 1
ATOM 2262 C C . ALA A 1 295 ? 24.088 -6.951 -30.914 1.00 91.50 295 ALA A C 1
ATOM 2264 O O . ALA A 1 295 ? 24.326 -8.161 -30.948 1.00 91.50 295 ALA A O 1
ATOM 2265 N N . HIS A 1 296 ? 24.479 -6.188 -29.896 1.00 88.75 296 HIS A N 1
ATOM 2266 C CA . HIS A 1 296 ? 25.235 -6.694 -28.752 1.00 88.75 296 HIS A CA 1
ATOM 2267 C C . HIS A 1 296 ? 24.809 -6.038 -27.438 1.00 88.75 296 HIS A C 1
ATOM 2269 O O . HIS A 1 296 ? 24.636 -6.723 -26.430 1.00 88.75 296 HIS A O 1
ATOM 2275 N N . PHE A 1 297 ? 24.592 -4.721 -27.446 1.00 86.56 297 PHE A N 1
ATOM 2276 C CA . PHE A 1 297 ? 24.118 -3.984 -26.278 1.00 86.56 297 PHE A CA 1
ATOM 2277 C C . PHE A 1 297 ? 22.859 -3.179 -26.601 1.00 86.56 297 PHE A C 1
ATOM 2279 O O . PHE A 1 297 ? 22.712 -2.664 -27.707 1.00 86.56 297 PHE A O 1
ATOM 2286 N N . ALA A 1 298 ? 21.993 -3.000 -25.607 1.00 88.38 298 ALA A N 1
ATOM 2287 C CA . ALA A 1 298 ? 20.933 -1.999 -25.633 1.00 88.38 298 ALA A CA 1
ATOM 2288 C C . ALA A 1 298 ? 21.263 -0.889 -24.630 1.00 88.38 298 ALA A C 1
ATOM 2290 O O . ALA A 1 298 ? 21.590 -1.155 -23.475 1.00 88.38 298 ALA A O 1
ATOM 2291 N N . LEU A 1 299 ? 21.191 0.361 -25.068 1.00 86.06 299 LEU A N 1
ATOM 2292 C CA . LEU A 1 299 ? 21.405 1.543 -24.243 1.00 86.06 299 LEU A CA 1
ATOM 2293 C C . LEU A 1 299 ? 20.105 2.327 -24.164 1.00 86.06 299 LEU A C 1
ATOM 2295 O O . LEU A 1 299 ? 19.556 2.701 -25.193 1.00 86.06 299 LEU A O 1
ATOM 2299 N N . VAL A 1 300 ? 19.651 2.630 -22.954 1.00 86.44 300 VAL A N 1
ATOM 2300 C CA . VAL A 1 300 ? 18.472 3.459 -22.714 1.00 86.44 300 VAL A CA 1
ATOM 2301 C C . VAL A 1 300 ? 18.845 4.642 -21.839 1.00 86.44 300 VAL A C 1
ATOM 2303 O O . VAL A 1 300 ? 19.528 4.502 -20.824 1.00 86.44 300 VAL A O 1
ATOM 2306 N N . VAL A 1 301 ? 18.394 5.822 -22.246 1.00 83.69 301 VAL A N 1
ATOM 2307 C CA . VAL A 1 301 ? 18.626 7.089 -21.571 1.00 83.69 301 VAL A CA 1
ATOM 2308 C C . VAL A 1 301 ? 17.290 7.785 -21.345 1.00 83.69 301 VAL A C 1
ATOM 2310 O O . VAL A 1 301 ? 16.633 8.211 -22.289 1.00 83.69 301 VAL A O 1
ATOM 2313 N N . ALA A 1 302 ? 16.904 7.932 -20.082 1.00 86.56 302 ALA A N 1
ATOM 2314 C CA . ALA A 1 302 ? 15.727 8.689 -19.676 1.00 86.56 302 ALA A CA 1
ATOM 2315 C C . ALA A 1 302 ? 16.163 10.043 -19.111 1.00 86.56 302 ALA A C 1
ATOM 2317 O O . ALA A 1 302 ? 17.007 10.120 -18.214 1.00 86.56 302 ALA A O 1
ATOM 2318 N N . ARG A 1 303 ? 15.602 11.130 -19.635 1.00 82.06 303 ARG A N 1
ATOM 2319 C CA . ARG A 1 303 ? 15.982 12.502 -19.285 1.00 82.06 303 ARG A CA 1
ATOM 2320 C C . ARG A 1 303 ? 14.751 13.288 -18.875 1.00 82.06 303 ARG A C 1
ATOM 2322 O O . ARG A 1 303 ? 13.649 13.036 -19.350 1.00 82.06 303 ARG A O 1
ATOM 2329 N N . GLY A 1 304 ? 14.954 14.267 -18.002 1.00 83.50 304 GLY A N 1
ATOM 2330 C CA . GLY A 1 304 ? 13.877 15.153 -17.591 1.00 83.50 304 GLY A CA 1
ATOM 2331 C C . GLY A 1 304 ? 14.379 16.432 -16.950 1.00 83.50 304 GLY A C 1
ATOM 2332 O O . GLY A 1 304 ? 15.471 16.478 -16.378 1.00 83.50 304 GLY A O 1
ATOM 2333 N N . LYS A 1 305 ? 13.583 17.492 -17.045 1.00 78.69 305 LYS A N 1
ATOM 2334 C CA . LYS A 1 305 ? 13.840 18.757 -16.344 1.00 78.69 305 LYS A CA 1
ATOM 2335 C C . LYS A 1 305 ? 12.538 19.482 -16.063 1.00 78.69 305 LYS A C 1
ATOM 2337 O O . LYS A 1 305 ? 11.550 19.284 -16.766 1.00 78.69 305 LYS A O 1
ATOM 2342 N N . ASP A 1 306 ? 12.541 20.319 -15.041 1.00 82.00 306 ASP A N 1
ATOM 2343 C CA . ASP A 1 306 ? 11.436 21.226 -14.786 1.00 82.00 306 ASP A CA 1
ATOM 2344 C C . ASP A 1 306 ? 11.492 22.446 -15.712 1.00 82.00 306 ASP A C 1
ATOM 2346 O O . ASP A 1 306 ? 12.534 22.778 -16.280 1.00 82.00 306 ASP A O 1
ATOM 2350 N N . HIS A 1 307 ? 10.355 23.119 -15.870 1.00 78.69 307 HIS A N 1
ATOM 2351 C CA . HIS A 1 307 ? 10.279 24.363 -16.639 1.00 78.69 307 HIS A CA 1
ATOM 2352 C C . HIS A 1 307 ? 10.793 25.574 -15.856 1.00 78.69 307 HIS A C 1
ATOM 2354 O O . HIS A 1 307 ? 11.158 26.581 -16.459 1.00 78.69 307 HIS A O 1
ATOM 2360 N N . ARG A 1 308 ? 10.759 25.515 -14.520 1.00 73.62 308 ARG A N 1
ATOM 2361 C CA . ARG A 1 308 ? 10.896 26.696 -13.656 1.00 73.62 308 ARG A CA 1
ATOM 2362 C C . ARG A 1 308 ? 12.313 26.913 -13.119 1.00 73.62 308 ARG A C 1
ATOM 2364 O O . ARG A 1 308 ? 12.561 27.927 -12.474 1.00 73.62 308 ARG A O 1
ATOM 2371 N N . PHE A 1 309 ? 13.228 25.991 -13.404 1.00 70.88 309 PHE A N 1
ATOM 2372 C CA . PHE A 1 309 ? 14.608 25.947 -12.923 1.00 70.88 309 PHE A CA 1
ATOM 2373 C C . PHE A 1 309 ? 14.713 26.069 -11.396 1.00 70.88 309 PHE A C 1
ATOM 2375 O O . PHE A 1 309 ? 15.601 26.731 -10.854 1.00 70.88 309 PHE A O 1
ATOM 2382 N N . TRP A 1 310 ? 13.782 25.439 -10.680 1.00 63.78 310 TRP A N 1
ATOM 2383 C CA . TRP A 1 310 ? 13.724 25.526 -9.225 1.00 63.78 310 TRP A CA 1
ATOM 2384 C C . TRP A 1 310 ? 14.802 24.679 -8.550 1.00 63.78 310 TRP A C 1
ATOM 2386 O O . TRP A 1 310 ? 15.160 23.582 -8.984 1.00 63.78 310 TRP A O 1
ATOM 2396 N N . ARG A 1 311 ? 15.313 25.172 -7.417 1.00 54.66 311 ARG A N 1
ATOM 2397 C CA . ARG A 1 311 ? 16.300 24.445 -6.614 1.00 54.66 311 ARG A CA 1
ATOM 2398 C C . ARG A 1 311 ? 15.628 23.267 -5.896 1.00 54.66 311 ARG A C 1
ATOM 2400 O O . ARG A 1 311 ? 15.113 23.431 -4.797 1.00 54.66 311 ARG A O 1
ATOM 2407 N N . GLY A 1 312 ? 15.656 22.081 -6.507 1.00 60.09 312 GLY A N 1
ATOM 2408 C CA . GLY A 1 312 ? 15.122 20.833 -5.941 1.00 60.09 312 GLY A CA 1
ATOM 2409 C C . GLY A 1 312 ? 14.865 19.759 -7.006 1.00 60.09 312 GLY A C 1
ATOM 2410 O O . GLY A 1 312 ? 15.370 19.864 -8.120 1.00 60.09 312 GLY A O 1
ATOM 2411 N N . ASN A 1 313 ? 14.093 18.721 -6.669 1.00 70.38 313 ASN A N 1
ATOM 2412 C CA . ASN A 1 313 ? 13.766 17.603 -7.570 1.00 70.38 313 ASN A CA 1
ATOM 2413 C C . ASN A 1 313 ? 12.380 17.805 -8.207 1.00 70.38 313 ASN A C 1
ATOM 2415 O O . ASN A 1 313 ? 11.411 17.139 -7.830 1.00 70.38 313 ASN A O 1
ATOM 2419 N N . PHE A 1 314 ? 12.287 18.776 -9.118 1.00 73.38 314 PHE A N 1
ATOM 2420 C CA . PHE A 1 314 ? 11.024 19.211 -9.731 1.00 73.38 314 PHE A CA 1
ATOM 2421 C C . PHE A 1 314 ? 10.836 18.763 -11.185 1.00 73.38 314 PHE A C 1
ATOM 2423 O O . PHE A 1 314 ? 9.784 19.025 -11.760 1.00 73.38 314 PHE A O 1
ATOM 2430 N N . GLY A 1 315 ? 11.836 18.118 -11.791 1.00 77.00 315 GLY A N 1
ATOM 2431 C CA . GLY A 1 315 ? 11.711 17.571 -13.138 1.00 77.00 315 GLY A CA 1
ATOM 2432 C C . GLY A 1 315 ? 10.800 16.350 -13.181 1.00 77.00 315 GLY A C 1
ATOM 2433 O O . GLY A 1 315 ? 10.269 15.906 -12.158 1.00 77.00 315 GLY A O 1
ATOM 2434 N N . SER A 1 316 ? 10.631 15.800 -14.383 1.00 82.00 316 SER A N 1
ATOM 2435 C CA . SER A 1 316 ? 9.718 14.685 -14.596 1.00 82.00 316 SER A CA 1
ATOM 2436 C C . SER A 1 316 ? 10.090 13.495 -13.715 1.00 82.00 316 SER A C 1
ATOM 2438 O O . SER A 1 316 ? 11.265 13.155 -13.523 1.00 82.00 316 SER A O 1
ATOM 2440 N N . LYS A 1 317 ? 9.064 12.869 -13.151 1.00 84.31 317 LYS A N 1
ATOM 2441 C CA . LYS A 1 317 ? 9.160 11.577 -12.492 1.00 84.31 317 LYS A CA 1
ATOM 2442 C C . LYS A 1 317 ? 9.185 10.499 -13.567 1.00 84.31 317 LYS A C 1
ATOM 2444 O O . LYS A 1 317 ? 8.458 10.621 -14.547 1.00 84.31 317 LYS A O 1
ATOM 2449 N N . VAL A 1 318 ? 9.992 9.463 -13.378 1.00 81.19 318 VAL A N 1
ATOM 2450 C CA . VAL A 1 318 ? 10.117 8.337 -14.312 1.00 81.19 318 VAL A CA 1
ATOM 2451 C C . VAL A 1 318 ? 10.001 7.029 -13.543 1.00 81.19 318 VAL A C 1
ATOM 2453 O O . VAL A 1 318 ? 10.585 6.878 -12.470 1.00 81.19 318 VAL A O 1
ATOM 2456 N N . THR A 1 319 ? 9.252 6.082 -14.090 1.00 79.75 319 THR A N 1
ATOM 2457 C CA . THR A 1 319 ? 9.155 4.714 -13.580 1.00 79.75 319 THR A CA 1
ATOM 2458 C C . THR A 1 319 ? 8.963 3.736 -14.736 1.00 79.75 319 THR A C 1
ATOM 2460 O O . THR A 1 319 ? 8.847 4.147 -15.890 1.00 79.75 319 THR A O 1
ATOM 2463 N N . CYS A 1 320 ? 8.961 2.436 -14.440 1.00 80.12 320 CYS A N 1
ATOM 2464 C CA . CYS A 1 320 ? 8.788 1.375 -15.434 1.00 80.12 320 CYS A CA 1
ATOM 2465 C C . CYS A 1 320 ? 9.736 1.497 -16.644 1.00 80.12 320 CYS A C 1
ATOM 2467 O O . CYS A 1 320 ? 9.348 1.130 -17.749 1.00 80.12 320 CYS A O 1
ATOM 2469 N N . LEU A 1 321 ? 10.955 2.021 -16.448 1.00 80.94 321 LEU A N 1
ATOM 2470 C CA . LEU A 1 321 ? 11.969 2.010 -17.497 1.00 80.94 321 LEU A CA 1
ATOM 2471 C C . LEU A 1 321 ? 12.390 0.559 -17.728 1.00 80.94 321 LEU A C 1
ATOM 2473 O O . LEU A 1 321 ? 12.881 -0.089 -16.804 1.00 80.94 321 LEU A O 1
ATOM 2477 N N . SER A 1 322 ? 12.149 0.040 -18.927 1.00 79.50 322 SER A N 1
ATOM 2478 C CA . SER A 1 322 ? 12.396 -1.365 -19.230 1.00 79.50 322 SER A CA 1
ATOM 2479 C C . SER A 1 322 ? 12.979 -1.568 -20.621 1.00 79.50 322 SER A C 1
ATOM 2481 O O . SER A 1 322 ? 12.674 -0.817 -21.547 1.00 79.50 322 SER A O 1
ATOM 2483 N N . VAL A 1 323 ? 13.818 -2.599 -20.729 1.00 82.81 323 VAL A N 1
ATOM 2484 C CA . VAL A 1 323 ? 14.289 -3.197 -21.979 1.00 82.81 323 VAL A CA 1
ATOM 2485 C C . VAL A 1 323 ? 13.773 -4.627 -21.977 1.00 82.81 323 VAL A C 1
ATOM 2487 O O . VAL A 1 323 ? 14.041 -5.363 -21.026 1.00 82.81 323 VAL A O 1
ATOM 2490 N N . ARG A 1 324 ? 13.004 -5.010 -22.992 1.00 81.06 324 ARG A N 1
ATOM 2491 C CA . ARG A 1 324 ? 12.418 -6.346 -23.114 1.00 81.06 324 ARG A CA 1
ATOM 2492 C C . ARG A 1 324 ? 12.789 -6.942 -24.456 1.00 81.06 324 ARG A C 1
ATOM 2494 O O . ARG A 1 324 ? 12.800 -6.244 -25.464 1.00 81.06 324 ARG A O 1
ATOM 2501 N N . VAL A 1 325 ? 13.061 -8.235 -24.455 1.00 79.94 325 VAL A N 1
ATOM 2502 C CA . VAL A 1 325 ? 13.200 -9.015 -25.680 1.00 79.94 325 VAL A CA 1
ATOM 2503 C C . VAL A 1 325 ? 11.811 -9.496 -26.074 1.00 79.94 325 VAL A C 1
ATOM 2505 O O . VAL A 1 325 ? 11.107 -10.064 -25.239 1.00 79.94 325 VAL A O 1
ATOM 2508 N N . LEU A 1 326 ? 11.412 -9.233 -27.313 1.00 77.50 326 LEU A N 1
ATOM 2509 C CA . LEU A 1 326 ? 10.186 -9.761 -27.897 1.00 77.50 326 LEU A CA 1
ATOM 2510 C C . LEU A 1 326 ? 10.546 -10.895 -28.858 1.00 77.50 326 LEU A C 1
ATOM 2512 O O . LEU A 1 326 ? 11.571 -10.837 -29.540 1.00 77.50 326 LEU A O 1
ATOM 2516 N N . PHE A 1 327 ? 9.694 -11.910 -28.907 1.00 69.81 327 PHE A N 1
ATOM 2517 C CA . PHE A 1 327 ? 9.829 -13.068 -29.782 1.00 69.81 327 PHE A CA 1
ATOM 2518 C C . PHE A 1 327 ? 8.502 -13.336 -30.493 1.00 69.81 327 PHE A C 1
ATOM 2520 O O . PHE A 1 327 ? 7.439 -12.968 -29.990 1.00 69.81 327 PHE A O 1
ATOM 2527 N N . ASP A 1 328 ? 8.594 -13.940 -31.674 1.00 62.88 328 ASP A N 1
ATOM 2528 C CA . ASP A 1 328 ? 7.445 -14.352 -32.480 1.00 62.88 328 ASP A CA 1
ATOM 2529 C C . ASP A 1 328 ? 6.817 -15.648 -31.928 1.00 62.88 328 ASP A C 1
ATOM 2531 O O . ASP A 1 328 ? 7.478 -16.438 -31.249 1.00 62.88 328 ASP A O 1
ATOM 2535 N N . GLU A 1 329 ? 5.546 -15.895 -32.251 1.00 59.22 329 GLU A N 1
ATOM 2536 C CA . GLU A 1 329 ? 4.800 -17.110 -31.895 1.00 59.22 329 GLU A CA 1
ATOM 2537 C C . GLU A 1 329 ? 5.419 -18.385 -32.497 1.00 59.22 329 GLU A C 1
ATOM 2539 O O . GLU A 1 329 ? 5.131 -19.493 -32.047 1.00 59.22 329 GLU A O 1
ATOM 2544 N N . SER A 1 330 ? 6.306 -18.248 -33.490 1.00 61.22 330 SER A N 1
ATOM 2545 C CA . SER A 1 330 ? 7.062 -19.358 -34.075 1.00 61.22 330 SER A CA 1
ATOM 2546 C C . SER A 1 330 ? 8.111 -19.965 -33.134 1.00 61.22 330 SER A C 1
ATOM 2548 O O . SER A 1 330 ? 8.677 -21.012 -33.447 1.00 61.22 330 SER A O 1
ATOM 2550 N N . VAL A 1 331 ? 8.415 -19.314 -32.009 1.00 61.28 331 VAL A N 1
ATOM 2551 C CA . VAL A 1 331 ? 9.406 -19.773 -31.029 1.00 61.28 331 VAL A CA 1
ATOM 2552 C C . VAL A 1 331 ? 8.730 -20.708 -30.031 1.00 61.28 331 VAL A C 1
ATOM 2554 O O . VAL A 1 331 ? 8.027 -20.276 -29.121 1.00 61.28 331 VAL A O 1
ATOM 2557 N N . THR A 1 332 ? 8.951 -22.011 -30.196 1.00 56.56 332 THR A N 1
ATOM 2558 C CA . THR A 1 332 ? 8.299 -23.044 -29.377 1.00 56.56 332 THR A CA 1
ATOM 2559 C C . THR A 1 332 ? 8.990 -23.311 -28.038 1.00 56.56 332 THR A C 1
ATOM 2561 O O . THR A 1 332 ? 8.332 -23.772 -27.107 1.00 56.56 332 THR A O 1
ATOM 2564 N N . ASP A 1 333 ? 10.294 -23.029 -27.921 1.00 62.97 333 ASP A N 1
ATOM 2565 C CA . ASP A 1 333 ? 11.067 -23.194 -26.684 1.00 62.97 333 ASP A CA 1
ATOM 2566 C C . ASP A 1 333 ? 11.845 -21.903 -26.351 1.00 62.97 333 ASP A C 1
ATOM 2568 O O . ASP A 1 333 ? 12.721 -21.491 -27.111 1.00 62.97 333 ASP A O 1
ATOM 2572 N N . PRO A 1 334 ? 11.582 -21.253 -25.200 1.00 61.25 334 PRO A N 1
ATOM 2573 C CA . PRO A 1 334 ? 12.315 -20.061 -24.771 1.00 61.25 334 PRO A CA 1
ATOM 2574 C C . PRO A 1 334 ? 13.836 -20.253 -24.661 1.00 61.25 334 PRO A C 1
ATOM 2576 O O . PRO A 1 334 ? 14.572 -19.269 -24.738 1.00 61.25 334 PRO A O 1
ATOM 2579 N N . ARG A 1 335 ? 14.319 -21.492 -24.488 1.00 64.75 335 ARG A N 1
ATOM 2580 C CA . ARG A 1 335 ? 15.754 -21.822 -24.392 1.00 64.75 335 ARG A CA 1
ATOM 2581 C C . ARG A 1 335 ? 16.499 -21.699 -25.719 1.00 64.75 335 ARG A C 1
ATOM 2583 O O . ARG A 1 335 ? 17.719 -21.567 -25.708 1.00 64.75 335 ARG A O 1
ATOM 2590 N N . ASP A 1 336 ? 15.780 -21.687 -26.839 1.00 63.28 336 ASP A N 1
ATOM 2591 C CA . ASP A 1 336 ? 16.367 -21.440 -28.161 1.00 63.28 336 ASP A CA 1
ATOM 2592 C C . ASP A 1 336 ? 16.817 -19.978 -28.313 1.00 63.28 336 ASP A C 1
ATOM 2594 O O . ASP A 1 336 ? 17.632 -19.645 -29.173 1.00 63.28 336 ASP A O 1
ATOM 2598 N N . ILE A 1 337 ? 16.299 -19.098 -27.450 1.00 63.69 337 ILE A N 1
ATOM 2599 C CA . ILE A 1 337 ? 16.556 -17.660 -27.486 1.00 63.69 337 ILE A CA 1
ATOM 2600 C C . ILE A 1 337 ? 17.257 -17.183 -26.223 1.00 63.69 337 ILE A C 1
ATOM 2602 O O . ILE A 1 337 ? 18.117 -16.318 -26.340 1.00 63.69 337 ILE A O 1
ATOM 2606 N N . ILE A 1 338 ? 16.937 -17.723 -25.043 1.00 65.19 338 ILE A N 1
ATOM 2607 C CA . ILE A 1 338 ? 17.422 -17.250 -23.738 1.00 65.19 338 ILE A CA 1
ATOM 2608 C C . ILE A 1 338 ? 18.307 -18.305 -23.068 1.00 65.19 338 ILE A C 1
ATOM 2610 O O . ILE A 1 338 ? 17.922 -19.467 -22.962 1.00 65.19 338 ILE A O 1
ATOM 2614 N N . TYR A 1 339 ? 19.470 -17.896 -22.549 1.00 62.94 339 TYR A N 1
ATOM 2615 C CA . TYR A 1 339 ? 20.343 -18.801 -21.792 1.00 62.94 339 TYR A CA 1
ATOM 2616 C C . TYR A 1 339 ? 19.669 -19.266 -20.485 1.00 62.94 339 TYR A C 1
ATOM 2618 O O . TYR A 1 339 ? 19.210 -18.418 -19.713 1.00 62.94 339 TYR A O 1
ATOM 2626 N N . PRO A 1 340 ? 19.652 -20.577 -20.170 1.00 53.78 340 PRO A N 1
ATOM 2627 C CA . PRO A 1 340 ? 19.157 -21.088 -18.889 1.00 53.78 340 PRO A CA 1
ATOM 2628 C C . PRO A 1 340 ? 19.872 -20.475 -17.674 1.00 53.78 340 PRO A C 1
ATOM 2630 O O . PRO A 1 340 ? 19.253 -20.232 -16.641 1.00 53.78 340 PRO A O 1
ATOM 2633 N N . GLU A 1 341 ? 21.164 -20.163 -17.806 1.00 53.50 341 GLU A N 1
ATOM 2634 C CA . GLU A 1 341 ? 22.013 -19.603 -16.749 1.00 53.50 341 GLU A CA 1
ATOM 2635 C C . GLU A 1 341 ? 21.884 -18.075 -16.607 1.00 53.50 341 GLU A C 1
ATOM 2637 O O . GLU A 1 341 ? 22.437 -17.494 -15.666 1.00 53.50 341 GLU A O 1
ATOM 2642 N N . ALA A 1 342 ? 21.121 -17.407 -17.488 1.00 52.09 342 ALA A N 1
ATOM 2643 C CA . ALA A 1 342 ? 20.813 -15.975 -17.378 1.00 52.09 342 ALA A CA 1
ATOM 2644 C C . ALA A 1 342 ? 20.093 -15.625 -16.058 1.00 52.09 342 ALA A C 1
ATOM 2646 O O . ALA A 1 342 ? 20.042 -14.459 -15.661 1.00 52.09 342 ALA A O 1
ATOM 2647 N N . PHE A 1 343 ? 19.555 -16.637 -15.369 1.00 49.34 343 PHE A N 1
ATOM 2648 C CA . PHE A 1 343 ? 18.862 -16.519 -14.090 1.00 49.34 343 PHE A CA 1
ATOM 2649 C C . PHE A 1 343 ? 19.759 -16.763 -12.860 1.00 49.34 343 PHE A C 1
ATOM 2651 O O . PHE A 1 343 ? 19.345 -16.419 -11.753 1.00 49.34 343 PHE A O 1
ATOM 2658 N N . GLU A 1 344 ? 20.970 -17.318 -13.018 1.00 42.72 344 GLU A N 1
ATOM 2659 C CA . GLU A 1 344 ? 21.793 -17.806 -11.892 1.00 42.72 344 GLU A CA 1
ATOM 2660 C C . GLU A 1 344 ? 23.023 -16.933 -11.569 1.00 42.72 344 GLU A C 1
ATOM 2662 O O . GLU A 1 344 ? 23.478 -16.919 -10.426 1.00 42.72 344 GLU A O 1
ATOM 2667 N N . ASN A 1 345 ? 23.528 -16.127 -12.512 1.00 42.12 345 ASN A N 1
ATOM 2668 C CA . ASN A 1 345 ? 24.724 -15.292 -12.312 1.00 42.12 345 ASN A CA 1
ATOM 2669 C C . ASN A 1 345 ? 24.398 -13.791 -12.223 1.00 42.12 345 ASN A C 1
ATOM 2671 O O . ASN A 1 345 ? 24.658 -13.021 -13.143 1.00 42.12 345 ASN A O 1
ATOM 2675 N N . LEU A 1 346 ? 23.855 -13.366 -11.079 1.00 46.66 346 LEU A N 1
ATOM 2676 C CA . LEU A 1 346 ? 23.576 -11.956 -10.755 1.00 46.66 346 LEU A CA 1
ATOM 2677 C C . LEU A 1 346 ? 24.586 -11.361 -9.750 1.00 46.66 346 LEU A C 1
ATOM 2679 O O . LEU A 1 346 ? 24.236 -10.483 -8.962 1.00 46.66 346 LEU A O 1
ATOM 2683 N N . SER A 1 347 ? 25.837 -11.833 -9.734 1.00 39.84 347 SER A N 1
ATOM 2684 C CA . SER A 1 347 ? 26.909 -11.158 -8.986 1.00 39.84 347 SER A CA 1
ATOM 2685 C C . SER A 1 347 ? 27.347 -9.888 -9.717 1.00 39.84 347 SER A C 1
ATOM 2687 O O . SER A 1 347 ? 27.439 -9.906 -10.941 1.00 39.84 347 SER A O 1
ATOM 2689 N N . GLU A 1 348 ? 27.633 -8.817 -8.969 1.00 43.72 348 GLU A N 1
ATOM 2690 C CA . GLU A 1 348 ? 28.036 -7.485 -9.447 1.00 43.72 348 GLU A CA 1
ATOM 2691 C C . GLU A 1 348 ? 28.775 -7.487 -10.795 1.00 43.72 348 GLU A C 1
ATOM 2693 O O . GLU A 1 348 ? 29.964 -7.799 -10.898 1.00 43.72 348 GLU A O 1
ATOM 2698 N N . ASP A 1 349 ? 28.059 -7.086 -11.843 1.00 47.16 349 ASP A N 1
ATOM 2699 C CA . ASP A 1 349 ? 28.596 -7.059 -13.193 1.00 47.16 349 ASP A CA 1
ATOM 2700 C C . ASP A 1 349 ? 29.582 -5.890 -13.365 1.00 47.16 349 ASP A C 1
ATOM 2702 O O . ASP A 1 349 ? 29.251 -4.750 -13.718 1.00 47.16 349 ASP A O 1
ATOM 2706 N N . ASN A 1 350 ? 30.859 -6.192 -13.145 1.00 50.56 350 ASN A N 1
ATOM 2707 C CA . ASN A 1 350 ? 31.993 -5.403 -13.614 1.00 50.56 350 ASN A CA 1
ATOM 2708 C C . ASN A 1 350 ? 32.233 -5.624 -15.120 1.00 50.56 350 ASN A C 1
ATOM 2710 O O . ASN A 1 350 ? 33.352 -5.892 -15.550 1.00 50.56 350 ASN A O 1
ATOM 2714 N N . ASP A 1 351 ? 31.184 -5.488 -15.939 1.00 64.94 351 ASP A N 1
ATOM 2715 C CA . ASP A 1 351 ? 31.279 -5.605 -17.397 1.00 64.94 351 ASP A CA 1
ATOM 2716 C C . ASP A 1 351 ? 31.962 -4.352 -17.973 1.00 64.94 351 ASP A C 1
ATOM 2718 O O . ASP A 1 351 ? 31.343 -3.331 -18.292 1.00 64.94 351 ASP A O 1
ATOM 2722 N N . MET A 1 352 ? 33.294 -4.403 -18.009 1.00 67.44 352 MET A N 1
ATOM 2723 C CA . MET A 1 352 ? 34.149 -3.319 -18.487 1.00 67.44 352 MET A CA 1
ATOM 2724 C C . MET A 1 352 ? 33.844 -2.957 -19.948 1.00 67.44 352 MET A C 1
ATOM 2726 O O . MET A 1 352 ? 33.859 -1.772 -20.286 1.00 67.44 352 MET A O 1
ATOM 2730 N N . LEU A 1 353 ? 33.502 -3.952 -20.777 1.00 68.12 353 LEU A N 1
ATOM 2731 C CA . LEU A 1 353 ? 33.155 -3.768 -22.187 1.00 68.12 353 LEU A CA 1
ATOM 2732 C C . LEU A 1 353 ? 31.841 -3.000 -22.332 1.00 68.12 353 LEU A C 1
ATOM 2734 O O . LEU A 1 353 ? 31.805 -1.992 -23.037 1.00 68.12 353 LEU A O 1
ATOM 2738 N N . LEU A 1 354 ? 30.795 -3.392 -21.594 1.00 69.88 354 LEU A N 1
ATOM 2739 C CA . LEU A 1 354 ? 29.536 -2.647 -21.551 1.00 69.88 354 LEU A CA 1
ATOM 2740 C C . LEU A 1 354 ? 29.762 -1.205 -21.074 1.00 69.88 354 LEU A C 1
ATOM 2742 O O . LEU A 1 354 ? 29.255 -0.262 -21.680 1.00 69.88 354 LEU A O 1
ATOM 2746 N N . ARG A 1 355 ? 30.555 -0.999 -20.013 1.00 71.38 355 ARG A N 1
ATOM 2747 C CA . ARG A 1 355 ? 30.852 0.349 -19.490 1.00 71.38 355 ARG A CA 1
ATOM 2748 C C . ARG A 1 355 ? 31.555 1.225 -20.526 1.00 71.38 355 ARG A C 1
ATOM 2750 O O . ARG A 1 355 ? 31.239 2.412 -20.632 1.00 71.38 355 ARG A O 1
ATOM 2757 N N . GLU A 1 356 ? 32.507 0.678 -21.275 1.00 72.94 356 GLU A N 1
ATOM 2758 C CA . GLU A 1 356 ? 33.216 1.421 -22.316 1.00 72.94 356 GLU A CA 1
ATOM 2759 C C . GLU A 1 356 ? 32.321 1.707 -23.530 1.00 72.94 356 GLU A C 1
ATOM 2761 O O . GLU A 1 356 ? 32.271 2.852 -23.990 1.00 72.94 356 GLU A O 1
ATOM 2766 N N . ALA A 1 357 ? 31.552 0.712 -23.981 1.00 68.81 357 ALA A N 1
ATOM 2767 C CA . ALA A 1 357 ? 30.586 0.845 -25.066 1.00 68.81 357 ALA A CA 1
ATOM 2768 C C . ALA A 1 357 ? 29.529 1.918 -24.756 1.00 68.81 357 ALA A C 1
ATOM 2770 O O . ALA A 1 357 ? 29.311 2.829 -25.556 1.00 68.81 357 ALA A O 1
ATOM 2771 N N . VAL A 1 358 ? 28.945 1.887 -23.552 1.00 69.69 358 VAL A N 1
ATOM 2772 C CA . VAL A 1 358 ? 27.984 2.898 -23.083 1.00 69.69 358 VAL A CA 1
ATOM 2773 C C . VAL A 1 358 ? 28.622 4.286 -23.050 1.00 69.69 358 VAL A C 1
ATOM 2775 O O . VAL A 1 358 ? 28.041 5.238 -23.567 1.00 69.69 358 VAL A O 1
ATOM 2778 N N . ARG A 1 359 ? 29.839 4.435 -22.503 1.00 73.50 359 ARG A N 1
ATOM 2779 C CA . ARG A 1 359 ? 30.543 5.733 -22.488 1.00 73.50 359 ARG A CA 1
ATOM 2780 C C . ARG A 1 359 ? 30.783 6.275 -23.896 1.00 73.50 359 ARG A C 1
ATOM 2782 O O . ARG A 1 359 ? 30.623 7.476 -24.116 1.00 73.50 359 ARG A O 1
ATOM 2789 N N . ARG A 1 360 ? 31.185 5.417 -24.836 1.00 72.94 360 ARG A N 1
ATOM 2790 C CA . ARG A 1 360 ? 31.437 5.784 -26.236 1.00 72.94 360 ARG A CA 1
ATOM 2791 C C . ARG A 1 360 ? 30.152 6.241 -26.922 1.00 72.94 360 ARG A C 1
ATOM 2793 O O . ARG A 1 360 ? 30.141 7.314 -27.524 1.00 72.94 360 ARG A O 1
ATOM 2800 N N . ALA A 1 361 ? 29.068 5.488 -26.752 1.00 70.00 361 ALA A N 1
ATOM 2801 C CA . ALA A 1 361 ? 27.761 5.817 -27.302 1.00 70.00 361 ALA A CA 1
ATOM 2802 C C . ALA A 1 361 ? 27.208 7.134 -26.731 1.00 70.00 361 ALA A C 1
ATOM 2804 O O . ALA A 1 361 ? 26.796 8.001 -27.497 1.00 70.00 361 ALA A O 1
ATOM 2805 N N . VAL A 1 362 ? 27.286 7.349 -25.412 1.00 70.69 362 VAL A N 1
ATOM 2806 C CA . VAL A 1 362 ? 26.841 8.604 -24.773 1.00 70.69 362 VAL A CA 1
ATOM 2807 C C . VAL A 1 362 ? 27.621 9.812 -25.308 1.00 70.69 362 VAL A C 1
ATOM 2809 O O . VAL A 1 362 ? 27.015 10.813 -25.683 1.00 70.69 362 VAL A O 1
ATOM 2812 N N . ARG A 1 363 ? 28.951 9.710 -25.459 1.00 73.81 363 ARG A N 1
ATOM 2813 C CA . ARG A 1 363 ? 29.764 10.775 -26.086 1.00 73.81 363 ARG A CA 1
ATOM 2814 C C . ARG A 1 363 ? 29.359 11.042 -27.539 1.00 73.81 363 ARG A C 1
ATOM 2816 O O . ARG A 1 363 ? 29.301 12.197 -27.964 1.00 73.81 363 ARG A O 1
ATOM 2823 N N . ALA A 1 364 ? 29.067 9.990 -28.303 1.00 71.06 364 ALA A N 1
ATOM 2824 C CA . ALA A 1 364 ? 28.606 10.119 -29.682 1.00 71.06 364 ALA A CA 1
ATOM 2825 C C . ALA A 1 364 ? 27.226 10.801 -29.765 1.00 71.06 364 ALA A C 1
ATOM 2827 O O . ALA A 1 364 ? 26.998 11.599 -30.673 1.00 71.06 364 ALA A O 1
ATOM 2828 N N . MET A 1 365 ? 26.339 10.566 -28.793 1.00 67.94 365 MET A N 1
ATOM 2829 C CA . MET A 1 365 ? 25.047 11.256 -28.693 1.00 67.94 365 MET A CA 1
ATOM 2830 C C . MET A 1 365 ? 25.216 12.737 -28.344 1.00 67.94 365 MET A C 1
ATOM 2832 O O . MET A 1 365 ? 24.648 13.591 -29.021 1.00 67.94 365 MET A O 1
ATOM 2836 N N . ASP A 1 366 ? 26.046 13.063 -27.352 1.00 62.09 366 ASP A N 1
ATOM 2837 C CA . ASP A 1 366 ? 26.253 14.449 -26.910 1.00 62.09 366 ASP A CA 1
ATOM 2838 C C . ASP A 1 366 ? 26.899 15.329 -27.996 1.00 62.09 366 ASP A C 1
ATOM 2840 O O . ASP A 1 366 ? 26.567 16.509 -28.124 1.00 62.09 366 ASP A O 1
ATOM 2844 N N . SER A 1 367 ? 27.747 14.757 -28.860 1.00 48.44 367 SER A N 1
ATOM 2845 C CA . SER A 1 367 ? 28.328 15.485 -30.002 1.00 48.44 367 SER A CA 1
ATOM 2846 C C . SER A 1 367 ? 27.315 15.848 -31.103 1.00 48.44 367 SER A C 1
ATOM 2848 O O . SER A 1 367 ? 27.559 16.785 -31.866 1.00 48.44 367 SER A O 1
ATOM 2850 N N . ARG A 1 368 ? 26.151 15.179 -31.163 1.00 46.19 368 ARG A N 1
ATOM 2851 C CA . ARG A 1 368 ? 25.030 15.534 -32.059 1.00 46.19 368 ARG A CA 1
ATOM 2852 C C . ARG A 1 368 ? 24.052 16.539 -31.434 1.00 46.19 368 ARG A C 1
ATOM 2854 O O . ARG A 1 368 ? 23.405 17.277 -32.169 1.00 46.19 368 ARG A O 1
ATOM 2861 N N . VAL A 1 369 ? 23.988 16.621 -30.102 1.00 38.62 369 VAL A N 1
ATOM 2862 C CA . VAL A 1 369 ? 23.069 17.498 -29.340 1.00 38.62 369 VAL A CA 1
ATOM 2863 C C . VAL A 1 369 ? 23.537 18.969 -29.293 1.00 38.62 369 VAL A C 1
ATOM 2865 O O . VAL A 1 369 ? 22.744 19.860 -29.004 1.00 38.62 369 VAL A O 1
ATOM 2868 N N . MET A 1 370 ? 24.790 19.267 -29.662 1.00 24.44 370 MET A N 1
ATOM 2869 C CA . MET A 1 370 ? 25.339 20.639 -29.714 1.00 24.44 370 MET A CA 1
ATOM 2870 C C . MET A 1 370 ? 25.154 21.377 -31.056 1.00 24.44 370 MET A C 1
ATOM 2872 O O . MET A 1 370 ? 25.658 22.490 -31.206 1.00 24.44 370 MET A O 1
ATOM 2876 N N . ARG A 1 371 ? 24.430 20.822 -32.042 1.00 25.86 371 ARG A N 1
ATOM 2877 C CA . ARG A 1 371 ? 24.024 21.588 -33.237 1.00 25.86 371 ARG A CA 1
ATOM 2878 C C . ARG A 1 371 ? 22.512 21.819 -33.240 1.00 25.86 371 ARG A C 1
ATOM 2880 O O . ARG A 1 371 ? 21.772 20.852 -33.408 1.00 25.86 371 ARG A O 1
ATOM 2887 N N . PRO A 1 372 ? 22.034 23.072 -33.113 1.00 26.08 372 PRO A N 1
ATOM 2888 C CA . PRO A 1 372 ? 20.629 23.368 -33.347 1.00 26.08 372 PRO A CA 1
ATOM 2889 C C . PRO A 1 372 ? 20.333 23.110 -34.829 1.00 26.08 372 PRO A C 1
ATOM 2891 O O . PRO A 1 372 ? 20.900 23.760 -35.706 1.00 26.08 372 PRO A O 1
ATOM 2894 N N . GLN A 1 373 ? 19.480 22.129 -35.120 1.00 27.31 373 GLN A N 1
ATOM 2895 C CA . GLN A 1 373 ? 18.919 21.965 -36.459 1.00 27.31 373 GLN A CA 1
ATOM 2896 C C . GLN A 1 373 ? 17.823 23.027 -36.648 1.00 27.31 373 GLN A C 1
ATOM 2898 O O . GLN A 1 373 ? 16.988 23.194 -35.754 1.00 27.31 373 GLN A O 1
ATOM 2903 N N . PRO A 1 374 ? 17.815 23.773 -37.766 1.00 25.98 374 PRO A N 1
ATOM 2904 C CA . PRO A 1 374 ? 16.790 24.771 -38.021 1.00 25.98 374 PRO A CA 1
ATOM 2905 C C . PRO A 1 374 ? 15.441 24.085 -38.237 1.00 25.98 374 PRO A C 1
ATOM 2907 O O . PRO A 1 374 ? 15.347 23.038 -38.880 1.00 25.98 374 PRO A O 1
ATOM 2910 N N . SER A 1 375 ? 14.393 24.698 -37.696 1.00 30.95 375 SER A N 1
ATOM 2911 C CA . SER A 1 375 ? 13.013 24.255 -37.831 1.00 30.95 375 SER A CA 1
ATOM 2912 C C . SER A 1 375 ? 12.632 24.090 -39.303 1.00 30.95 375 SER A C 1
ATOM 2914 O O . SER A 1 375 ? 12.508 25.057 -40.053 1.00 30.95 375 SER A O 1
ATOM 2916 N N . ARG A 1 376 ? 12.386 22.846 -39.713 1.00 26.73 376 ARG A N 1
ATOM 2917 C CA . ARG A 1 376 ? 11.554 22.557 -40.878 1.00 26.73 376 ARG A CA 1
ATOM 2918 C C . ARG A 1 376 ? 10.230 22.009 -40.380 1.00 26.73 376 ARG A C 1
ATOM 2920 O O . ARG A 1 376 ? 10.147 20.899 -39.869 1.00 26.73 376 ARG A O 1
ATOM 2927 N N . SER A 1 377 ? 9.207 22.843 -40.507 1.00 36.69 377 SER A N 1
ATOM 2928 C CA . SER A 1 377 ? 7.818 22.415 -40.526 1.00 36.69 377 SER A CA 1
ATOM 2929 C C . SER A 1 377 ? 7.636 21.379 -41.633 1.00 36.69 377 SER A C 1
ATOM 2931 O O . SER A 1 377 ? 8.110 21.592 -42.747 1.00 36.69 377 SER A O 1
ATOM 2933 N N . THR A 1 378 ? 6.984 20.258 -41.324 1.00 29.94 378 THR A N 1
ATOM 2934 C CA . THR A 1 378 ? 6.052 19.512 -42.196 1.00 29.94 378 THR A CA 1
ATOM 2935 C C . THR A 1 378 ? 5.692 18.166 -41.559 1.00 29.94 378 THR A C 1
ATOM 2937 O O . THR A 1 378 ? 6.549 17.483 -41.012 1.00 29.94 378 THR A O 1
ATOM 2940 N N . GLY A 1 379 ? 4.415 17.788 -41.673 1.00 26.03 379 GLY A N 1
ATOM 2941 C CA . GLY A 1 379 ? 3.949 16.405 -41.543 1.00 26.03 379 GLY A CA 1
ATOM 2942 C C . GLY A 1 379 ? 3.310 16.044 -40.205 1.00 26.03 379 GLY A C 1
ATOM 2943 O O . GLY A 1 379 ? 3.980 15.582 -39.291 1.00 26.03 379 GLY A O 1
ATOM 2944 N N . ARG A 1 380 ? 1.981 16.180 -40.121 1.00 28.14 380 ARG A N 1
ATOM 2945 C CA . ARG A 1 380 ? 1.146 15.396 -39.196 1.00 28.14 380 ARG A CA 1
ATOM 2946 C C . A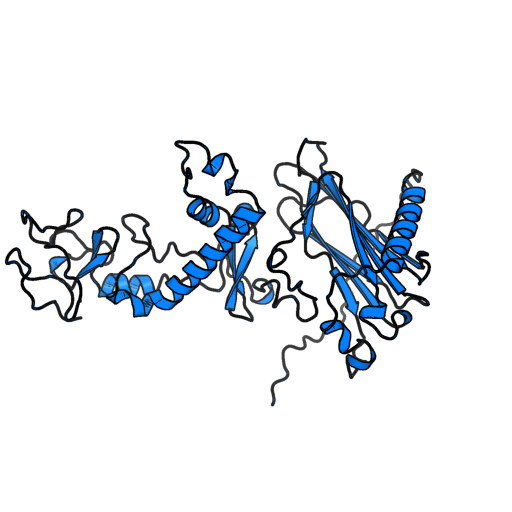RG A 1 380 ? 1.434 13.912 -39.469 1.00 28.14 380 ARG A C 1
ATOM 2948 O O . ARG A 1 380 ? 1.167 13.462 -40.580 1.00 28.14 380 ARG A O 1
ATOM 2955 N N . ALA A 1 381 ? 1.979 13.181 -38.499 1.00 27.30 381 ALA A N 1
ATOM 2956 C CA . ALA A 1 381 ? 2.015 11.726 -38.567 1.00 27.30 381 ALA A CA 1
ATOM 2957 C C . ALA A 1 381 ? 0.611 11.195 -38.251 1.00 27.30 381 ALA A C 1
ATOM 2959 O O . ALA A 1 381 ? -0.015 11.589 -37.266 1.00 27.30 381 ALA A O 1
ATOM 2960 N N . ASP A 1 382 ? 0.119 10.381 -39.171 1.00 23.98 382 ASP A N 1
ATOM 2961 C CA . ASP A 1 382 ? -1.208 9.792 -39.224 1.00 23.98 382 ASP A CA 1
ATOM 2962 C C . ASP A 1 382 ? -1.421 8.819 -38.052 1.00 23.98 382 ASP A C 1
ATOM 2964 O O . ASP A 1 382 ? -0.635 7.895 -37.840 1.00 23.98 382 ASP A O 1
ATOM 2968 N N . VAL A 1 383 ? -2.478 9.050 -37.274 1.00 31.55 383 VAL A N 1
ATOM 2969 C CA . VAL A 1 383 ? -2.953 8.135 -36.235 1.00 31.55 383 VAL A CA 1
ATOM 2970 C C . VAL A 1 383 ? -4.000 7.254 -36.898 1.00 31.55 383 VAL A C 1
ATOM 2972 O O . VAL A 1 383 ? -5.177 7.605 -36.944 1.00 31.55 383 VAL A O 1
ATOM 2975 N N . SER A 1 384 ? -3.568 6.114 -37.427 1.00 25.52 384 SER A N 1
ATOM 2976 C CA . SER A 1 384 ? -4.472 5.086 -37.938 1.00 25.52 384 SER A CA 1
ATOM 2977 C C . SER A 1 384 ? -4.463 3.863 -37.011 1.00 25.52 384 SER A C 1
ATOM 2979 O O . SER A 1 384 ? -3.389 3.368 -36.664 1.00 25.52 384 SER A O 1
ATOM 2981 N N . PRO A 1 385 ? -5.636 3.351 -36.590 1.00 25.50 385 PRO A N 1
ATOM 2982 C CA . PRO A 1 385 ? -5.734 2.167 -35.753 1.00 25.50 385 PRO A CA 1
ATOM 2983 C C . PRO A 1 385 ? -5.602 0.923 -36.634 1.00 25.50 385 PRO A C 1
ATOM 2985 O O . PRO A 1 385 ? -6.517 0.581 -37.386 1.00 25.50 385 PRO A O 1
ATOM 2988 N N . LEU A 1 386 ? -4.480 0.214 -36.539 1.00 24.55 386 LEU A N 1
ATOM 2989 C CA . LEU A 1 386 ? -4.398 -1.131 -37.096 1.00 24.55 386 LEU A CA 1
ATOM 2990 C C . LEU A 1 386 ? -5.199 -2.074 -36.193 1.00 24.55 386 LEU A C 1
ATOM 2992 O O . LEU A 1 386 ? -4.772 -2.448 -35.104 1.00 24.55 386 LEU A O 1
ATOM 2996 N N . ARG A 1 387 ? -6.398 -2.435 -36.661 1.00 30.33 387 ARG A N 1
ATOM 2997 C CA . ARG A 1 387 ? -7.142 -3.605 -36.192 1.00 30.33 387 ARG A CA 1
ATOM 2998 C C . ARG A 1 387 ? -6.345 -4.855 -36.576 1.00 30.33 387 ARG A C 1
ATOM 3000 O O . ARG A 1 387 ? -6.494 -5.362 -37.682 1.00 30.33 387 ARG A O 1
ATOM 3007 N N . GLY A 1 388 ? -5.496 -5.320 -35.671 1.00 23.53 388 GLY A N 1
ATOM 3008 C CA . GLY A 1 388 ? -4.966 -6.680 -35.659 1.00 23.53 388 GLY A CA 1
ATOM 3009 C C . GLY A 1 388 ? -5.542 -7.392 -34.443 1.00 23.53 388 GLY A C 1
ATOM 3010 O O . GLY A 1 388 ? -5.502 -6.843 -33.344 1.00 23.53 388 GLY A O 1
ATOM 3011 N N . ASN A 1 389 ? -6.142 -8.563 -34.644 1.00 24.23 389 ASN A N 1
ATOM 3012 C CA . ASN A 1 389 ? -6.659 -9.386 -33.556 1.00 24.23 389 ASN A CA 1
ATOM 3013 C C . ASN A 1 389 ? -5.495 -9.774 -32.638 1.00 24.23 389 ASN A C 1
ATOM 3015 O O . ASN A 1 389 ? -4.648 -10.567 -33.032 1.00 24.23 389 ASN A O 1
ATOM 3019 N N . VAL A 1 390 ? -5.456 -9.211 -31.432 1.00 25.97 390 VAL A N 1
ATOM 3020 C CA . VAL A 1 390 ? -4.621 -9.731 -30.349 1.00 25.97 390 VAL A CA 1
ATOM 3021 C C . VAL A 1 390 ? -5.421 -10.855 -29.710 1.00 25.97 390 VAL A C 1
ATOM 3023 O O . VAL A 1 390 ? -6.449 -10.611 -29.078 1.00 25.97 390 VAL A O 1
ATOM 3026 N N . THR A 1 391 ? -4.990 -12.089 -29.934 1.00 22.19 391 THR A N 1
ATOM 3027 C CA . THR A 1 391 ? -5.473 -13.251 -29.196 1.00 22.19 391 THR A CA 1
ATOM 3028 C C . THR A 1 391 ? -5.012 -13.127 -27.749 1.00 22.19 391 THR A C 1
ATOM 3030 O O . THR A 1 391 ? -3.832 -13.226 -27.428 1.00 22.19 391 THR A O 1
ATOM 3033 N N . ASP A 1 392 ? -5.976 -12.858 -26.879 1.00 24.84 392 ASP A N 1
ATOM 3034 C CA . ASP A 1 392 ? -5.846 -12.919 -25.432 1.00 24.84 392 ASP A CA 1
ATOM 3035 C C . ASP A 1 392 ? -5.663 -14.393 -25.034 1.00 24.84 392 ASP A C 1
ATOM 3037 O O . ASP A 1 392 ? -6.616 -15.174 -25.055 1.00 24.84 392 ASP A O 1
ATOM 3041 N N . ILE A 1 393 ? -4.430 -14.816 -24.733 1.00 24.88 393 ILE A N 1
ATOM 3042 C CA . ILE A 1 393 ? -4.184 -16.127 -24.114 1.00 24.88 393 ILE A CA 1
ATOM 3043 C C . ILE A 1 393 ? -4.449 -15.977 -22.615 1.00 24.88 393 ILE A C 1
ATOM 3045 O O . ILE A 1 393 ? -3.554 -15.912 -21.772 1.00 24.88 393 ILE A O 1
ATOM 3049 N N . SER A 1 394 ? -5.735 -15.920 -22.300 1.00 26.84 394 SER A N 1
ATOM 3050 C CA . SER A 1 394 ? -6.297 -16.132 -20.976 1.00 26.84 394 SER A CA 1
ATOM 3051 C C . SER A 1 394 ? -7.225 -17.343 -21.002 1.00 26.84 394 SER A C 1
ATOM 3053 O O . SER A 1 394 ? -8.339 -17.269 -20.522 1.00 26.84 394 SER A O 1
ATOM 3055 N N . ASP A 1 395 ? -6.777 -18.474 -21.555 1.00 28.73 395 ASP A N 1
ATOM 3056 C CA . ASP A 1 395 ? -7.348 -19.785 -21.224 1.00 28.73 395 ASP A CA 1
ATOM 3057 C C . ASP A 1 395 ? -6.510 -20.925 -21.816 1.00 28.73 395 ASP A C 1
ATOM 3059 O O . ASP A 1 395 ? -6.593 -21.249 -22.997 1.00 28.73 395 ASP A O 1
ATOM 3063 N N . CYS A 1 396 ? -5.731 -21.585 -20.962 1.00 21.94 396 CYS A N 1
ATOM 3064 C CA . CYS A 1 396 ? -5.393 -22.997 -21.123 1.00 21.94 396 CYS A CA 1
ATOM 3065 C C . CYS A 1 396 ? -5.364 -23.634 -19.730 1.00 21.94 396 CYS A C 1
ATOM 3067 O O . CYS A 1 396 ? -4.412 -23.492 -18.964 1.00 21.94 396 CYS A O 1
ATOM 3069 N N . ARG A 1 397 ? -6.481 -24.288 -19.391 1.00 23.42 397 ARG A N 1
ATOM 3070 C CA . ARG A 1 397 ? -6.576 -25.306 -18.339 1.00 23.42 397 ARG A CA 1
ATOM 3071 C C . ARG A 1 397 ? -5.897 -26.604 -18.799 1.00 23.42 397 ARG A C 1
ATOM 3073 O O . ARG A 1 397 ? -5.843 -26.855 -19.999 1.00 23.42 397 ARG A O 1
ATOM 3080 N N . PHE A 1 398 ? -5.592 -27.453 -17.809 1.00 21.89 398 PHE A N 1
ATOM 3081 C CA . PHE A 1 398 ? -5.101 -28.846 -17.866 1.00 21.89 398 PHE A CA 1
ATOM 3082 C C . PHE A 1 398 ? -3.584 -28.958 -18.101 1.00 21.89 398 PHE A C 1
ATOM 3084 O O . PHE A 1 398 ? -3.074 -28.365 -19.039 1.00 21.89 398 PHE A O 1
ATOM 3091 N N . MET A 1 399 ? -2.787 -29.675 -17.302 1.00 27.20 399 MET A N 1
ATOM 3092 C CA . MET A 1 399 ? -2.990 -30.636 -16.203 1.00 27.20 399 MET A CA 1
ATOM 3093 C C . MET A 1 399 ? -1.819 -30.518 -15.224 1.00 27.20 399 MET A C 1
ATOM 3095 O O . MET A 1 399 ? -0.718 -30.156 -15.697 1.00 27.20 399 MET A O 1
#

Sequence (399 aa):
MEKCGVKLDCGHDCNGYAGETTHVSCLVEGCVSRSRFQSGKDDCAICLDALDEEPCIELSCGHIWHLDCLKSQLQLAQPNPRRRLLFTGCSCAQCGKFCEHEALNDVLRNVTALRAKVDAMILEQAKVDELDKSSTVTTVGGAYYGKLLDYGRHIYAFYLCSVCEEPYFGGTVACADAEERDLPASDRMCTKCNSRGAIICGEASHRGFYVWKCRIKQYIQGVNLRKFVVHPSDICVEVSAKYMARTDCPSVFELVACILDSEGRILNSFSSGVLAAPADYWDGVRHVFEPTDGAHFALVVARGKDHRFWRGNFGSKVTCLSVRVLFDESVTDPRDIIYPEAFENLSEDNDMLLREAVRRAVRAMDSRVMRPQPSRSTGRADVSPLRGNVTDISDCRFM

Foldseek 3Di:
DAADQDADPQRHGFLAHHPDPDTQFAQDPPGPSHQPPHHQQQAAPQPRHGSSPAHWDQWPVSDIHHLVRLLVQLQVLAADQQFWGDQQSQADPVPSHGGDDPSNCVRCVVVVVLVVLVLVVLVLVCVVVVVVVDCQQCPPPHPNPVPSSVVSSQFWTWHQQLPPRHIATPGTPQLPPPDRDGHDNLVRHAPVRVPPPDDQDPDPNRPHDDFDQDAQDKDKDKDFQVLWWVQQLQWKKKWKKKKAFAPVFKKKKKKKKFFAALQLDGQDIDIPPIGTHHHRHIDMDMDMDHRTPRGGMMMMMMGMHTPPSDDDRGIMTMDPGDMGIDDDPVDPDCVNTTPPCSNPDPDDDPPVSRVNSRVVNVVVVVVVVPDDDDDDDDDDDDDDDPPDDDPDPPDDDDD